Protein AF-A0A373LJK1-F1 (afdb_monomer_lite)

Radius of gyration: 34.6 Å; chains: 1; bounding box: 104×67×89 Å

Foldseek 3Di:
DDDDDPPPPVVVPVVPPPDDDDDDDDDDPPPDDFDDFFAKKFFFFAKADFDPDVVVFVVVVPDDADPLQWDADPQWIWHAAPPPRTIIITHLQGTFIWGFQDDDPQKTKTKGQAFRAWDFWDDACQPTPVQVCVQPVVPSRRHDPLQLVQWAWDWDKAWDADLCCVPVVVHDIDIDIDTGQKFFAAPVSQCDVSNVHPNDLDFDPSQFHWHDVRRVDPTQTWKEFHNDDQDDDPSATWGWIAGNRRHIDIDGRPDITTYIMIIIGRRLDPSMGSHRGRSVVPPPPPVPFPWDKDKFKFWAQKPQLRDIFIDIAIATPVVQVDFLLDDDLRLLLLQLSLQRQLQDPVRNVRRVVSSVQPDKDWDDDDADPVRQLAWTWMWGWDATSQAIEIEIHTHADDLALVQLLLLQCDPDFWRVSLVSHLVVVVVVVCVVCVVVVADFAQPGSYAYEFEHAQSRLLNSQVNLVVSCHGNNLRRYQAHYELHAFTGLPADAPRQSSHEYEAELLALSNCPPHVLQSTHTHHHYDYQDPVLLVQLQVLLCVRSVDGQQAGDNVLSVQLVVLLCVCQHSHVVSQVDDDPFGHVSQLSNQAVSCCSSVVNPRNPVSLVRVCVVPVSSVVNVCSCCCCCPVSVNNSSSRISSSSSSSSVSVD

pLDDT: mean 85.61, std 17.22, range [22.58, 98.94]

Structure (mmCIF, N/CA/C/O backbone):
data_AF-A0A373LJK1-F1
#
_entry.id   AF-A0A373LJK1-F1
#
loop_
_atom_site.group_PDB
_atom_site.id
_atom_site.type_symbol
_atom_site.label_atom_id
_atom_site.label_alt_id
_atom_site.label_comp_id
_atom_site.label_asym_id
_atom_site.label_entity_id
_atom_site.label_seq_id
_atom_site.pdbx_PDB_ins_code
_atom_site.Cartn_x
_atom_site.Cartn_y
_atom_site.Cartn_z
_atom_site.occupancy
_atom_site.B_iso_or_equiv
_atom_site.auth_seq_id
_atom_site.auth_comp_id
_atom_site.auth_asym_id
_atom_site.auth_atom_id
_atom_site.pdbx_PDB_model_num
ATOM 1 N N . MET A 1 1 ? 57.737 -12.509 26.246 1.00 46.88 1 MET A N 1
ATOM 2 C CA . MET A 1 1 ? 56.301 -12.770 26.499 1.00 46.88 1 MET A CA 1
ATOM 3 C C . MET A 1 1 ? 55.836 -11.947 27.691 1.00 46.88 1 MET A C 1
ATOM 5 O O . MET A 1 1 ? 56.166 -12.296 28.810 1.00 46.88 1 MET A O 1
ATOM 9 N N . LYS A 1 2 ? 55.170 -10.815 27.424 1.00 35.59 2 LYS A N 1
ATOM 10 C CA . LYS A 1 2 ? 54.367 -9.962 28.330 1.00 35.59 2 LYS A CA 1
ATOM 11 C C . LYS A 1 2 ? 54.181 -8.625 27.604 1.00 35.59 2 LYS A C 1
ATOM 13 O O . LYS A 1 2 ? 55.086 -7.803 27.620 1.00 35.59 2 LYS A O 1
ATOM 18 N N . LYS A 1 3 ? 53.064 -8.485 26.880 1.00 29.95 3 LYS A N 1
ATOM 19 C CA . LYS A 1 3 ? 52.421 -7.235 26.402 1.00 29.95 3 LYS A CA 1
ATOM 20 C C . LYS A 1 3 ? 51.411 -7.588 25.303 1.00 29.95 3 LYS A C 1
ATOM 22 O O . LYS A 1 3 ? 51.720 -7.490 24.123 1.00 29.95 3 LYS A O 1
ATOM 27 N N . LYS A 1 4 ? 50.225 -8.059 25.708 1.00 33.66 4 LYS A N 1
ATOM 28 C CA . LYS A 1 4 ? 48.981 -8.051 24.904 1.00 33.66 4 LYS A CA 1
ATOM 29 C C . LYS A 1 4 ? 47.750 -8.433 25.750 1.00 33.66 4 LYS A C 1
ATOM 31 O O . LYS A 1 4 ? 46.942 -9.257 25.352 1.00 33.66 4 LYS A O 1
ATOM 36 N N . PHE A 1 5 ? 47.616 -7.831 26.936 1.00 32.62 5 PHE A N 1
ATOM 37 C CA . PHE A 1 5 ? 46.410 -7.984 27.770 1.00 32.62 5 PHE A CA 1
ATOM 38 C C . PHE A 1 5 ? 45.950 -6.674 28.440 1.00 32.62 5 PHE A C 1
ATOM 40 O O . PHE A 1 5 ? 45.197 -6.699 29.400 1.00 32.62 5 PHE A O 1
ATOM 47 N N . LEU A 1 6 ? 46.386 -5.507 27.942 1.00 30.75 6 LEU A N 1
ATOM 48 C CA . LEU A 1 6 ? 46.117 -4.218 28.602 1.00 30.75 6 LEU A CA 1
ATOM 49 C C . LEU A 1 6 ? 45.558 -3.117 27.685 1.00 30.75 6 LEU A C 1
ATOM 51 O O . LEU A 1 6 ? 45.682 -1.939 27.989 1.00 30.75 6 LEU A O 1
ATOM 55 N N . SER A 1 7 ? 44.930 -3.476 26.563 1.00 31.02 7 SER A N 1
ATOM 56 C CA . SER A 1 7 ? 44.318 -2.499 25.643 1.00 31.02 7 SER A CA 1
ATOM 57 C C . SER A 1 7 ? 42.846 -2.781 25.324 1.00 31.02 7 SER A C 1
ATOM 59 O O . SER A 1 7 ? 42.313 -2.231 24.368 1.00 31.02 7 SER A O 1
ATOM 61 N N . MET A 1 8 ? 42.177 -3.626 26.116 1.00 30.17 8 MET A N 1
ATOM 62 C CA . MET A 1 8 ? 40.760 -3.973 25.921 1.00 30.17 8 MET A CA 1
ATOM 63 C C . MET A 1 8 ? 39.890 -3.721 27.170 1.00 30.17 8 MET A C 1
ATOM 65 O O . MET A 1 8 ? 38.726 -4.099 27.194 1.00 30.17 8 MET A O 1
ATOM 69 N N . VAL A 1 9 ? 40.436 -3.031 28.183 1.00 32.12 9 VAL A N 1
ATOM 70 C CA . VAL A 1 9 ? 39.735 -2.667 29.438 1.00 32.12 9 VAL A CA 1
ATOM 71 C C . VAL A 1 9 ? 39.631 -1.138 29.643 1.00 32.12 9 VAL A C 1
ATOM 73 O O . VAL A 1 9 ? 38.910 -0.681 30.517 1.00 32.12 9 VAL A O 1
ATOM 76 N N . MET A 1 10 ? 40.231 -0.311 28.772 1.00 29.16 10 MET A N 1
ATOM 77 C CA . MET A 1 10 ? 40.167 1.168 28.851 1.00 29.16 10 MET A CA 1
ATOM 78 C C . MET A 1 10 ? 39.188 1.845 27.874 1.00 29.16 10 MET A C 1
ATOM 80 O O . MET A 1 10 ? 39.146 3.067 27.800 1.00 29.16 10 MET A O 1
ATOM 84 N N . ILE A 1 11 ? 38.377 1.084 27.131 1.00 31.73 11 ILE A N 1
ATOM 85 C CA . ILE A 1 11 ? 37.284 1.649 26.306 1.00 31.73 11 ILE A CA 1
ATOM 86 C C . ILE A 1 11 ? 35.907 1.402 26.957 1.00 31.73 11 ILE A C 1
ATOM 88 O O . ILE A 1 11 ? 34.913 1.996 26.553 1.00 31.73 11 ILE A O 1
ATOM 92 N N . LEU A 1 12 ? 35.845 0.607 28.033 1.00 26.95 12 LEU A N 1
ATOM 93 C CA . LEU A 1 12 ? 34.599 0.312 28.753 1.00 26.95 12 LEU A CA 1
ATOM 94 C C . LEU A 1 12 ? 34.352 1.206 29.986 1.00 26.95 12 LEU A C 1
ATOM 96 O O . LEU A 1 12 ? 33.267 1.171 30.551 1.00 26.95 12 LEU A O 1
ATOM 100 N N . THR A 1 13 ? 35.312 2.049 30.374 1.00 29.73 13 THR A N 1
ATOM 101 C CA . THR A 1 13 ? 35.224 2.942 31.550 1.00 29.73 13 THR A CA 1
ATOM 102 C C . THR A 1 13 ? 35.071 4.427 31.207 1.00 29.73 13 THR A C 1
ATOM 104 O O . THR A 1 13 ? 34.861 5.237 32.100 1.00 29.73 13 THR A O 1
ATOM 107 N N . MET A 1 14 ? 35.068 4.798 29.921 1.00 27.48 14 MET A N 1
ATOM 108 C CA . MET A 1 14 ? 34.847 6.185 29.468 1.00 27.48 14 MET A CA 1
ATOM 109 C C . MET A 1 14 ? 33.389 6.496 29.073 1.00 27.48 14 MET A C 1
ATOM 111 O O . MET A 1 14 ? 33.088 7.609 28.657 1.00 27.48 14 MET A O 1
ATOM 115 N N . VAL A 1 15 ? 32.473 5.530 29.221 1.00 27.92 15 VAL A N 1
ATOM 116 C CA . VAL A 1 15 ? 31.027 5.701 28.952 1.00 27.92 15 VAL A CA 1
ATOM 117 C C . VAL A 1 15 ? 30.194 5.730 30.249 1.00 27.92 15 VAL A C 1
ATOM 119 O O . VAL A 1 15 ? 29.010 6.042 30.213 1.00 27.92 15 VAL A O 1
ATOM 122 N N . MET A 1 16 ? 30.805 5.489 31.418 1.00 25.83 16 MET A N 1
ATOM 123 C CA . MET A 1 16 ? 30.109 5.471 32.718 1.00 25.83 16 MET A CA 1
ATOM 124 C C . MET A 1 16 ? 30.254 6.753 33.561 1.00 25.83 16 MET A C 1
ATOM 126 O O . MET A 1 16 ? 29.788 6.781 34.692 1.00 25.83 16 MET A O 1
ATOM 130 N N . SER A 1 17 ? 30.830 7.836 33.030 1.00 27.14 17 SER A N 1
ATOM 131 C CA . SER A 1 17 ? 30.992 9.112 33.757 1.00 27.14 17 SER A CA 1
ATOM 132 C C . SER A 1 17 ? 30.120 10.267 33.243 1.00 27.14 17 SER A C 1
ATOM 134 O O . SER A 1 17 ? 30.372 11.419 33.576 1.00 27.14 17 SER A O 1
ATOM 136 N N . MET A 1 18 ? 29.068 9.989 32.463 1.00 26.23 18 MET A N 1
ATOM 137 C CA . MET A 1 18 ? 28.077 11.014 32.075 1.00 26.23 18 MET A CA 1
ATOM 138 C C . MET A 1 18 ? 26.750 10.922 32.846 1.00 26.23 18 MET A C 1
ATOM 140 O O . MET A 1 18 ? 25.798 11.617 32.506 1.00 26.23 18 MET A O 1
ATOM 144 N N . PHE A 1 19 ? 26.688 10.109 33.903 1.00 28.98 19 PHE A N 1
ATOM 145 C CA . PHE A 1 19 ? 25.548 10.062 34.818 1.00 28.98 19 PHE A CA 1
ATOM 146 C C . PHE A 1 19 ? 26.023 10.189 36.263 1.00 28.98 19 PHE A C 1
ATOM 148 O O . PHE A 1 19 ? 26.186 9.199 36.968 1.00 28.98 19 PHE A O 1
ATOM 155 N N . SER A 1 20 ? 26.220 11.424 36.711 1.00 25.39 20 SER A N 1
ATOM 156 C CA . SER A 1 20 ? 26.158 11.748 38.134 1.00 25.39 20 SER A CA 1
ATOM 157 C C . SER A 1 20 ? 25.776 13.215 38.310 1.00 25.39 20 SER A C 1
ATOM 159 O O . SER A 1 20 ? 26.587 14.103 38.058 1.00 25.39 20 SER A O 1
ATOM 161 N N . GLY A 1 21 ? 24.539 13.434 38.759 1.00 27.31 21 GLY A N 1
ATOM 162 C CA . GLY A 1 21 ? 24.134 14.653 39.453 1.00 27.31 21 GLY A CA 1
ATOM 163 C C . GLY A 1 21 ? 23.327 15.660 38.642 1.00 27.31 21 GLY A C 1
ATOM 164 O O . GLY A 1 21 ? 23.869 16.691 38.271 1.00 27.31 21 GLY A O 1
ATOM 165 N N . VAL A 1 22 ? 22.025 15.406 38.466 1.00 26.62 22 VAL A N 1
ATOM 166 C CA . VAL A 1 22 ? 20.983 16.422 38.718 1.00 26.62 22 VAL A CA 1
ATOM 167 C C . VAL A 1 22 ? 19.732 15.685 39.203 1.00 26.62 22 VAL A C 1
ATOM 169 O O . VAL A 1 22 ? 19.177 14.860 38.476 1.00 26.62 22 VAL A O 1
ATOM 172 N N . ASP A 1 23 ? 19.325 15.950 40.440 1.00 26.02 23 ASP A N 1
ATOM 173 C CA . ASP A 1 23 ? 18.082 15.444 41.015 1.00 26.02 23 ASP A CA 1
ATOM 174 C C . ASP A 1 23 ? 16.848 16.075 40.361 1.00 26.02 23 ASP A C 1
ATOM 176 O O . ASP A 1 23 ? 16.840 17.262 40.048 1.00 26.02 23 ASP A O 1
ATOM 180 N N . LEU A 1 24 ? 15.822 15.226 40.226 1.00 25.86 24 LEU A N 1
ATOM 181 C CA . LEU A 1 24 ? 14.376 15.482 40.225 1.00 25.86 24 LEU A CA 1
ATOM 182 C C . LEU A 1 24 ? 13.849 16.682 39.405 1.00 25.86 24 LEU A C 1
ATOM 184 O O . LEU A 1 24 ? 14.118 17.839 39.688 1.00 25.86 24 LEU A O 1
ATOM 188 N N . TRP A 1 25 ? 12.997 16.379 38.418 1.00 22.69 25 TRP A N 1
ATOM 189 C CA . TRP A 1 25 ? 11.600 16.839 38.274 1.00 22.69 25 TRP A CA 1
ATOM 190 C C . TRP A 1 25 ? 11.103 16.507 36.847 1.00 22.69 25 TRP A C 1
ATOM 192 O O . TRP A 1 25 ? 11.601 17.016 35.849 1.00 22.69 25 TRP A O 1
ATOM 202 N N . ASN A 1 26 ? 10.097 15.627 36.775 1.00 30.80 26 ASN A N 1
ATOM 203 C CA . ASN A 1 26 ? 9.110 15.461 35.699 1.00 30.80 26 ASN A CA 1
ATOM 204 C C . ASN A 1 26 ? 9.565 15.512 34.227 1.00 30.80 26 ASN A C 1
ATOM 206 O O . ASN A 1 26 ? 9.374 16.514 33.543 1.00 30.80 26 ASN A O 1
ATOM 210 N N . VAL A 1 27 ? 9.903 14.347 33.662 1.00 22.58 27 VAL A N 1
ATOM 211 C CA . VAL A 1 27 ? 9.473 14.017 32.292 1.00 22.58 27 VAL A CA 1
ATOM 212 C C . VAL A 1 27 ? 8.998 12.570 32.266 1.00 22.58 27 VAL A C 1
ATOM 214 O O . VAL A 1 27 ? 9.782 11.625 32.209 1.00 22.58 27 VAL A O 1
ATOM 217 N N . SER A 1 28 ? 7.680 12.403 32.312 1.00 23.14 28 SER A N 1
ATOM 218 C CA . SER A 1 28 ? 7.026 11.130 32.058 1.00 23.14 28 SER A CA 1
ATOM 219 C C . SER A 1 28 ? 7.397 10.632 30.660 1.00 23.14 28 SER A C 1
ATOM 221 O O . SER A 1 28 ? 7.136 11.274 29.637 1.00 23.14 28 SER A O 1
ATOM 223 N N . VAL A 1 29 ? 8.008 9.450 30.603 1.00 23.81 29 VAL A N 1
ATOM 224 C CA . VAL A 1 29 ? 8.100 8.674 29.369 1.00 23.81 29 VAL A CA 1
ATOM 225 C C . VAL A 1 29 ? 6.671 8.286 29.007 1.00 23.81 29 VAL A C 1
ATOM 227 O O . VAL A 1 29 ? 6.098 7.359 29.572 1.00 23.81 29 VAL A O 1
ATOM 230 N N . LYS A 1 30 ? 6.053 9.038 28.094 1.00 24.67 30 LYS A N 1
ATOM 231 C CA . LYS A 1 30 ? 4.725 8.713 27.574 1.00 24.67 30 LYS A CA 1
ATOM 232 C C . LYS A 1 30 ? 4.843 7.438 26.733 1.00 24.67 30 LYS A C 1
ATOM 234 O O . LYS A 1 30 ? 5.200 7.489 25.555 1.00 24.67 30 LYS A O 1
ATOM 239 N N . ALA A 1 31 ? 4.604 6.298 27.380 1.00 24.70 31 ALA A N 1
ATOM 240 C CA . ALA A 1 31 ? 4.505 4.989 26.757 1.00 24.70 31 ALA A CA 1
ATOM 241 C C . ALA A 1 31 ? 3.429 4.994 25.657 1.00 24.70 31 ALA A C 1
ATOM 243 O O . ALA A 1 31 ? 2.487 5.793 25.670 1.00 24.70 31 ALA A O 1
ATOM 244 N N . ALA A 1 32 ? 3.614 4.121 24.668 1.00 27.72 32 ALA A N 1
ATOM 245 C CA . ALA A 1 32 ? 2.702 3.934 23.549 1.00 27.72 32 ALA A CA 1
ATOM 246 C C . ALA A 1 32 ? 1.261 3.746 24.055 1.00 27.72 32 ALA A C 1
ATOM 248 O O . ALA A 1 32 ? 1.007 2.902 24.902 1.00 27.72 32 ALA A O 1
ATOM 249 N N . SER A 1 33 ? 0.340 4.568 23.550 1.00 45.97 33 SER A N 1
ATOM 250 C CA . SER A 1 33 ? -1.039 4.703 24.032 1.00 45.97 33 SER A CA 1
ATOM 251 C C . SER A 1 33 ? -1.781 3.361 24.139 1.00 45.97 33 SER A C 1
ATOM 253 O O . SER A 1 33 ? -2.218 2.821 23.119 1.00 45.97 33 SER A O 1
ATOM 255 N N . GLY A 1 34 ? -1.940 2.882 25.372 1.00 68.31 34 GLY A N 1
ATOM 256 C CA . GLY A 1 34 ? -2.776 1.759 25.782 1.00 68.31 34 GLY A CA 1
ATOM 257 C C . GLY A 1 34 ? -2.725 1.582 27.306 1.00 68.31 34 GLY A C 1
ATOM 258 O O . GLY A 1 34 ? -1.739 1.975 27.927 1.00 68.31 34 GLY A O 1
ATOM 259 N N . TYR A 1 35 ? -3.782 1.036 27.909 1.00 81.62 35 TYR A N 1
ATOM 260 C CA . TYR A 1 35 ? -3.814 0.711 29.338 1.00 81.62 35 TYR A CA 1
ATOM 261 C C . TYR A 1 35 ? -2.890 -0.477 29.643 1.00 81.62 35 TYR A C 1
ATOM 263 O O . TYR A 1 35 ? -2.881 -1.455 28.892 1.00 81.62 35 TYR A O 1
ATOM 271 N N . ALA A 1 36 ? -2.100 -0.381 30.714 1.00 86.25 36 ALA A N 1
ATOM 272 C CA . ALA A 1 36 ? -1.200 -1.447 31.156 1.00 86.25 36 ALA A CA 1
ATOM 273 C C . ALA A 1 36 ? -1.962 -2.531 31.939 1.00 86.25 36 ALA A C 1
ATOM 275 O O . ALA A 1 36 ? -3.042 -2.258 32.466 1.00 86.25 36 ALA A O 1
ATOM 276 N N . VAL A 1 37 ? -1.389 -3.734 32.058 1.00 87.62 37 VAL A N 1
ATOM 277 C CA . VAL A 1 37 ? -1.929 -4.793 32.932 1.00 87.62 37 VAL A CA 1
ATOM 278 C C . VAL A 1 37 ? -2.070 -4.264 34.365 1.00 87.62 37 VAL A C 1
ATOM 280 O O . VAL A 1 37 ? -1.225 -3.502 34.830 1.00 87.62 37 VAL A O 1
ATOM 283 N N . GLY A 1 38 ? -3.182 -4.591 35.024 1.00 86.75 38 GLY A N 1
ATOM 284 C CA . GLY A 1 38 ? -3.550 -4.088 36.351 1.00 86.75 38 GLY A CA 1
ATOM 285 C C . GLY A 1 38 ? -4.193 -2.693 36.365 1.00 86.75 38 GLY A C 1
ATOM 286 O O . GLY A 1 38 ? -4.706 -2.270 37.400 1.00 86.75 38 GLY A O 1
ATOM 287 N N . THR A 1 39 ? -4.231 -1.973 35.236 1.00 91.06 39 THR A N 1
ATOM 288 C CA . THR A 1 39 ? -4.902 -0.660 35.172 1.00 91.06 39 THR A CA 1
ATOM 289 C C . THR A 1 39 ? -6.409 -0.825 35.356 1.00 91.06 39 THR A C 1
ATOM 291 O O . THR A 1 39 ? -7.014 -1.708 34.746 1.00 91.06 39 THR A O 1
ATOM 294 N N . SER A 1 40 ? -7.015 0.043 36.170 1.00 93.62 40 SER A N 1
ATOM 295 C CA . SER A 1 40 ? -8.471 0.111 36.324 1.00 93.62 40 SER A CA 1
ATOM 296 C C . SER A 1 40 ? -9.098 0.917 35.182 1.00 93.62 40 SER A C 1
ATOM 298 O O . SER A 1 40 ? -8.641 2.014 34.867 1.00 93.62 40 SER A O 1
ATOM 300 N N . VAL A 1 41 ? -10.123 0.354 34.550 1.00 93.69 41 VAL A N 1
ATOM 301 C CA . VAL A 1 41 ? -10.879 0.957 33.444 1.00 93.69 41 VAL A CA 1
ATOM 302 C C . VAL A 1 41 ? -12.377 0.743 33.651 1.00 93.69 41 VAL A C 1
ATOM 304 O O . VAL A 1 41 ? -12.787 -0.190 34.334 1.00 93.69 41 VAL A O 1
ATOM 307 N N . TYR A 1 42 ? -13.208 1.581 33.043 1.00 91.62 42 TYR A N 1
ATOM 308 C CA . TYR A 1 42 ? -14.655 1.603 33.240 1.00 91.62 42 TYR A CA 1
ATOM 309 C C . TYR A 1 42 ? -15.384 1.279 31.934 1.00 91.62 42 TYR A C 1
ATOM 311 O O . TYR A 1 42 ? -15.063 1.848 30.887 1.00 91.62 42 TYR A O 1
ATOM 319 N N . PHE A 1 43 ? -16.335 0.339 31.990 1.00 90.88 43 PHE A N 1
ATOM 320 C CA . PHE A 1 43 ? -17.125 -0.124 30.839 1.00 90.88 43 PHE A CA 1
ATOM 321 C C . PHE A 1 43 ? -18.401 -0.850 31.295 1.00 90.88 43 PHE A C 1
ATOM 323 O O . PHE A 1 43 ? -18.349 -1.635 32.240 1.00 90.88 43 PHE A O 1
ATOM 330 N N . GLY A 1 44 ? -19.542 -0.666 30.623 1.00 87.25 44 GLY A N 1
ATOM 331 C CA . GLY A 1 44 ? -20.816 -1.228 31.095 1.00 87.25 44 GLY A CA 1
ATOM 332 C C . GLY A 1 44 ? -21.291 -0.589 32.405 1.00 87.25 44 GLY A C 1
ATOM 333 O O . GLY A 1 44 ? -20.653 0.326 32.916 1.00 87.25 44 GLY A O 1
ATOM 334 N N . ALA A 1 45 ? -22.405 -1.062 32.965 1.00 81.25 45 ALA A N 1
ATOM 335 C CA . ALA A 1 45 ? -22.941 -0.551 34.231 1.00 81.25 45 ALA A CA 1
ATOM 336 C C . ALA A 1 45 ? -23.291 -1.658 35.219 1.00 81.25 45 ALA A C 1
ATOM 338 O O . ALA A 1 45 ? -23.660 -2.764 34.817 1.00 81.25 45 ALA A O 1
ATOM 339 N N . TYR A 1 46 ? -23.186 -1.336 36.509 1.00 76.12 46 TYR A N 1
ATOM 340 C CA . TYR A 1 46 ? -23.619 -2.227 37.573 1.00 76.12 46 TYR A CA 1
ATOM 341 C C . TYR A 1 46 ? -25.112 -2.527 37.443 1.00 76.12 46 TYR A C 1
ATOM 343 O O . TYR A 1 46 ? -25.941 -1.645 37.212 1.00 76.12 46 TYR A O 1
ATOM 351 N N . TYR A 1 47 ? -25.429 -3.801 37.619 1.00 66.62 47 TYR A N 1
ATOM 352 C CA . TYR A 1 47 ? -26.780 -4.322 37.695 1.00 66.62 47 TYR A CA 1
ATOM 353 C C . TYR A 1 47 ? -27.303 -4.117 39.120 1.00 66.62 47 TYR A C 1
ATOM 355 O O . TYR A 1 47 ? -26.689 -4.616 40.062 1.00 66.62 47 TYR A O 1
ATOM 363 N N . GLN A 1 48 ? -28.379 -3.348 39.304 1.00 62.88 48 GLN A N 1
ATOM 364 C CA . GLN A 1 48 ? -28.953 -3.113 40.635 1.00 62.88 48 GLN A CA 1
ATOM 365 C C . GLN A 1 48 ? -30.041 -4.153 40.928 1.00 62.88 48 GLN A C 1
ATOM 367 O O . GLN A 1 48 ? -30.789 -4.540 40.029 1.00 62.88 48 GLN A O 1
ATOM 372 N N . ASN A 1 49 ? -30.101 -4.605 42.187 1.00 54.84 49 ASN A N 1
ATOM 373 C CA . ASN A 1 49 ? -31.112 -5.538 42.689 1.00 54.84 49 ASN A CA 1
ATOM 374 C C . ASN A 1 49 ? -32.542 -5.041 42.412 1.00 54.84 49 ASN A C 1
ATOM 376 O O . ASN A 1 49 ? -32.761 -3.854 42.162 1.00 54.84 49 ASN A O 1
ATOM 380 N N . PHE A 1 50 ? -33.494 -5.981 42.468 1.00 58.47 50 PHE A N 1
ATOM 381 C CA . PHE A 1 50 ? -34.927 -5.766 42.259 1.00 58.47 50 PHE A CA 1
ATOM 382 C C . PHE A 1 50 ? -35.410 -4.432 42.828 1.00 58.47 50 PHE A C 1
ATOM 384 O O . PHE A 1 50 ? -35.110 -4.088 43.972 1.00 58.47 50 PHE A O 1
ATOM 391 N N . ILE A 1 51 ? -36.197 -3.700 42.042 1.00 58.06 51 ILE A N 1
ATOM 392 C CA . ILE A 1 51 ? -36.936 -2.556 42.571 1.00 58.06 51 ILE A CA 1
ATOM 393 C C . ILE A 1 51 ? -37.871 -3.082 43.660 1.00 58.06 51 ILE A C 1
ATOM 395 O O . ILE A 1 51 ? -38.678 -3.967 43.397 1.00 58.06 51 ILE A O 1
ATOM 399 N N . THR A 1 52 ? -37.741 -2.557 44.874 1.00 59.00 52 THR A N 1
ATOM 400 C CA . THR A 1 52 ? -38.633 -2.863 46.005 1.00 59.00 52 THR A CA 1
ATOM 401 C C . THR A 1 52 ? -39.641 -1.749 46.271 1.00 59.00 52 THR A C 1
ATOM 403 O O . THR A 1 52 ? -40.539 -1.914 47.085 1.00 59.00 52 THR A O 1
ATOM 406 N N . ASN A 1 53 ? -39.499 -0.604 45.600 1.00 67.31 53 ASN A N 1
ATOM 407 C CA . ASN A 1 53 ? -40.423 0.515 45.713 1.00 67.31 53 ASN A CA 1
ATOM 408 C C . ASN A 1 53 ? -41.653 0.270 44.822 1.00 67.31 53 ASN A C 1
ATOM 410 O O . ASN A 1 53 ? -41.537 0.310 43.596 1.00 67.31 53 ASN A O 1
ATOM 414 N N . GLU A 1 54 ? -42.805 0.018 45.446 1.00 72.50 54 GLU A N 1
ATOM 415 C CA . GLU A 1 54 ? -44.055 -0.346 44.767 1.00 72.50 54 GLU A CA 1
ATOM 416 C C . GLU A 1 54 ? -44.530 0.718 43.770 1.00 72.50 54 GLU A C 1
ATOM 418 O O . GLU A 1 54 ? -44.901 0.363 42.655 1.00 72.50 54 GLU A O 1
ATOM 423 N N . ASP A 1 55 ? -44.421 2.010 44.092 1.00 74.56 55 ASP A N 1
ATOM 424 C CA . ASP A 1 55 ? -44.842 3.093 43.189 1.00 74.56 55 ASP A CA 1
ATOM 425 C C . ASP A 1 55 ? -44.078 3.062 41.859 1.00 74.56 55 ASP A C 1
ATOM 427 O O . ASP A 1 55 ? -44.638 3.283 40.781 1.00 74.56 55 ASP A O 1
ATOM 431 N N . ILE A 1 56 ? -42.773 2.776 41.923 1.00 75.38 56 ILE A N 1
ATOM 432 C CA . ILE A 1 56 ? -41.937 2.636 40.730 1.00 75.38 56 ILE A CA 1
ATOM 433 C C . ILE A 1 56 ? -42.338 1.377 39.954 1.00 75.38 56 ILE A C 1
ATOM 435 O O . ILE A 1 56 ? -42.393 1.434 38.730 1.00 75.38 56 ILE A O 1
ATOM 439 N N . ILE A 1 57 ? -42.641 0.265 40.633 1.00 72.31 57 ILE A N 1
ATOM 440 C CA . ILE A 1 57 ? -43.075 -0.984 39.985 1.00 72.31 57 ILE A CA 1
ATOM 441 C C . ILE A 1 57 ? -44.388 -0.769 39.226 1.00 72.31 57 ILE A C 1
ATOM 443 O O . ILE A 1 57 ? -44.421 -1.029 38.026 1.00 72.31 57 ILE A O 1
ATOM 447 N N . TYR A 1 58 ? -45.419 -0.225 39.882 1.00 79.62 58 TYR A N 1
ATOM 448 C CA . TYR A 1 58 ? -46.712 0.066 39.252 1.00 79.62 58 TYR A CA 1
ATOM 449 C C . TYR A 1 58 ? -46.558 0.985 38.042 1.00 79.62 58 TYR A C 1
ATOM 451 O O . TYR A 1 58 ? -47.103 0.710 36.977 1.00 79.62 58 TYR A O 1
ATOM 459 N N . THR A 1 59 ? -45.753 2.043 38.176 1.00 81.81 59 THR A N 1
ATOM 460 C CA . THR A 1 59 ? -45.502 2.960 37.057 1.00 81.81 59 THR A CA 1
ATOM 461 C C . THR A 1 59 ? -44.836 2.238 35.884 1.00 81.81 59 THR A C 1
ATOM 463 O O . THR A 1 59 ? -45.203 2.458 34.734 1.00 81.81 59 THR A O 1
ATOM 466 N N . LEU A 1 60 ? -43.841 1.388 36.150 1.00 79.19 60 LEU A N 1
ATOM 467 C CA . LEU A 1 60 ? -43.115 0.674 35.101 1.00 79.19 60 LEU A CA 1
ATOM 468 C C . LEU A 1 60 ? -43.953 -0.422 34.435 1.00 79.19 60 LEU A C 1
ATOM 470 O O . LEU A 1 60 ? -43.735 -0.679 33.254 1.00 79.19 60 LEU A O 1
ATOM 474 N N . ASP A 1 61 ? -44.890 -1.059 35.141 1.00 78.69 61 ASP A N 1
ATOM 475 C CA . ASP A 1 61 ? -45.788 -2.047 34.533 1.00 78.69 61 ASP A CA 1
ATOM 476 C C . ASP A 1 61 ? -46.767 -1.425 33.531 1.00 78.69 61 ASP A C 1
ATOM 478 O O . ASP A 1 61 ? -47.042 -2.050 32.509 1.00 78.69 61 ASP A O 1
ATOM 482 N N . ASP A 1 62 ? -47.180 -0.177 33.760 1.00 78.06 62 ASP A N 1
ATOM 483 C CA . ASP A 1 62 ? -48.041 0.600 32.856 1.00 78.06 62 ASP A CA 1
ATOM 484 C C . ASP A 1 62 ? -47.267 1.401 31.788 1.00 78.06 62 ASP A C 1
ATOM 486 O O . ASP A 1 62 ? -47.865 2.124 30.989 1.00 78.06 62 ASP A O 1
ATOM 490 N N . THR A 1 63 ? -45.930 1.309 31.746 1.00 82.81 63 THR A N 1
ATOM 491 C CA . THR A 1 63 ? -45.117 2.073 30.786 1.00 82.81 63 THR A CA 1
ATOM 492 C C . THR A 1 63 ? -44.694 1.234 29.579 1.00 82.81 63 THR A C 1
ATOM 494 O O . THR A 1 63 ? -44.096 0.167 29.721 1.00 82.81 63 THR A O 1
ATOM 497 N N . ASP A 1 64 ? -44.879 1.777 28.373 1.00 80.62 64 ASP A N 1
ATOM 498 C CA . ASP A 1 64 ? -44.334 1.195 27.144 1.00 80.62 64 ASP A CA 1
ATOM 499 C C . ASP A 1 64 ? -42.797 1.236 27.124 1.00 80.62 64 ASP A C 1
ATOM 501 O O . ASP A 1 64 ? -42.159 2.293 27.176 1.00 80.62 64 ASP A O 1
ATOM 505 N N . PHE A 1 65 ? -42.179 0.063 26.993 1.00 77.19 65 PHE A N 1
ATOM 506 C CA . PHE A 1 65 ? -40.727 -0.063 26.885 1.00 77.19 65 PHE A CA 1
ATOM 507 C C . PHE A 1 65 ? -40.239 0.260 25.469 1.00 77.19 65 PHE A C 1
ATOM 509 O O . PHE A 1 65 ? -40.888 -0.024 24.460 1.00 77.19 65 PHE A O 1
ATOM 516 N N . ASN A 1 66 ? -39.018 0.789 25.378 1.00 74.56 66 ASN A N 1
ATOM 517 C CA . ASN A 1 66 ? -38.332 0.928 24.100 1.00 74.56 66 ASN A CA 1
ATOM 518 C C . ASN A 1 66 ? -38.122 -0.448 23.449 1.00 74.56 66 ASN A C 1
ATOM 520 O O . ASN A 1 66 ? -38.040 -1.478 24.119 1.00 74.56 66 ASN A O 1
ATOM 524 N N . LYS A 1 67 ? -37.909 -0.464 22.126 1.00 71.56 67 LYS A N 1
ATOM 525 C CA . LYS A 1 67 ? -37.627 -1.693 21.353 1.00 71.56 67 LYS A CA 1
ATOM 526 C C . LYS A 1 67 ? -36.429 -2.507 21.863 1.00 71.56 67 LYS A C 1
ATOM 528 O O . LYS A 1 67 ? -36.295 -3.671 21.501 1.00 71.56 67 LYS A O 1
ATOM 533 N N . ASP A 1 68 ? -35.531 -1.897 22.634 1.00 60.72 68 ASP A N 1
ATOM 534 C CA . ASP A 1 68 ? -34.378 -2.562 23.244 1.00 60.72 68 ASP A CA 1
ATOM 535 C C . ASP A 1 68 ? -34.678 -3.185 24.622 1.00 60.72 68 ASP A C 1
ATOM 537 O O . ASP A 1 68 ? -33.766 -3.729 25.241 1.00 60.72 68 ASP A O 1
ATOM 541 N N . GLY A 1 69 ? -35.934 -3.138 25.078 1.00 68.44 69 GLY A N 1
ATOM 542 C CA . GLY A 1 69 ? -36.377 -3.697 26.353 1.00 68.44 69 GLY A CA 1
ATOM 543 C C . GLY A 1 69 ? -36.095 -2.801 27.560 1.00 68.44 69 GLY A C 1
ATOM 544 O O . GLY A 1 69 ? -36.071 -3.303 28.684 1.00 68.44 69 GLY A O 1
ATOM 545 N N . THR A 1 70 ? -35.872 -1.494 27.354 1.00 72.50 70 THR A N 1
ATOM 546 C CA . THR A 1 70 ? -35.554 -0.538 28.433 1.00 72.50 70 THR A CA 1
ATOM 547 C C . THR A 1 70 ? -36.484 0.678 28.472 1.00 72.50 70 THR A C 1
ATOM 549 O O . THR A 1 70 ? -37.088 1.030 27.462 1.00 72.50 70 THR A O 1
ATOM 552 N N . VAL A 1 71 ? -36.576 1.365 29.611 1.00 77.06 71 VAL A N 1
ATOM 553 C CA . VAL A 1 71 ? -37.324 2.626 29.777 1.00 77.06 71 VAL A CA 1
ATOM 554 C C . VAL A 1 71 ? -36.580 3.566 30.722 1.00 77.06 71 VAL A C 1
ATOM 556 O O . VAL A 1 71 ? -35.892 3.105 31.625 1.00 77.06 71 VAL A O 1
ATOM 559 N N . THR A 1 72 ? -36.687 4.880 30.530 1.00 74.94 72 THR A N 1
ATOM 560 C CA . THR A 1 72 ? -36.088 5.863 31.446 1.00 74.94 72 THR A CA 1
ATOM 561 C C . THR A 1 72 ? -37.185 6.572 32.223 1.00 74.94 72 THR A C 1
ATOM 563 O O . THR A 1 72 ? -38.007 7.263 31.629 1.00 74.94 72 THR A O 1
ATOM 566 N N . TYR A 1 73 ? -37.164 6.453 33.550 1.00 71.31 73 TYR A N 1
ATOM 567 C CA . TYR A 1 73 ? -38.109 7.115 34.448 1.00 71.31 73 TYR A CA 1
ATOM 568 C C . TYR A 1 73 ? -37.345 7.911 35.513 1.00 71.31 73 TYR A C 1
ATOM 570 O O . TYR A 1 73 ? -36.379 7.423 36.094 1.00 71.31 73 TYR A O 1
ATOM 578 N N . LYS A 1 74 ? -37.710 9.186 35.714 1.00 71.06 74 LYS A N 1
ATOM 579 C CA . LYS A 1 74 ? -37.023 10.127 36.630 1.00 71.06 74 LYS A CA 1
ATOM 580 C C . LYS A 1 74 ? -35.483 10.135 36.499 1.00 71.06 74 LYS A C 1
ATOM 582 O O . LYS A 1 74 ? -34.760 10.259 37.482 1.00 71.06 74 LYS A O 1
ATOM 587 N N . GLY A 1 75 ? -34.975 10.003 35.270 1.00 58.84 75 GLY A N 1
ATOM 588 C CA . GLY A 1 75 ? -33.534 10.015 34.975 1.00 58.84 75 GLY A CA 1
ATOM 589 C C . GLY A 1 75 ? -32.787 8.714 35.300 1.00 58.84 75 GLY A C 1
ATOM 590 O O . GLY A 1 75 ? -31.563 8.683 35.199 1.00 58.84 75 GLY A O 1
ATOM 591 N N . VAL A 1 76 ? -33.501 7.647 35.663 1.00 62.03 76 VAL A N 1
ATOM 592 C CA . VAL A 1 76 ? -32.955 6.309 35.907 1.00 62.03 76 VAL A CA 1
ATOM 593 C C . VAL A 1 76 ? -33.422 5.372 34.794 1.00 62.03 76 VAL A C 1
ATOM 595 O O . VAL A 1 76 ? -34.587 5.411 34.398 1.00 62.03 76 VAL A O 1
ATOM 598 N N . LYS A 1 77 ? -32.512 4.549 34.261 1.00 69.19 77 LYS A N 1
ATOM 599 C CA . LYS A 1 77 ? -32.827 3.583 33.206 1.00 69.19 77 LYS A CA 1
ATOM 600 C C . LYS A 1 77 ? -33.210 2.238 33.818 1.00 69.19 77 LYS A C 1
ATOM 602 O O . LYS A 1 77 ? -32.451 1.694 34.616 1.00 69.19 77 LYS A O 1
ATOM 607 N N . TYR A 1 78 ? -34.352 1.705 33.404 1.00 73.69 78 TYR A N 1
ATOM 608 C CA . TYR A 1 78 ? -34.960 0.466 33.873 1.00 73.69 78 TYR A CA 1
ATOM 609 C C . TYR A 1 78 ? -35.028 -0.584 32.755 1.00 73.69 78 TYR A C 1
ATOM 611 O O . TYR A 1 78 ? -35.169 -0.237 31.581 1.00 73.69 78 TYR A O 1
ATOM 619 N N . ALA A 1 79 ? -34.944 -1.866 33.110 1.00 71.19 79 ALA A N 1
ATOM 620 C CA . ALA A 1 79 ? -35.078 -3.007 32.201 1.00 71.19 79 ALA A CA 1
ATOM 621 C C . ALA A 1 79 ? -35.887 -4.132 32.866 1.00 71.19 79 ALA A C 1
ATOM 623 O O . ALA A 1 79 ? -35.751 -4.361 34.069 1.00 71.19 79 ALA A O 1
ATOM 624 N N . ARG A 1 80 ? -36.717 -4.848 32.097 1.00 68.50 80 ARG A N 1
ATOM 625 C CA . ARG A 1 80 ? -37.502 -5.989 32.606 1.00 68.50 80 ARG A CA 1
ATOM 626 C C . ARG A 1 80 ? -36.663 -7.269 32.547 1.00 68.50 80 ARG A C 1
ATOM 628 O O . ARG A 1 80 ? -36.171 -7.634 31.480 1.00 68.50 80 ARG A O 1
ATOM 635 N N . ALA A 1 81 ? -36.510 -7.966 33.670 1.00 59.06 81 ALA A N 1
ATOM 636 C CA . ALA A 1 81 ? -35.799 -9.238 33.709 1.00 59.06 81 ALA A CA 1
ATOM 637 C C . ALA A 1 81 ? -36.702 -10.416 33.357 1.00 59.06 81 ALA A C 1
ATOM 639 O O . ALA A 1 81 ? -37.775 -10.604 33.934 1.00 59.06 81 ALA A O 1
ATOM 640 N N . LYS A 1 82 ? -36.220 -11.253 32.433 1.00 53.12 82 LYS A N 1
ATOM 641 C CA . LYS A 1 82 ? -36.950 -12.427 31.934 1.00 53.12 82 LYS A CA 1
ATOM 642 C C . LYS A 1 82 ? -37.209 -13.484 33.005 1.00 53.12 82 LYS A C 1
ATOM 644 O O . LYS A 1 82 ? -38.186 -14.209 32.894 1.00 53.12 82 LYS A O 1
ATOM 649 N N . ALA A 1 83 ? -36.343 -13.585 34.012 1.00 44.62 83 ALA A N 1
ATOM 650 C CA . ALA A 1 83 ? -36.357 -14.720 34.928 1.00 44.62 83 ALA A CA 1
ATOM 651 C C . ALA A 1 83 ? -37.530 -14.702 35.926 1.00 44.62 83 ALA A C 1
ATOM 653 O O . ALA A 1 83 ? -37.928 -15.768 36.373 1.00 44.62 83 ALA A O 1
ATOM 654 N N . TYR A 1 84 ? -38.107 -13.535 36.257 1.00 44.19 84 TYR A N 1
ATOM 655 C CA . TYR A 1 84 ? -39.136 -13.435 37.311 1.00 44.19 84 TYR A CA 1
ATOM 656 C C . TYR A 1 84 ? -40.153 -12.290 37.127 1.00 44.19 84 TYR A C 1
ATOM 658 O O . TYR A 1 84 ? -40.843 -11.934 38.076 1.00 44.19 84 TYR A O 1
ATOM 666 N N . GLY A 1 85 ? -40.220 -11.649 35.952 1.00 51.75 85 GLY A N 1
ATOM 667 C CA . GLY A 1 85 ? -41.147 -10.530 35.700 1.00 51.75 85 GLY A CA 1
ATOM 668 C C . GLY A 1 85 ? -40.825 -9.224 36.445 1.00 51.75 85 GLY A C 1
ATOM 669 O O . GLY A 1 85 ? -41.599 -8.278 36.363 1.00 51.75 85 GLY A O 1
ATOM 670 N N . ARG A 1 86 ? -39.685 -9.148 37.145 1.00 62.78 86 ARG A N 1
ATOM 671 C CA . ARG A 1 86 ? -39.266 -7.991 37.956 1.00 62.78 86 ARG A CA 1
ATOM 672 C C . ARG A 1 86 ? -38.434 -6.983 37.153 1.00 62.78 86 ARG A C 1
ATOM 674 O O . ARG A 1 86 ? -37.817 -7.332 36.144 1.00 62.78 86 ARG A O 1
ATOM 681 N N . PHE A 1 87 ? -38.389 -5.738 37.622 1.00 62.88 87 PHE A N 1
ATOM 682 C CA . PHE A 1 87 ? -37.607 -4.660 37.011 1.00 62.88 87 PHE A CA 1
ATOM 683 C C . PHE A 1 87 ? -36.245 -4.471 37.684 1.00 62.88 87 PHE A C 1
ATOM 685 O O . PHE A 1 87 ? -36.124 -4.538 38.909 1.00 62.88 87 PHE A O 1
ATOM 692 N N . HIS A 1 88 ? -35.237 -4.170 36.869 1.00 64.88 88 HIS A N 1
ATOM 693 C CA . HIS A 1 88 ? -33.889 -3.770 37.280 1.00 64.88 88 HIS A CA 1
ATOM 694 C C . HIS A 1 88 ? -33.598 -2.355 36.815 1.00 64.88 88 HIS A C 1
ATOM 696 O O . HIS A 1 88 ? -34.250 -1.866 35.893 1.00 64.88 88 HIS A O 1
ATOM 702 N N . TYR A 1 89 ? -32.613 -1.701 37.430 1.00 62.06 89 TYR A N 1
ATOM 703 C CA . TYR A 1 89 ? -32.243 -0.343 37.058 1.00 62.06 89 TYR A CA 1
ATOM 704 C C . TYR A 1 89 ? -30.739 -0.094 37.111 1.00 62.06 89 TYR A C 1
ATOM 706 O O . TYR A 1 89 ? -30.009 -0.769 37.829 1.00 62.06 89 TYR A O 1
ATOM 714 N N . ALA A 1 90 ? -30.270 0.879 36.334 1.00 58.47 90 ALA A N 1
ATOM 715 C CA . ALA A 1 90 ? -28.897 1.361 36.361 1.00 58.47 90 ALA A CA 1
ATOM 716 C C . ALA A 1 90 ? -28.907 2.890 36.453 1.00 58.47 90 ALA A C 1
ATOM 718 O O . ALA A 1 90 ? -29.543 3.571 35.643 1.00 58.47 90 ALA A O 1
ATOM 719 N N . LYS A 1 91 ? -28.209 3.445 37.450 1.00 58.25 91 LYS A N 1
ATOM 720 C CA . LYS A 1 91 ? -27.946 4.886 37.507 1.00 58.25 91 LYS A CA 1
ATOM 721 C C . LYS A 1 91 ? -26.840 5.237 36.517 1.00 58.25 91 LYS A C 1
ATOM 723 O O . LYS A 1 91 ? -25.879 4.491 36.345 1.00 58.25 91 LYS A O 1
ATOM 728 N N . ALA A 1 92 ? -26.962 6.415 35.919 1.00 50.03 92 ALA A N 1
ATOM 729 C CA . ALA A 1 92 ? -26.107 6.872 34.832 1.00 50.03 92 ALA A CA 1
ATOM 730 C C . ALA A 1 92 ? -24.594 6.858 35.162 1.00 50.03 92 ALA A C 1
ATOM 732 O O . ALA A 1 92 ? -23.791 6.611 34.271 1.00 50.03 92 ALA A O 1
ATOM 733 N N . ASN A 1 93 ? -24.203 7.024 36.434 1.00 58.06 93 ASN A N 1
ATOM 734 C CA . ASN A 1 93 ? -22.801 7.131 36.871 1.00 58.06 93 ASN A CA 1
ATOM 735 C C . ASN A 1 93 ? -22.197 5.829 37.449 1.00 58.06 93 ASN A C 1
ATOM 737 O O . ASN A 1 93 ? -21.073 5.852 37.946 1.00 58.06 93 ASN A O 1
ATOM 741 N N . ASP A 1 94 ? -22.910 4.701 37.405 1.00 73.19 94 ASP A N 1
ATOM 742 C CA . ASP A 1 94 ? -22.483 3.433 38.021 1.00 73.19 94 ASP A CA 1
ATOM 743 C C . ASP A 1 94 ? -21.783 2.506 37.008 1.00 73.19 94 ASP A C 1
ATOM 745 O O . ASP A 1 94 ? -22.223 1.379 36.767 1.00 73.19 94 ASP A O 1
ATOM 749 N N . SER A 1 95 ? -20.697 2.974 36.384 1.00 84.50 95 SER A N 1
ATOM 750 C CA . SER A 1 95 ? -19.923 2.146 35.446 1.00 84.50 95 SER A CA 1
ATOM 751 C C . SER A 1 95 ? -19.172 1.016 36.161 1.00 84.50 95 SER A C 1
ATOM 753 O O . SER A 1 95 ? -18.570 1.252 37.210 1.00 84.50 95 SER A O 1
ATOM 755 N N . ILE A 1 96 ? -19.154 -0.196 35.587 1.00 90.06 96 ILE A N 1
ATOM 756 C CA . ILE A 1 96 ? -18.386 -1.312 36.171 1.00 90.06 96 ILE A CA 1
ATOM 757 C C . ILE A 1 96 ? -16.897 -1.006 36.036 1.00 90.06 96 ILE A C 1
ATOM 759 O O . ILE A 1 96 ? -16.431 -0.647 34.954 1.00 90.06 96 ILE A O 1
ATOM 763 N N . GLU A 1 97 ? -16.160 -1.178 37.130 1.00 93.00 97 GLU A N 1
ATOM 764 C CA . GLU A 1 97 ? -14.705 -1.081 37.155 1.00 93.00 97 GLU A CA 1
ATOM 765 C C . GLU A 1 97 ? -14.072 -2.444 36.840 1.00 93.00 97 GLU A C 1
ATOM 767 O O . GLU A 1 97 ? -14.386 -3.470 37.456 1.00 93.00 97 GLU A O 1
ATOM 772 N N . TRP A 1 98 ? -13.146 -2.447 35.889 1.00 96.62 98 TRP A N 1
ATOM 773 C CA . TRP A 1 98 ? -12.446 -3.622 35.392 1.00 96.62 98 TRP A CA 1
ATOM 774 C C . TRP A 1 98 ? -10.938 -3.455 35.529 1.00 96.62 98 TRP A C 1
ATOM 776 O O . TRP A 1 98 ? -10.417 -2.357 35.362 1.00 96.62 98 TRP A O 1
ATOM 786 N N . LEU A 1 99 ? -10.231 -4.554 35.763 1.00 96.12 99 LEU A N 1
ATOM 787 C CA . LEU A 1 99 ? -8.780 -4.637 35.658 1.00 96.12 99 LEU A CA 1
ATOM 788 C C . LEU A 1 99 ? -8.392 -5.148 34.272 1.00 96.12 99 LEU A C 1
ATOM 790 O O . LEU A 1 99 ? -8.946 -6.134 33.779 1.00 96.12 99 LEU A O 1
ATOM 794 N N . VAL A 1 100 ? -7.418 -4.485 33.653 1.00 96.19 100 VAL A N 1
ATOM 795 C CA . VAL A 1 100 ? -6.820 -4.936 32.393 1.00 96.19 100 VAL A CA 1
ATOM 796 C C . VAL A 1 100 ? -5.931 -6.147 32.656 1.00 96.19 100 VAL A C 1
ATOM 798 O O . VAL A 1 100 ? -4.950 -6.035 33.380 1.00 96.19 100 VAL A O 1
ATOM 801 N N . LEU A 1 101 ? -6.243 -7.283 32.031 1.00 93.69 101 LEU A N 1
ATOM 802 C CA . LEU A 1 101 ? -5.419 -8.496 32.090 1.00 93.69 101 LEU A CA 1
ATOM 803 C C . LEU A 1 101 ? -4.404 -8.570 30.946 1.00 93.69 101 LEU A C 1
ATOM 805 O O . LEU A 1 101 ? -3.365 -9.198 31.066 1.00 93.69 101 LEU A O 1
ATOM 809 N N . GLY A 1 102 ? -4.687 -7.919 29.817 1.00 87.25 102 GLY A N 1
ATOM 810 C CA . GLY A 1 102 ? -3.766 -7.867 28.683 1.00 87.25 102 GLY A CA 1
ATOM 811 C C . GLY A 1 102 ? -4.429 -7.370 27.405 1.00 87.25 102 GLY A C 1
ATOM 812 O O . GLY A 1 102 ? -5.654 -7.279 27.321 1.00 87.25 102 GLY A O 1
ATOM 813 N N . GLU A 1 103 ? -3.622 -7.052 26.392 1.00 88.25 103 GLU A N 1
ATOM 814 C CA . GLU A 1 103 ? -4.087 -6.658 25.058 1.00 88.25 103 GLU A CA 1
ATOM 815 C C . GLU A 1 103 ? -3.617 -7.670 24.019 1.00 88.25 103 GLU A C 1
ATOM 817 O O . GLU A 1 103 ? -2.432 -7.986 23.929 1.00 88.25 103 GLU A O 1
ATOM 822 N N . SER A 1 104 ? -4.549 -8.178 23.215 1.00 78.75 104 SER A N 1
ATOM 823 C CA . SER A 1 104 ? -4.220 -9.060 22.103 1.00 78.75 104 SER A CA 1
ATOM 824 C C . SER A 1 104 ? -5.192 -8.884 20.944 1.00 78.75 104 SER A C 1
ATOM 826 O O . SER A 1 104 ? -6.417 -8.947 21.087 1.00 78.75 104 SER A O 1
ATOM 828 N N . GLY A 1 105 ? -4.636 -8.695 19.747 1.00 76.88 105 GLY A N 1
ATOM 829 C CA . GLY A 1 105 ? -5.411 -8.627 18.511 1.00 76.88 105 GLY A CA 1
ATOM 830 C C . GLY A 1 105 ? -6.336 -7.408 18.407 1.00 76.88 105 GLY A C 1
ATOM 831 O O . GLY A 1 105 ? -7.330 -7.475 17.682 1.00 76.88 105 GLY A O 1
ATOM 832 N N . GLY A 1 106 ? -6.025 -6.308 19.098 1.00 81.88 106 GLY A N 1
ATOM 833 C CA . GLY A 1 106 ? -6.814 -5.076 19.133 1.00 81.88 106 GLY A CA 1
ATOM 834 C C . GLY A 1 106 ? -7.900 -5.051 20.210 1.00 81.88 106 GLY A C 1
ATOM 835 O O . GLY A 1 106 ? -8.778 -4.188 20.140 1.00 81.88 106 GLY A O 1
ATOM 836 N N . TYR A 1 107 ? -7.871 -5.982 21.163 1.00 90.31 107 TYR A N 1
ATOM 837 C CA . TYR A 1 107 ? -8.853 -6.110 22.238 1.00 90.31 107 TYR A CA 1
ATOM 838 C C . TYR A 1 107 ? -8.144 -6.257 23.582 1.00 90.31 107 TYR A C 1
ATOM 840 O O . TYR A 1 107 ? -7.190 -7.025 23.694 1.00 90.31 107 TYR A O 1
ATOM 848 N N . TYR A 1 108 ? -8.651 -5.566 24.597 1.00 94.94 108 TYR A N 1
ATOM 849 C CA . TYR A 1 108 ? -8.301 -5.819 25.986 1.00 94.94 108 TYR A CA 1
ATOM 850 C C . TYR A 1 108 ? -9.106 -6.999 26.520 1.00 94.94 108 TYR A C 1
ATOM 852 O O . TYR A 1 108 ? -10.321 -7.035 26.324 1.00 94.94 108 TYR A O 1
ATOM 860 N N . THR A 1 109 ? -8.443 -7.928 27.204 1.00 96.38 109 THR A N 1
ATOM 861 C CA . THR A 1 109 ? -9.091 -8.855 28.139 1.00 96.38 109 THR A CA 1
ATOM 862 C C . THR A 1 109 ? -9.208 -8.143 29.480 1.00 96.38 109 THR A C 1
ATOM 864 O O . THR A 1 109 ? -8.209 -7.638 29.995 1.00 96.38 109 THR A O 1
ATOM 867 N N . LEU A 1 110 ? -10.418 -8.077 30.025 1.00 97.94 110 LEU A N 1
ATOM 868 C CA . LEU A 1 110 ? -10.732 -7.354 31.252 1.00 97.94 110 LEU A CA 1
ATOM 869 C C . LEU A 1 110 ? -11.434 -8.292 32.235 1.00 97.94 110 LEU A C 1
ATOM 871 O O . LEU A 1 110 ? -12.345 -9.003 31.819 1.00 97.94 110 LEU A O 1
ATOM 875 N N . ILE A 1 111 ? -11.070 -8.249 33.517 1.00 98.06 111 ILE A N 1
ATOM 876 C CA . ILE A 1 111 ? -11.812 -8.901 34.612 1.00 98.06 111 ILE A CA 1
ATOM 877 C C . ILE A 1 111 ? -12.453 -7.842 35.499 1.00 98.06 111 ILE A C 1
ATOM 879 O O . ILE A 1 111 ? -11.856 -6.791 35.723 1.00 98.06 111 ILE A O 1
ATOM 883 N N . SER A 1 112 ? -13.653 -8.082 36.022 1.00 96.69 112 SER A N 1
ATOM 884 C CA . SER A 1 112 ? -14.242 -7.150 36.985 1.00 96.69 112 SER A CA 1
ATOM 885 C C . SER A 1 112 ? -13.323 -7.014 38.202 1.00 96.69 112 SER A C 1
ATOM 887 O O . SER A 1 112 ? -12.840 -8.006 38.760 1.00 96.69 112 SER A O 1
ATOM 889 N N . LYS A 1 113 ? -13.046 -5.780 38.633 1.00 93.88 113 LYS A N 1
ATOM 890 C CA . LYS A 1 113 ? -12.143 -5.541 39.769 1.00 93.88 113 LYS A CA 1
ATOM 891 C C . LYS A 1 113 ? -12.713 -6.109 41.068 1.00 93.88 113 LYS A C 1
ATOM 893 O O . LYS A 1 113 ? -11.976 -6.669 41.870 1.00 93.88 113 LYS A O 1
ATOM 898 N N . LYS A 1 114 ? -14.032 -6.009 41.226 1.00 92.81 114 LYS A N 1
ATOM 899 C CA . LYS A 1 114 ? -14.802 -6.519 42.364 1.00 92.81 114 LYS A CA 1
ATOM 900 C C . LYS A 1 114 ? -15.769 -7.629 41.936 1.00 92.81 114 LYS A C 1
ATOM 902 O O . LYS A 1 114 ? -16.051 -7.800 40.745 1.00 92.81 114 LYS A O 1
ATOM 907 N N . VAL A 1 115 ? -16.285 -8.370 42.913 1.00 93.94 115 VAL A N 1
ATOM 908 C CA . VAL A 1 115 ? -17.380 -9.335 42.734 1.00 93.94 115 VAL A CA 1
ATOM 909 C C . VAL A 1 115 ? -18.688 -8.583 42.484 1.00 93.94 115 VAL A C 1
ATOM 911 O O . VAL A 1 115 ? -19.090 -7.728 43.279 1.00 93.94 115 VAL A O 1
ATOM 914 N N . LEU A 1 116 ? -19.345 -8.900 41.365 1.00 89.94 116 LEU A N 1
ATOM 915 C CA . LEU A 1 116 ? -20.523 -8.156 40.903 1.00 89.94 116 LEU A CA 1
ATOM 916 C C . LEU A 1 116 ? -21.836 -8.693 41.477 1.00 89.94 116 LEU A C 1
ATOM 918 O O . LEU A 1 116 ? -22.733 -7.910 41.762 1.00 89.94 116 LEU A O 1
ATOM 922 N N . PHE A 1 117 ? -21.949 -10.010 41.643 1.00 88.12 117 PHE A N 1
ATOM 923 C CA . PHE A 1 117 ? -23.108 -10.683 42.230 1.00 88.12 117 PHE A CA 1
ATOM 924 C C . PHE A 1 117 ? -22.720 -12.081 42.722 1.00 88.12 117 PHE A C 1
ATOM 926 O O . PHE A 1 117 ? -21.649 -12.589 42.381 1.00 88.12 117 PHE A O 1
ATOM 933 N 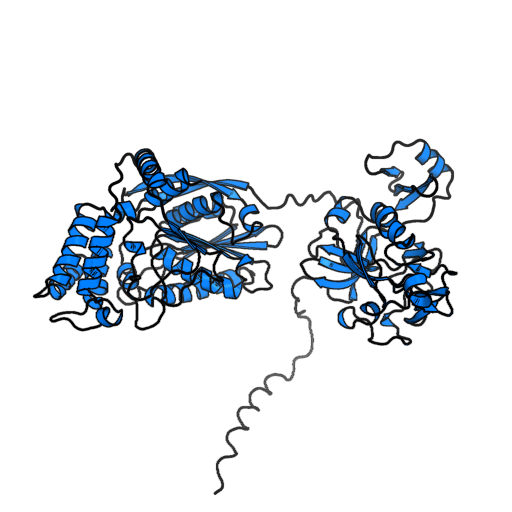N . MET A 1 118 ? -23.605 -12.697 43.503 1.00 88.81 118 MET A N 1
ATOM 934 C CA . MET A 1 118 ? -23.470 -14.077 43.967 1.00 88.81 118 MET A CA 1
ATOM 935 C C . MET A 1 118 ? -24.291 -15.015 43.080 1.00 88.81 118 MET A C 1
ATOM 937 O O . MET A 1 118 ? -25.398 -14.671 42.652 1.00 88.81 118 MET A O 1
ATOM 941 N N . SER A 1 119 ? -23.758 -16.196 42.791 1.00 89.25 119 SER A N 1
ATOM 942 C CA . SER A 1 119 ? -24.492 -17.234 42.072 1.00 89.25 119 SER A CA 1
ATOM 943 C C . SER A 1 119 ? -24.018 -18.613 42.494 1.00 89.25 119 SER A C 1
ATOM 945 O O . SER A 1 119 ? -22.853 -18.816 42.843 1.00 89.25 119 SER A O 1
ATOM 947 N N . ASP A 1 120 ? -24.919 -19.574 42.401 1.00 88.94 120 ASP A N 1
ATOM 948 C CA . ASP A 1 120 ? -24.559 -20.972 42.257 1.00 88.94 120 ASP A CA 1
ATOM 949 C C . ASP A 1 120 ? -23.893 -21.223 40.894 1.00 88.94 120 ASP A C 1
ATOM 951 O O . ASP A 1 120 ? -24.064 -20.475 39.926 1.00 88.94 120 ASP A O 1
ATOM 955 N N . TYR A 1 121 ? -23.086 -22.277 40.837 1.00 87.88 121 TYR A N 1
ATOM 956 C CA . TYR A 1 121 ? -22.465 -22.757 39.612 1.00 87.88 121 TYR A CA 1
ATOM 957 C C . TYR A 1 121 ? -22.508 -24.279 39.638 1.00 87.88 121 TYR A C 1
ATOM 959 O O . TYR A 1 121 ? -21.774 -24.891 40.402 1.00 87.88 121 TYR A O 1
ATOM 967 N N . GLN A 1 122 ? -23.390 -24.869 38.829 1.00 84.81 122 GLN A N 1
ATOM 968 C CA . GLN A 1 122 ? -23.581 -26.314 38.730 1.00 84.81 122 GLN A CA 1
ATOM 969 C C . GLN A 1 122 ? -23.232 -26.833 37.331 1.00 84.81 122 GLN A C 1
ATOM 971 O O . GLN A 1 122 ? -23.427 -26.132 36.334 1.00 84.81 122 GLN A O 1
ATOM 976 N N . GLY A 1 123 ? -22.769 -28.081 37.271 1.00 86.00 123 GLY A N 1
ATOM 977 C CA . GLY A 1 123 ? -22.424 -28.778 36.033 1.00 86.00 123 GLY A CA 1
ATOM 978 C C . GLY A 1 123 ? -21.122 -28.298 35.386 1.00 86.00 123 GLY A C 1
ATOM 979 O O . GLY A 1 123 ? -20.348 -27.531 35.961 1.00 86.00 123 GLY A O 1
ATOM 980 N N . PHE A 1 124 ? -20.868 -28.770 34.165 1.00 88.75 124 PHE A N 1
ATOM 981 C CA . PHE A 1 124 ? -19.742 -28.298 33.359 1.00 88.75 124 PHE A CA 1
ATOM 982 C C . PHE A 1 124 ? -20.004 -26.885 32.844 1.00 88.75 124 PHE A C 1
ATOM 984 O O . PHE A 1 124 ? -21.143 -26.534 32.547 1.00 88.75 124 PHE A O 1
ATOM 991 N N . TRP A 1 125 ? -18.945 -26.092 32.648 1.00 90.88 125 TRP A N 1
ATOM 992 C CA . TRP A 1 125 ? -19.069 -24.710 32.166 1.00 90.88 125 TRP A CA 1
ATOM 993 C C . TRP A 1 125 ? -19.975 -24.586 30.934 1.00 90.88 125 TRP A C 1
ATOM 995 O O . TRP A 1 125 ? -20.872 -23.743 30.916 1.00 90.88 125 TRP A O 1
ATOM 1005 N N . SER A 1 126 ? -19.771 -25.460 29.940 1.00 89.19 126 SER A N 1
ATOM 1006 C CA . SER A 1 126 ? -20.509 -25.497 28.670 1.00 89.19 126 SER A CA 1
ATOM 1007 C C . SER A 1 126 ? -22.019 -25.673 28.821 1.00 89.19 126 SER A C 1
ATOM 1009 O O . SER A 1 126 ? -22.756 -25.268 27.927 1.00 89.19 126 SER A O 1
ATOM 1011 N N . GLU A 1 127 ? -22.462 -26.250 29.935 1.00 87.88 127 GLU A N 1
ATOM 1012 C CA . GLU A 1 127 ? -23.854 -26.613 30.222 1.00 87.88 127 GLU A CA 1
ATOM 1013 C C . GLU A 1 127 ? -24.412 -25.847 31.435 1.00 87.88 127 GLU A C 1
ATOM 1015 O O . GLU A 1 127 ? -25.533 -26.089 31.872 1.00 87.88 127 GLU A O 1
ATOM 1020 N N . SER A 1 128 ? -23.627 -24.939 32.020 1.00 88.00 128 SER A N 1
ATOM 1021 C CA . SER A 1 128 ? -23.971 -24.342 33.308 1.00 88.00 128 SER A CA 1
ATOM 1022 C C . SER A 1 128 ? -24.939 -23.169 33.186 1.00 88.00 128 SER A C 1
ATOM 1024 O O . SER A 1 128 ? -24.754 -22.256 32.377 1.00 88.00 128 SER A O 1
ATOM 1026 N N . GLN A 1 129 ? -25.908 -23.116 34.100 1.00 89.88 129 GLN A N 1
ATOM 1027 C CA . GLN A 1 129 ? -26.851 -21.997 34.196 1.00 89.88 129 GLN A CA 1
ATOM 1028 C C . GLN A 1 129 ? -26.153 -20.661 34.494 1.00 89.88 129 GLN A C 1
ATOM 1030 O O . GLN A 1 129 ? -26.619 -19.606 34.064 1.00 89.88 129 GLN A O 1
ATOM 1035 N N . LEU A 1 130 ? -25.002 -20.686 35.179 1.00 91.38 130 LEU A N 1
ATOM 1036 C CA . LEU A 1 130 ? -24.193 -19.487 35.401 1.00 91.38 130 LEU A CA 1
ATOM 1037 C C . LEU A 1 130 ? -23.637 -18.928 34.084 1.00 91.38 130 LEU A C 1
ATOM 1039 O O . LEU A 1 130 ? -23.666 -17.714 33.868 1.00 91.38 130 LEU A O 1
ATOM 1043 N N . ARG A 1 131 ? -23.163 -19.793 33.180 1.00 93.38 131 ARG A N 1
ATOM 1044 C CA . ARG A 1 131 ? -22.713 -19.376 31.847 1.00 93.38 131 ARG A CA 1
ATOM 1045 C C . ARG A 1 131 ? -23.856 -18.740 31.057 1.00 93.38 131 ARG A C 1
ATOM 1047 O O . ARG A 1 131 ? -23.640 -17.692 30.443 1.00 93.38 131 ARG A O 1
ATOM 1054 N N . ASP A 1 132 ? -25.052 -19.320 31.103 1.00 90.50 132 ASP A N 1
ATOM 1055 C CA . ASP A 1 132 ? -26.234 -18.769 30.429 1.00 90.50 132 ASP A CA 1
ATOM 1056 C C . ASP A 1 132 ? -26.639 -17.414 31.018 1.00 90.50 132 ASP A C 1
ATOM 1058 O O . ASP A 1 132 ? -26.818 -16.440 30.284 1.00 90.50 132 ASP A O 1
ATOM 1062 N N . LYS A 1 133 ? -26.661 -17.300 32.351 1.00 88.94 133 LYS A N 1
ATOM 1063 C CA . LYS A 1 133 ? -26.901 -16.040 33.068 1.00 88.94 133 LYS A CA 1
ATOM 1064 C C . LYS A 1 133 ? -25.891 -14.957 32.679 1.00 88.94 133 LYS A C 1
ATOM 1066 O O . LYS A 1 133 ? -26.272 -13.804 32.498 1.00 88.94 133 LYS A O 1
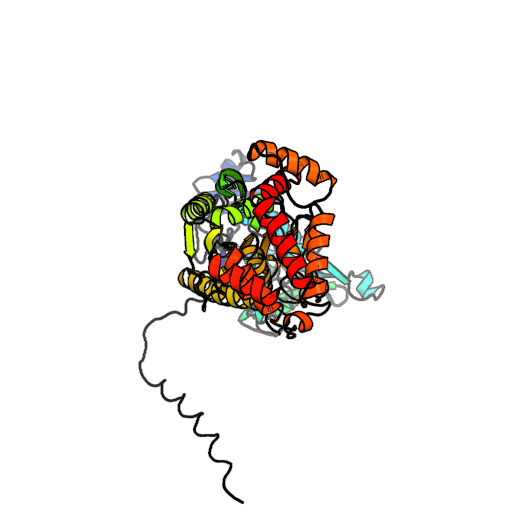ATOM 1071 N N . LEU A 1 134 ? -24.614 -15.308 32.501 1.00 93.38 134 LEU A N 1
ATOM 1072 C CA . LEU A 1 134 ? -23.576 -14.368 32.064 1.00 93.38 134 LEU A CA 1
ATOM 1073 C C . LEU A 1 134 ? -23.744 -13.927 30.601 1.00 93.38 134 LEU A C 1
ATOM 1075 O O . LEU A 1 134 ? -23.559 -12.750 30.283 1.00 93.38 134 LEU A O 1
ATOM 1079 N N . ASN A 1 135 ? -24.082 -14.858 29.707 1.00 94.06 135 ASN A N 1
ATOM 1080 C CA . ASN A 1 135 ? -24.093 -14.635 28.258 1.00 94.06 135 ASN A CA 1
ATOM 1081 C C . ASN A 1 135 ? -25.433 -14.143 27.690 1.00 94.06 135 ASN A C 1
ATOM 1083 O O . ASN A 1 135 ? -25.452 -13.615 26.566 1.00 94.06 135 ASN A O 1
ATOM 1087 N N . ASP A 1 136 ? -26.520 -14.288 28.449 1.00 84.81 136 ASP A N 1
ATOM 1088 C CA . ASP A 1 136 ? -27.833 -13.730 28.135 1.00 84.81 136 ASP A CA 1
ATOM 1089 C C . ASP A 1 136 ? -28.182 -12.573 29.078 1.00 84.81 136 ASP A C 1
ATOM 1091 O O . ASP A 1 136 ? -28.083 -11.415 28.672 1.00 84.81 136 ASP A O 1
ATOM 1095 N N . ASP A 1 137 ? -28.540 -12.852 30.333 1.00 78.62 137 ASP A N 1
ATOM 1096 C CA . ASP A 1 137 ? -29.088 -11.840 31.246 1.00 78.62 137 ASP A CA 1
ATOM 1097 C C . ASP A 1 137 ? -28.081 -10.722 31.555 1.00 78.62 137 ASP A C 1
ATOM 1099 O O . ASP A 1 137 ? -28.299 -9.565 31.184 1.00 78.62 137 ASP A O 1
ATOM 1103 N N . PHE A 1 138 ? -26.925 -11.055 32.137 1.00 85.31 138 PHE A N 1
ATOM 1104 C CA . PHE A 1 138 ? -25.893 -10.071 32.479 1.00 85.31 138 PHE A CA 1
ATOM 1105 C C . PHE A 1 138 ? -25.387 -9.322 31.241 1.00 85.31 138 PHE A C 1
ATOM 1107 O O . PHE A 1 138 ? -25.292 -8.099 31.255 1.00 85.31 138 PHE A O 1
ATOM 1114 N N . TYR A 1 139 ? -25.102 -10.021 30.138 1.00 87.81 139 TYR A N 1
ATOM 1115 C CA . TYR A 1 139 ? -24.626 -9.375 28.914 1.00 87.81 139 TYR A CA 1
ATOM 1116 C C . TYR A 1 139 ? -25.622 -8.344 28.358 1.00 87.81 139 TYR A C 1
ATOM 1118 O O . TYR A 1 139 ? -25.231 -7.257 27.924 1.00 87.81 139 TYR A O 1
ATOM 1126 N N . ASN A 1 140 ? -26.913 -8.679 28.351 1.00 79.75 140 ASN A N 1
ATOM 1127 C CA . ASN A 1 140 ? -27.937 -7.802 27.793 1.00 79.75 140 ASN A CA 1
ATOM 1128 C C . ASN A 1 140 ? -28.304 -6.634 28.712 1.00 79.75 140 ASN A C 1
ATOM 1130 O O . ASN A 1 140 ? -28.825 -5.634 28.226 1.00 79.75 140 ASN A O 1
ATOM 1134 N N . THR A 1 141 ? -28.014 -6.745 30.006 1.00 75.19 141 THR A N 1
ATOM 1135 C CA . THR A 1 141 ? -28.383 -5.743 31.012 1.00 75.19 141 THR A CA 1
ATOM 1136 C C . THR A 1 141 ? -27.210 -4.835 31.376 1.00 75.19 141 THR A C 1
ATOM 1138 O O . THR A 1 141 ? -27.364 -3.613 31.409 1.00 75.19 141 THR A O 1
ATOM 1141 N N . ALA A 1 142 ? -26.007 -5.388 31.550 1.00 81.44 142 ALA A N 1
ATOM 1142 C CA . ALA A 1 142 ? -24.810 -4.620 31.884 1.00 81.44 142 ALA A CA 1
ATOM 1143 C C . ALA A 1 142 ? -24.301 -3.775 30.704 1.00 81.44 142 ALA A C 1
ATOM 1145 O O . ALA A 1 142 ? -23.742 -2.696 30.918 1.00 81.44 142 ALA A O 1
ATOM 1146 N N . PHE A 1 143 ? -24.524 -4.198 29.452 1.00 84.56 143 PHE A N 1
ATOM 1147 C CA . PHE A 1 143 ? -23.964 -3.548 28.258 1.00 84.56 143 PHE A CA 1
ATOM 1148 C C . PHE A 1 143 ? -25.048 -3.075 27.281 1.00 84.56 143 PHE A C 1
ATOM 1150 O O . PHE A 1 143 ? -25.901 -3.846 26.848 1.00 84.56 143 PHE A O 1
ATOM 1157 N N . THR A 1 144 ? -24.973 -1.812 26.856 1.00 76.31 144 THR A N 1
ATOM 1158 C CA . THR A 1 144 ? -25.829 -1.251 25.804 1.00 76.31 144 THR A CA 1
ATOM 1159 C C . THR A 1 144 ? -25.496 -1.857 24.444 1.00 76.31 144 THR A C 1
ATOM 1161 O O . THR A 1 144 ? -24.392 -2.343 24.208 1.00 76.31 144 THR A O 1
ATOM 1164 N N . LYS A 1 145 ? -26.395 -1.717 23.462 1.00 74.50 145 LYS A N 1
ATOM 1165 C CA . LYS A 1 145 ? -26.139 -2.156 22.078 1.00 74.50 145 LYS A CA 1
ATOM 1166 C C . LYS A 1 145 ? -24.888 -1.540 21.438 1.00 74.50 145 LYS A C 1
ATOM 1168 O O . LYS A 1 145 ? -24.365 -2.122 20.492 1.00 74.50 145 LYS A O 1
ATOM 1173 N N . ASN A 1 146 ? -24.410 -0.382 21.898 1.00 73.12 146 ASN A N 1
ATOM 1174 C CA . ASN A 1 146 ? -23.178 0.221 21.385 1.00 73.12 146 ASN A CA 1
ATOM 1175 C C . ASN A 1 146 ? -21.930 -0.385 22.033 1.00 73.12 146 ASN A C 1
ATOM 1177 O O . ASN A 1 146 ? -21.002 -0.736 21.312 1.00 73.12 146 ASN A O 1
ATOM 1181 N N . GLU A 1 147 ? -21.938 -0.608 23.346 1.00 85.38 147 GLU A N 1
ATOM 1182 C CA . GLU A 1 147 ? -20.866 -1.345 24.031 1.00 85.38 147 GLU A CA 1
ATOM 1183 C C . GLU A 1 147 ? -20.772 -2.784 23.518 1.00 85.38 147 GLU A C 1
ATOM 1185 O O . GLU A 1 147 ? -19.687 -3.248 23.181 1.00 85.38 147 GLU A O 1
ATOM 1190 N N . GLN A 1 148 ? -21.914 -3.451 23.325 1.00 89.00 148 GLN A N 1
ATOM 1191 C CA . GLN A 1 148 ? -21.990 -4.796 22.753 1.00 89.00 148 GLN A CA 1
ATOM 1192 C C . GLN A 1 148 ? -21.295 -4.900 21.378 1.00 89.00 148 GLN A C 1
ATOM 1194 O O . GLN A 1 148 ? -20.684 -5.926 21.087 1.00 89.00 148 GLN A O 1
ATOM 1199 N N . LYS A 1 149 ? -21.319 -3.846 20.540 1.00 86.25 149 LYS A N 1
ATOM 1200 C CA . LYS A 1 149 ? -20.614 -3.808 19.233 1.00 86.25 149 LYS A CA 1
ATOM 1201 C C . LYS A 1 149 ? -19.092 -3.721 19.359 1.00 86.25 149 LYS A C 1
ATOM 1203 O O . LYS A 1 149 ? -18.378 -4.040 18.399 1.00 86.25 149 LYS A O 1
ATOM 1208 N N . ASP A 1 150 ? -18.601 -3.232 20.491 1.00 89.81 150 ASP A N 1
ATOM 1209 C CA . ASP A 1 150 ? -17.177 -3.118 20.800 1.00 89.81 150 ASP A CA 1
ATOM 1210 C C . ASP A 1 150 ? -16.659 -4.297 21.625 1.00 89.81 150 ASP A C 1
ATOM 1212 O O . ASP A 1 150 ? -15.450 -4.421 21.823 1.00 89.81 150 ASP A O 1
ATOM 1216 N N . MET A 1 151 ? -17.546 -5.211 22.015 1.00 95.25 151 MET A N 1
ATOM 1217 C CA . MET A 1 151 ? -17.189 -6.470 22.649 1.00 95.25 151 MET A CA 1
ATOM 1218 C C . MET A 1 151 ? -16.900 -7.571 21.624 1.00 95.25 151 MET A C 1
ATOM 1220 O O . MET A 1 151 ? -17.399 -7.563 20.496 1.00 95.25 151 MET A O 1
ATOM 1224 N N . LYS A 1 152 ? -16.092 -8.550 22.031 1.00 94.69 152 LYS A N 1
ATOM 1225 C CA . LYS A 1 152 ? -15.776 -9.746 21.245 1.00 94.69 152 LYS A CA 1
ATOM 1226 C C . LYS A 1 152 ? -15.976 -10.998 22.091 1.00 94.69 152 LYS A C 1
ATOM 1228 O O . LYS A 1 152 ? -15.622 -11.004 23.263 1.00 94.69 152 LYS A O 1
ATOM 1233 N N . ALA A 1 153 ? -16.485 -12.060 21.468 1.00 94.94 153 ALA A N 1
ATOM 1234 C CA . ALA A 1 153 ? -16.563 -13.369 22.101 1.00 94.94 153 ALA A CA 1
ATOM 1235 C C . ALA A 1 153 ? -15.164 -13.909 22.458 1.00 94.94 153 ALA A C 1
ATOM 1237 O O . ALA A 1 153 ? -14.189 -13.745 21.713 1.00 94.94 153 ALA A O 1
ATOM 1238 N N . ILE A 1 154 ? -15.090 -14.555 23.610 1.00 95.31 154 ILE A N 1
ATOM 1239 C CA . ILE A 1 154 ? -13.941 -15.255 24.158 1.00 95.31 154 ILE A CA 1
ATOM 1240 C C . ILE A 1 154 ? -14.095 -16.719 23.763 1.00 95.31 154 ILE A C 1
ATOM 1242 O O . ILE A 1 154 ? -15.136 -17.320 24.006 1.00 95.31 154 ILE A O 1
ATOM 1246 N N . VAL A 1 155 ? -13.075 -17.265 23.108 1.00 93.31 155 VAL A N 1
ATOM 1247 C CA . VAL A 1 155 ? -12.999 -18.699 22.834 1.00 93.31 155 VAL A CA 1
ATOM 1248 C C . VAL A 1 155 ? -12.298 -19.328 24.025 1.00 93.31 155 VAL A C 1
ATOM 1250 O O . VAL A 1 155 ? -11.140 -18.998 24.281 1.00 93.31 155 VAL A O 1
ATOM 1253 N N . ASN A 1 156 ? -13.011 -20.181 24.745 1.00 90.56 156 ASN A N 1
ATOM 1254 C CA . ASN A 1 156 ? -12.527 -20.879 25.924 1.00 90.56 156 ASN A CA 1
ATOM 1255 C C . ASN A 1 156 ? -12.419 -22.365 25.621 1.00 90.56 156 ASN A C 1
ATOM 1257 O O . ASN A 1 156 ? -13.269 -22.913 24.925 1.00 90.56 156 ASN A O 1
ATOM 1261 N N . VAL A 1 157 ? -11.416 -23.024 26.190 1.00 88.31 157 VAL A N 1
ATOM 1262 C CA . VAL A 1 157 ? -11.314 -24.483 26.183 1.00 88.31 157 VAL A CA 1
ATOM 1263 C C . VAL A 1 157 ? -11.455 -24.941 27.626 1.00 88.31 157 VAL A C 1
ATOM 1265 O O . VAL A 1 157 ? -10.681 -24.538 28.488 1.00 88.31 157 VAL A O 1
ATOM 1268 N N . THR A 1 158 ? -12.485 -25.733 27.909 1.00 84.31 158 THR A N 1
ATOM 1269 C CA . THR A 1 158 ? -12.770 -26.235 29.262 1.00 84.31 158 THR A CA 1
ATOM 1270 C C . THR A 1 158 ? -12.727 -27.744 29.284 1.00 84.31 158 THR A C 1
ATOM 1272 O O . THR A 1 158 ? -13.186 -28.391 28.344 1.00 84.31 158 THR A O 1
ATOM 1275 N N . LYS A 1 159 ? -12.185 -28.315 30.360 1.00 84.00 159 LYS A N 1
ATOM 1276 C CA . LYS A 1 159 ? -12.237 -29.762 30.549 1.00 84.00 159 LYS A CA 1
ATOM 1277 C C . LYS A 1 159 ? -13.678 -30.203 30.827 1.00 84.00 159 LYS A C 1
ATOM 1279 O O . LYS A 1 159 ? -14.378 -29.618 31.653 1.00 84.00 159 LYS A O 1
ATOM 1284 N N . TYR A 1 160 ? -14.071 -31.248 30.115 1.00 86.19 160 TYR A N 1
ATOM 1285 C CA . TYR A 1 160 ? -15.375 -31.887 30.108 1.00 86.19 160 TYR A CA 1
ATOM 1286 C C . TYR A 1 160 ? -15.160 -33.378 30.355 1.00 86.19 160 TYR A C 1
ATOM 1288 O O . TYR A 1 160 ? -14.474 -34.052 29.587 1.00 86.19 160 TYR A O 1
ATOM 1296 N N . HIS A 1 161 ? -15.670 -33.901 31.466 1.00 88.00 161 HIS A N 1
ATOM 1297 C CA . HIS A 1 161 ? -15.425 -35.296 31.835 1.00 88.00 161 HIS A CA 1
ATOM 1298 C C . HIS A 1 161 ? -16.665 -35.887 32.502 1.00 88.00 161 HIS A C 1
ATOM 1300 O O . HIS A 1 161 ? -16.724 -35.912 33.726 1.00 88.00 161 HIS A O 1
ATOM 1306 N N . PRO A 1 162 ? -17.687 -36.299 31.732 1.00 87.19 162 PRO A N 1
ATOM 1307 C CA . PRO A 1 162 ? -18.937 -36.831 32.276 1.00 87.19 162 PRO A CA 1
ATOM 1308 C C . PRO A 1 162 ? -18.716 -38.008 33.227 1.00 87.19 162 PRO A C 1
ATOM 1310 O O . PRO A 1 162 ? -17.733 -38.734 33.099 1.00 87.19 162 PRO A O 1
ATOM 1313 N N . TYR A 1 163 ? -19.655 -38.233 34.151 1.00 87.25 163 TYR A N 1
ATOM 1314 C CA . TYR A 1 163 ? -19.535 -39.271 35.184 1.00 87.25 163 TYR A CA 1
ATOM 1315 C C . TYR A 1 163 ? -19.244 -40.652 34.594 1.00 87.25 163 TYR A C 1
ATOM 1317 O O . TYR A 1 163 ? -18.300 -41.320 35.012 1.00 87.25 163 TYR A O 1
ATOM 1325 N N . ASN A 1 164 ? -20.035 -41.054 33.592 1.00 88.62 164 ASN A N 1
ATOM 1326 C CA . ASN A 1 164 ? -19.890 -42.354 32.946 1.00 88.62 164 ASN A CA 1
ATOM 1327 C C . ASN A 1 164 ? -18.501 -42.494 32.323 1.00 88.62 164 ASN A C 1
ATOM 1329 O O . ASN A 1 164 ? -17.834 -43.493 32.551 1.00 88.62 164 ASN A O 1
ATOM 1333 N N . ASP A 1 165 ? -18.015 -41.462 31.633 1.00 88.25 165 ASP A N 1
ATOM 1334 C CA . ASP A 1 165 ? -16.671 -41.474 31.061 1.00 88.25 165 ASP A CA 1
ATOM 1335 C C . ASP A 1 165 ? -15.584 -41.529 32.147 1.00 88.25 165 ASP A C 1
ATOM 1337 O O . ASP A 1 165 ? -14.606 -42.253 31.989 1.00 88.25 165 ASP A O 1
ATOM 1341 N N . ALA A 1 166 ? -15.743 -40.812 33.262 1.00 84.81 166 ALA A N 1
ATOM 1342 C CA . ALA A 1 166 ? -14.755 -40.765 34.339 1.00 84.81 166 ALA A CA 1
ATOM 1343 C C . ALA A 1 166 ? -14.679 -42.053 35.176 1.00 84.81 166 ALA A C 1
ATOM 1345 O O . ALA A 1 166 ? -13.578 -42.509 35.489 1.00 84.81 166 ALA A O 1
ATOM 1346 N N . TYR A 1 167 ? -15.824 -42.640 35.537 1.00 84.50 167 TYR A N 1
ATOM 1347 C CA . TYR A 1 167 ? -15.899 -43.729 36.520 1.00 84.50 167 TYR A CA 1
ATOM 1348 C C . TYR A 1 167 ? -16.358 -45.072 35.961 1.00 84.50 167 TYR A C 1
ATOM 1350 O O . TYR A 1 167 ? -15.905 -46.101 36.461 1.00 84.50 167 TYR A O 1
ATOM 1358 N N . ILE A 1 168 ? -17.231 -45.081 34.952 1.00 85.62 168 ILE A N 1
ATOM 1359 C CA . ILE A 1 168 ? -17.775 -46.322 34.385 1.00 85.62 168 ILE A CA 1
ATOM 1360 C C . ILE A 1 168 ? -16.857 -46.813 33.263 1.00 85.62 168 ILE A C 1
ATOM 1362 O O . ILE A 1 168 ? -16.243 -47.871 33.370 1.00 85.62 168 ILE A O 1
ATOM 1366 N N . ASP A 1 169 ? -16.692 -45.993 32.229 1.00 89.25 169 ASP A N 1
ATOM 1367 C CA . ASP A 1 169 ? -15.955 -46.331 31.013 1.00 89.25 169 ASP A CA 1
ATOM 1368 C C . ASP A 1 169 ? -14.445 -46.074 31.141 1.00 89.25 169 ASP A C 1
ATOM 1370 O O . ASP A 1 169 ? -13.671 -46.501 30.284 1.00 89.25 169 ASP A O 1
ATOM 1374 N N . LYS A 1 170 ? -14.017 -45.358 32.192 1.00 87.56 170 LYS A N 1
ATOM 1375 C CA . LYS A 1 170 ? -12.616 -44.982 32.467 1.00 87.56 170 LYS A CA 1
ATOM 1376 C C . LYS A 1 170 ? -11.915 -44.314 31.272 1.00 87.56 170 LYS A C 1
ATOM 1378 O O . LYS A 1 170 ? -10.727 -44.532 31.025 1.00 87.56 170 LYS A O 1
ATOM 1383 N N . LYS A 1 171 ? -12.644 -43.487 30.522 1.00 89.81 171 LYS A N 1
ATOM 1384 C CA . LYS A 1 171 ? -12.112 -42.686 29.416 1.00 89.81 171 LYS A CA 1
ATOM 1385 C C . LYS A 1 171 ? -11.353 -41.465 29.948 1.00 89.81 171 LYS A C 1
ATOM 1387 O O . LYS A 1 171 ? -11.711 -40.921 30.997 1.00 89.81 171 LYS A O 1
ATOM 1392 N N . PRO A 1 172 ? -10.319 -40.991 29.231 1.00 87.06 172 PRO A N 1
ATOM 1393 C CA . PRO A 1 172 ? -9.638 -39.751 29.583 1.00 87.06 172 PRO A CA 1
ATOM 1394 C C . PRO A 1 172 ? -10.583 -38.545 29.489 1.00 87.06 172 PRO A C 1
ATOM 1396 O O . PRO A 1 172 ? -11.560 -38.556 28.740 1.00 87.06 172 PRO A O 1
ATOM 1399 N N . ALA A 1 173 ? -10.256 -37.488 30.235 1.00 84.62 173 ALA A N 1
ATOM 1400 C CA . ALA A 1 173 ? -10.996 -36.235 30.183 1.00 84.62 173 ALA A CA 1
ATOM 1401 C C . ALA A 1 173 ? -10.966 -35.627 28.775 1.00 84.62 173 ALA A C 1
ATOM 1403 O O . ALA A 1 173 ? -9.928 -35.613 28.110 1.00 84.62 173 ALA A O 1
ATOM 1404 N N . GLN A 1 174 ? -12.104 -35.094 28.347 1.00 87.44 174 GLN A N 1
ATOM 1405 C CA . GLN A 1 174 ? -12.254 -34.400 27.076 1.00 87.44 174 GLN A CA 1
ATOM 1406 C C . GLN A 1 174 ? -12.152 -32.890 27.296 1.00 87.44 174 GLN A C 1
ATOM 1408 O O . GLN A 1 174 ? -12.159 -32.398 28.427 1.00 87.44 174 GLN A O 1
ATOM 1413 N N . TYR A 1 175 ? -12.062 -32.145 26.200 1.00 87.69 175 TYR A N 1
ATOM 1414 C CA . TYR A 1 175 ? -12.044 -30.690 26.224 1.00 87.69 175 TYR A CA 1
ATOM 1415 C C . TYR A 1 175 ? -13.060 -30.161 25.226 1.00 87.69 175 TYR A C 1
ATOM 1417 O O . TYR A 1 175 ? -13.088 -30.597 24.075 1.00 87.69 175 TYR A O 1
ATOM 1425 N N . ILE A 1 176 ? -13.881 -29.218 25.677 1.00 88.50 176 ILE A N 1
ATOM 1426 C CA . ILE A 1 176 ? -14.900 -28.573 24.861 1.00 88.50 176 ILE A CA 1
ATOM 1427 C C . ILE A 1 176 ? -14.564 -27.098 24.673 1.00 88.50 176 ILE A C 1
ATOM 1429 O O . ILE A 1 176 ? -14.184 -26.401 25.620 1.00 88.50 176 ILE A O 1
ATOM 1433 N N . GLU A 1 177 ? -14.697 -26.641 23.430 1.00 93.31 177 GLU A N 1
ATOM 1434 C CA . GLU A 1 177 ? -14.580 -25.233 23.077 1.00 93.31 177 GLU A CA 1
ATOM 1435 C C . GLU A 1 177 ? -15.930 -24.532 23.285 1.00 93.31 177 GLU A C 1
ATOM 1437 O O . GLU A 1 177 ? -16.950 -24.971 22.751 1.00 93.31 177 GLU A O 1
ATOM 1442 N N . THR A 1 178 ? -15.940 -23.424 24.026 1.00 92.19 178 THR A N 1
ATOM 1443 C CA . THR A 1 178 ? -17.102 -22.532 24.152 1.00 92.19 178 THR A CA 1
ATOM 1444 C C . THR A 1 178 ? -16.778 -21.145 23.610 1.00 92.19 178 THR A C 1
ATOM 1446 O O . THR A 1 178 ? -15.639 -20.681 23.667 1.00 92.19 178 THR A O 1
ATOM 1449 N N . GLN A 1 179 ? -17.792 -20.464 23.069 1.00 95.19 179 GLN A N 1
ATOM 1450 C CA . GLN A 1 179 ? -17.691 -19.067 22.646 1.00 95.19 179 GLN A CA 1
ATOM 1451 C C . GLN A 1 179 ? -18.579 -18.197 23.527 1.00 95.19 179 GLN A C 1
ATOM 1453 O O . GLN A 1 179 ? -19.806 -18.250 23.435 1.00 95.19 179 GLN A O 1
ATOM 1458 N N . ASP A 1 180 ? -17.941 -17.389 24.368 1.00 95.94 180 ASP A N 1
ATOM 1459 C CA . ASP A 1 180 ? -18.588 -16.689 25.471 1.00 95.94 180 ASP A CA 1
ATOM 1460 C C . ASP A 1 180 ? -18.416 -15.178 25.301 1.00 95.94 180 ASP A C 1
ATOM 1462 O O . ASP A 1 180 ? -17.308 -14.661 25.196 1.00 95.94 180 ASP A O 1
ATOM 1466 N N . LYS A 1 181 ? -19.513 -14.427 25.262 1.00 96.12 181 LYS A N 1
ATOM 1467 C CA . LYS A 1 181 ? -19.491 -12.956 25.300 1.00 96.12 181 LYS A CA 1
ATOM 1468 C C . LYS A 1 181 ? -18.973 -12.448 26.647 1.00 96.12 181 LYS A C 1
ATOM 1470 O O . LYS A 1 181 ? -18.345 -11.392 26.702 1.00 96.12 181 LYS A O 1
ATOM 1475 N N . VAL A 1 182 ? -19.270 -13.202 27.704 1.00 97.50 182 VAL A N 1
ATOM 1476 C CA . VAL A 1 182 ? -18.838 -12.974 29.081 1.00 97.50 182 VAL A CA 1
ATOM 1477 C C . VAL A 1 182 ? -18.450 -14.326 29.682 1.00 97.50 182 VAL A C 1
ATOM 1479 O O . VAL A 1 182 ? -19.218 -15.283 29.594 1.00 97.50 182 VAL A O 1
ATOM 1482 N N . SER A 1 183 ? -17.258 -14.409 30.271 1.00 96.56 183 SER A N 1
ATOM 1483 C CA . SER A 1 183 ? -16.673 -15.643 30.819 1.00 96.56 183 SER A CA 1
ATOM 1484 C C . SER A 1 183 ? -16.269 -15.481 32.288 1.00 96.56 183 SER A C 1
ATOM 1486 O O . SER A 1 183 ? -16.425 -14.402 32.852 1.00 96.56 183 SER A O 1
ATOM 1488 N N . LEU A 1 184 ? -15.720 -16.537 32.890 1.00 96.88 184 LEU A N 1
ATOM 1489 C CA . LEU A 1 184 ? -14.848 -16.479 34.070 1.00 96.88 184 LEU A CA 1
ATOM 1490 C C . LEU A 1 184 ? -13.431 -16.944 33.687 1.00 96.88 184 LEU A C 1
ATOM 1492 O O . LEU A 1 184 ? -13.263 -17.580 32.636 1.00 96.88 184 LEU A O 1
ATOM 1496 N N . LEU A 1 185 ? -12.443 -16.621 34.527 1.00 95.69 185 LEU A N 1
ATOM 1497 C CA . LEU A 1 185 ? -11.090 -17.183 34.435 1.00 95.69 185 LEU A CA 1
ATOM 1498 C C . LEU A 1 185 ? -11.073 -18.617 34.967 1.00 95.69 185 LEU A C 1
ATOM 1500 O O . LEU A 1 185 ? -11.797 -18.910 35.917 1.00 95.69 185 LEU A O 1
ATOM 1504 N N . ASP A 1 186 ? -10.264 -19.492 34.383 1.00 93.44 186 ASP A N 1
ATOM 1505 C CA . ASP A 1 186 ? -9.981 -20.826 34.928 1.00 93.44 186 ASP A CA 1
ATOM 1506 C C . ASP A 1 186 ? -8.826 -20.822 35.951 1.00 93.44 186 ASP A C 1
ATOM 1508 O O . ASP A 1 186 ? -8.286 -19.768 36.292 1.00 93.44 186 ASP A O 1
ATOM 1512 N N . SER A 1 187 ? -8.485 -22.000 36.490 1.00 91.06 187 SER A N 1
ATOM 1513 C CA . SER A 1 187 ? -7.411 -22.167 37.481 1.00 91.06 187 SER A CA 1
ATOM 1514 C C . SER A 1 187 ? -6.043 -21.724 36.981 1.00 91.06 187 SER A C 1
ATOM 1516 O O . SER A 1 187 ? -5.260 -21.202 37.768 1.00 91.06 187 SER A O 1
ATOM 1518 N N . ASP A 1 188 ? -5.749 -21.919 35.701 1.00 91.31 188 ASP A N 1
ATOM 1519 C CA . ASP A 1 188 ? -4.433 -21.625 35.137 1.00 91.31 188 ASP A CA 1
ATOM 1520 C C . ASP A 1 188 ? -4.335 -20.122 34.844 1.00 91.31 188 ASP A C 1
ATOM 1522 O O . ASP A 1 188 ? -3.325 -19.477 35.121 1.00 91.31 188 ASP A O 1
ATOM 1526 N N . GLU A 1 189 ? -5.429 -19.522 34.371 1.00 94.44 189 GLU A N 1
ATOM 1527 C CA . GLU A 1 189 ? -5.524 -18.086 34.122 1.00 94.44 189 GLU A CA 1
ATOM 1528 C C . GLU A 1 189 ? -5.374 -17.247 35.403 1.00 94.44 189 GLU A C 1
ATOM 1530 O O . GLU A 1 189 ? -4.763 -16.178 35.357 1.00 94.44 189 GLU A O 1
ATOM 1535 N N . VAL A 1 190 ? -5.871 -17.718 36.555 1.00 95.00 190 VAL A N 1
ATOM 1536 C CA . VAL A 1 190 ? -5.677 -17.029 37.853 1.00 95.00 190 VAL A CA 1
ATOM 1537 C C . VAL A 1 190 ? -4.320 -17.292 38.511 1.00 95.00 190 VAL A C 1
ATOM 1539 O O . VAL A 1 190 ? -4.060 -16.792 39.604 1.00 95.00 190 VAL A O 1
ATOM 1542 N N . GLN A 1 191 ? -3.451 -18.057 37.859 1.00 94.56 191 GLN A N 1
ATOM 1543 C CA . GLN A 1 191 ? -2.045 -18.246 38.234 1.00 94.56 191 GLN A CA 1
ATOM 1544 C C . GLN A 1 191 ? -1.104 -17.611 37.199 1.00 94.56 191 GLN A C 1
ATOM 1546 O O . GLN A 1 191 ? 0.115 -17.730 37.274 1.00 94.56 191 GLN A O 1
ATOM 1551 N N . SER A 1 192 ? -1.662 -16.913 36.205 1.00 93.75 192 SER A N 1
ATOM 1552 C CA . SER A 1 192 ? -0.881 -16.309 35.139 1.00 93.75 192 SER A CA 1
ATOM 1553 C C . SER A 1 192 ? -0.216 -15.008 35.595 1.00 93.75 192 SER A C 1
ATOM 1555 O O . SER A 1 192 ? -0.884 -13.989 35.802 1.00 93.75 192 SER A O 1
ATOM 1557 N N . LEU A 1 193 ? 1.121 -15.014 35.624 1.00 90.56 193 LEU A N 1
ATOM 1558 C CA . LEU A 1 193 ? 1.938 -13.807 35.814 1.00 90.56 193 LEU A CA 1
ATOM 1559 C C . LEU A 1 193 ? 1.619 -12.726 34.767 1.00 90.56 193 LEU A C 1
ATOM 1561 O O . LEU A 1 193 ? 1.646 -11.536 35.079 1.00 90.56 193 LEU A O 1
ATOM 1565 N N . ASP A 1 194 ? 1.259 -13.123 33.539 1.00 88.44 194 ASP A N 1
ATOM 1566 C CA . ASP A 1 194 ? 0.882 -12.191 32.466 1.00 88.44 194 ASP A CA 1
ATOM 1567 C C . ASP A 1 194 ? -0.399 -11.411 32.800 1.00 88.44 194 ASP A C 1
ATOM 1569 O O . ASP A 1 194 ? -0.584 -10.293 32.316 1.00 88.44 194 ASP A O 1
ATOM 1573 N N . TYR A 1 195 ? -1.275 -11.985 33.629 1.00 91.62 195 TYR A N 1
ATOM 1574 C CA . TYR A 1 195 ? -2.508 -11.361 34.122 1.00 91.62 195 TYR A CA 1
ATOM 1575 C C . TYR A 1 195 ? -2.305 -10.621 35.450 1.00 91.62 195 TYR A C 1
ATOM 1577 O O . TYR A 1 195 ? -3.243 -10.000 35.951 1.00 91.62 195 TYR A O 1
ATOM 1585 N N . GLY A 1 196 ? -1.079 -10.630 35.984 1.00 90.19 196 GLY A N 1
ATOM 1586 C CA . GLY A 1 196 ? -0.725 -9.995 37.250 1.00 90.19 196 GLY A CA 1
ATOM 1587 C C . GLY A 1 196 ? -1.086 -10.821 38.485 1.00 90.19 196 GLY A C 1
ATOM 1588 O O . GLY A 1 196 ? -1.186 -10.247 39.568 1.00 90.19 196 GLY A O 1
ATOM 1589 N N . PHE A 1 197 ? -1.301 -12.131 38.333 1.00 94.50 197 PHE A N 1
ATOM 1590 C CA . PHE A 1 197 ? -1.497 -13.053 39.453 1.00 94.50 197 PHE A CA 1
ATOM 1591 C C . PHE A 1 197 ? -0.209 -13.789 39.800 1.00 94.50 197 PHE A C 1
ATOM 1593 O O . PHE A 1 197 ? 0.621 -14.017 38.925 1.00 94.50 197 PHE A O 1
ATOM 1600 N N . ASP A 1 198 ? -0.080 -14.218 41.053 1.00 94.50 198 ASP A N 1
ATOM 1601 C CA . ASP A 1 198 ? 1.027 -15.078 41.468 1.00 94.50 198 ASP A CA 1
ATOM 1602 C C . ASP A 1 198 ? 0.847 -16.514 40.952 1.00 94.50 198 ASP A C 1
ATOM 1604 O O . ASP A 1 198 ? -0.241 -17.094 41.050 1.00 94.50 198 ASP A O 1
ATOM 1608 N N . ASP A 1 199 ? 1.940 -17.105 40.469 1.00 94.75 199 ASP A N 1
ATOM 1609 C CA . ASP A 1 199 ? 2.022 -18.497 40.004 1.00 94.75 199 ASP A CA 1
ATOM 1610 C C . ASP A 1 199 ? 2.080 -19.474 41.194 1.00 94.75 199 ASP A C 1
ATOM 1612 O O . ASP A 1 199 ? 3.120 -20.025 41.557 1.00 94.75 199 ASP A O 1
ATOM 1616 N N . THR A 1 200 ? 0.956 -19.587 41.898 1.00 93.06 200 THR A N 1
ATOM 1617 C CA . THR A 1 200 ? 0.762 -20.469 43.052 1.00 93.06 200 THR A CA 1
ATOM 1618 C C . THR A 1 200 ? -0.717 -20.773 43.229 1.00 93.06 200 THR A C 1
ATOM 1620 O O . THR A 1 200 ? -1.553 -19.926 42.926 1.00 93.06 200 THR A O 1
ATOM 1623 N N . ASP A 1 201 ? -1.061 -21.921 43.802 1.00 90.69 201 ASP A N 1
ATOM 1624 C CA . ASP A 1 201 ? -2.426 -22.255 44.217 1.00 90.69 201 ASP A CA 1
ATOM 1625 C C . ASP A 1 201 ? -2.723 -21.878 45.681 1.00 90.69 201 ASP A C 1
ATOM 1627 O O . ASP A 1 201 ? -3.870 -21.975 46.117 1.00 90.69 201 ASP A O 1
ATOM 1631 N N . SER A 1 202 ? -1.712 -21.419 46.426 1.00 96.06 202 SER A N 1
ATOM 1632 C CA . SER A 1 202 ? -1.774 -21.076 47.851 1.00 96.06 202 SER A CA 1
ATOM 1633 C C . SER A 1 202 ? -2.292 -19.649 48.106 1.00 96.06 202 SER A C 1
ATOM 1635 O O . SER A 1 202 ? -2.753 -18.965 47.185 1.00 96.06 202 SER A O 1
ATOM 1637 N N . ASP A 1 203 ? -2.288 -19.222 49.374 1.00 96.69 203 ASP A N 1
ATOM 1638 C CA . ASP A 1 203 ? -2.722 -17.879 49.782 1.00 96.69 203 ASP A CA 1
ATOM 1639 C C . ASP A 1 203 ? -1.900 -16.788 49.064 1.00 96.69 203 ASP A C 1
ATOM 1641 O O . ASP A 1 203 ? -0.674 -16.869 48.989 1.00 96.69 203 ASP A O 1
ATOM 1645 N N . THR A 1 204 ? -2.581 -15.772 48.528 1.00 96.75 204 THR A N 1
ATOM 1646 C CA . THR A 1 204 ? -1.977 -14.599 47.868 1.00 96.75 204 THR A CA 1
ATOM 1647 C C . THR A 1 204 ? -2.971 -13.446 47.834 1.00 96.75 204 THR A C 1
ATOM 1649 O O . THR A 1 204 ? -4.169 -13.638 47.608 1.00 96.75 204 THR A O 1
ATOM 1652 N N . ASP A 1 205 ? -2.461 -12.225 47.934 1.00 95.38 205 ASP A N 1
ATOM 1653 C CA . ASP A 1 205 ? -3.273 -11.016 47.835 1.00 95.38 205 ASP A CA 1
ATOM 1654 C C . ASP A 1 205 ? -3.721 -10.718 46.395 1.00 95.38 205 ASP A C 1
ATOM 1656 O O . ASP A 1 205 ? -4.742 -10.062 46.184 1.00 95.38 205 ASP A O 1
ATOM 1660 N N . THR A 1 206 ? -3.017 -11.241 45.382 1.00 93.56 206 THR A N 1
ATOM 1661 C CA . THR A 1 206 ? -3.294 -10.939 43.961 1.00 93.56 206 THR A CA 1
ATOM 1662 C C . THR A 1 206 ? -4.661 -11.444 43.486 1.00 93.56 206 THR A C 1
ATOM 1664 O O . THR A 1 206 ? -5.225 -10.916 42.525 1.00 93.56 206 THR A O 1
ATOM 1667 N N . ARG A 1 207 ? -5.234 -12.442 44.174 1.00 95.56 207 ARG A N 1
ATOM 1668 C CA . ARG A 1 207 ? -6.525 -13.064 43.834 1.00 95.56 207 ARG A CA 1
ATOM 1669 C C . ARG A 1 207 ? -7.676 -12.697 44.771 1.00 95.56 207 ARG A C 1
ATOM 1671 O O . ARG A 1 207 ? -8.822 -13.067 44.483 1.00 95.56 207 ARG A O 1
ATOM 1678 N N . ILE A 1 208 ? -7.409 -11.976 45.860 1.00 96.38 208 ILE A N 1
ATOM 1679 C CA . ILE A 1 208 ? -8.453 -11.551 46.797 1.00 96.38 208 ILE A CA 1
ATOM 1680 C C . ILE A 1 208 ? -9.428 -10.627 46.065 1.00 96.38 208 ILE A C 1
ATOM 1682 O O . ILE A 1 208 ? -9.038 -9.714 45.335 1.00 96.38 208 ILE A O 1
ATOM 1686 N N . ALA A 1 209 ? -10.724 -10.887 46.235 1.00 94.69 209 ALA A N 1
ATOM 1687 C CA . ALA A 1 209 ? -11.771 -10.113 45.595 1.00 94.69 209 ALA A CA 1
ATOM 1688 C C . ALA A 1 209 ? -12.820 -9.667 46.606 1.00 94.69 209 ALA A C 1
ATOM 1690 O O . ALA A 1 209 ? -13.411 -10.476 47.322 1.00 94.69 209 ALA A O 1
ATOM 1691 N N . TYR A 1 210 ? -13.071 -8.364 46.604 1.00 94.44 210 TYR A N 1
ATOM 1692 C CA . TYR A 1 210 ? -14.066 -7.720 47.448 1.00 94.44 210 TYR A CA 1
ATOM 1693 C C . TYR A 1 210 ? -15.389 -7.598 46.704 1.00 94.44 210 TYR A C 1
ATOM 1695 O O . TYR A 1 210 ? -15.409 -7.449 45.475 1.00 94.44 210 TYR A O 1
ATOM 1703 N N . THR A 1 211 ? -16.503 -7.659 47.425 1.00 89.12 211 THR A N 1
ATOM 1704 C CA . THR A 1 211 ? -17.818 -7.427 46.828 1.00 89.12 211 THR A CA 1
ATOM 1705 C C . THR A 1 211 ? -18.019 -5.962 46.487 1.00 89.12 211 THR A C 1
ATOM 1707 O O . THR A 1 211 ? -17.448 -5.051 47.080 1.00 89.12 211 THR A O 1
ATOM 1710 N N . THR A 1 212 ? -18.865 -5.723 45.499 1.00 83.69 212 THR A N 1
ATOM 1711 C CA . THR A 1 212 ? -19.499 -4.416 45.345 1.00 83.69 212 THR A CA 1
ATOM 1712 C C . THR A 1 212 ? -20.659 -4.304 46.333 1.00 83.69 212 THR A C 1
ATOM 1714 O O . THR A 1 212 ? -21.280 -5.317 46.666 1.00 83.69 212 THR A O 1
ATOM 1717 N N . LYS A 1 213 ? -21.053 -3.078 46.694 1.00 75.50 213 LYS A N 1
ATOM 1718 C CA . LYS A 1 213 ? -22.322 -2.825 47.406 1.00 75.50 213 LYS A CA 1
ATOM 1719 C C . LYS A 1 213 ? -23.558 -3.401 46.690 1.00 75.50 213 LYS A C 1
ATOM 1721 O O . LYS A 1 213 ? -24.601 -3.597 47.303 1.00 75.50 213 LYS A O 1
ATOM 1726 N N . TYR A 1 214 ? -23.452 -3.677 45.387 1.00 72.75 214 TYR A N 1
ATOM 1727 C CA . TYR A 1 214 ? -24.528 -4.233 44.562 1.00 72.75 214 TYR A CA 1
ATOM 1728 C C . TYR A 1 214 ? -24.678 -5.752 44.705 1.00 72.75 214 TYR A C 1
ATOM 1730 O O . TYR A 1 214 ? -25.756 -6.280 44.454 1.00 72.75 214 TYR A O 1
ATOM 1738 N N . ALA A 1 215 ? -23.647 -6.450 45.186 1.00 74.75 215 ALA A N 1
ATOM 1739 C CA . ALA A 1 215 ? -23.704 -7.889 45.435 1.00 74.75 215 ALA A CA 1
ATOM 1740 C C . ALA A 1 215 ? -24.440 -8.259 46.743 1.00 74.75 215 ALA A C 1
ATOM 1742 O O . ALA A 1 215 ? -24.476 -9.435 47.097 1.00 74.75 215 ALA A O 1
ATOM 1743 N N . GLY A 1 216 ? -25.016 -7.280 47.458 1.00 66.94 216 GLY A N 1
ATOM 1744 C CA . GLY A 1 216 ? -25.774 -7.488 48.700 1.00 66.94 216 GLY A CA 1
ATOM 1745 C C . GLY A 1 216 ? -24.938 -7.482 49.986 1.00 66.94 216 GLY A C 1
ATOM 1746 O O . GLY A 1 216 ? -25.472 -7.792 51.045 1.00 66.94 216 GLY A O 1
ATOM 1747 N N . TYR A 1 217 ? -23.655 -7.117 49.908 1.00 69.25 217 TYR A N 1
ATOM 1748 C CA . TYR A 1 217 ? -22.728 -7.063 51.043 1.00 69.25 217 TYR A CA 1
ATOM 1749 C C . TYR A 1 217 ? -21.925 -5.757 51.033 1.00 69.25 217 TYR A C 1
ATOM 1751 O O . TYR A 1 217 ? -21.560 -5.276 49.956 1.00 69.25 217 TYR A O 1
ATOM 1759 N N . ASP A 1 218 ? -21.602 -5.218 52.213 1.00 70.88 218 ASP A N 1
ATOM 1760 C CA . ASP A 1 218 ? -20.799 -3.993 52.358 1.00 70.88 218 ASP A CA 1
ATOM 1761 C C . ASP A 1 218 ? -19.292 -4.279 52.237 1.00 70.88 218 ASP A C 1
ATOM 1763 O O . ASP A 1 218 ? -18.547 -4.347 53.210 1.00 70.88 218 ASP A O 1
ATOM 1767 N N . GLU A 1 219 ? -18.889 -4.565 50.998 1.00 81.69 219 GLU A N 1
ATOM 1768 C CA . GLU A 1 219 ? -17.516 -4.759 50.513 1.00 81.69 219 GLU A CA 1
ATOM 1769 C C . GLU A 1 219 ? -16.588 -5.789 51.215 1.00 81.69 219 GLU A C 1
ATOM 1771 O O . GLU A 1 219 ? -15.367 -5.619 51.136 1.00 81.69 219 GLU A O 1
ATOM 1776 N N . PRO A 1 220 ? -17.056 -6.896 51.838 1.00 91.44 220 PRO A N 1
ATOM 1777 C CA . PRO A 1 220 ? -16.146 -7.928 52.335 1.00 91.44 220 PRO A CA 1
ATOM 1778 C C . PRO A 1 220 ? -15.412 -8.664 51.204 1.00 91.44 220 PRO A C 1
ATOM 1780 O O . PRO A 1 220 ? -15.901 -8.788 50.076 1.00 91.44 220 PRO A O 1
ATOM 1783 N N . ALA A 1 221 ? -14.252 -9.237 51.538 1.00 94.12 221 ALA A N 1
ATOM 1784 C CA . ALA A 1 221 ? -13.626 -10.265 50.715 1.00 94.12 221 ALA A CA 1
ATOM 1785 C C . ALA A 1 221 ? -14.500 -11.528 50.716 1.00 94.12 221 ALA A C 1
ATOM 1787 O O . ALA A 1 221 ? -14.940 -11.988 51.772 1.00 94.12 221 ALA A O 1
ATOM 1788 N N . VAL A 1 222 ? -14.743 -12.107 49.540 1.00 95.31 222 VAL A N 1
ATOM 1789 C CA . VAL A 1 222 ? -15.582 -13.307 49.397 1.00 95.31 222 VAL A CA 1
ATOM 1790 C C . VAL A 1 222 ? -14.920 -14.356 48.518 1.00 95.31 222 VAL A C 1
ATOM 1792 O O . VAL A 1 222 ? -14.038 -14.070 47.709 1.00 95.31 222 VAL A O 1
ATOM 1795 N N . ARG A 1 223 ? -15.392 -15.595 48.661 1.00 95.44 223 ARG A N 1
ATOM 1796 C CA . ARG A 1 223 ? -15.063 -16.674 47.729 1.00 95.44 223 ARG A CA 1
ATOM 1797 C C . ARG A 1 223 ? -15.641 -16.354 46.352 1.00 95.44 223 ARG A C 1
ATOM 1799 O O . ARG A 1 223 ? -16.756 -15.832 46.289 1.00 95.44 223 ARG A O 1
ATOM 1806 N N . TRP A 1 224 ? -14.943 -16.693 45.269 1.00 95.62 224 TRP A N 1
ATOM 1807 C CA . TRP A 1 224 ? -15.443 -16.467 43.908 1.00 95.62 224 TRP A CA 1
ATOM 1808 C C . TRP A 1 224 ? -15.111 -17.597 42.930 1.00 95.62 224 TRP A C 1
ATOM 1810 O O . TRP A 1 224 ? -14.078 -18.254 43.045 1.00 95.62 224 TRP A O 1
ATOM 1820 N N . TRP A 1 225 ? -16.021 -17.848 41.987 1.00 95.00 225 TRP A N 1
ATOM 1821 C CA . TRP A 1 225 ? -15.967 -18.994 41.075 1.00 95.00 225 TRP A CA 1
ATOM 1822 C C . TRP A 1 225 ? -14.924 -18.854 39.963 1.00 95.00 225 TRP A C 1
ATOM 1824 O O . TRP A 1 225 ? -14.783 -17.786 39.368 1.00 95.00 225 TRP A O 1
ATOM 1834 N N . LEU A 1 226 ? -14.288 -19.975 39.611 1.00 93.88 226 LEU A N 1
ATOM 1835 C CA . LEU A 1 226 ? -13.444 -20.126 38.422 1.00 93.88 226 LEU A CA 1
ATOM 1836 C C . LEU A 1 226 ? -14.153 -20.958 37.354 1.00 93.88 226 LEU A C 1
ATOM 1838 O O . LEU A 1 226 ? -14.914 -21.863 37.684 1.00 93.88 226 LEU A O 1
ATOM 1842 N N . ARG A 1 227 ? -13.878 -20.698 36.074 1.00 89.88 227 ARG A N 1
ATOM 1843 C CA . ARG A 1 227 ? -14.358 -21.477 34.927 1.00 89.88 227 ARG A CA 1
ATOM 1844 C C . ARG A 1 227 ? -13.646 -22.826 34.872 1.00 89.88 227 ARG A C 1
ATOM 1846 O O . ARG A 1 227 ? -12.597 -22.975 34.266 1.00 89.88 227 ARG A O 1
ATOM 1853 N N . GLY A 1 228 ? -14.286 -23.843 35.426 1.00 72.69 228 GLY A N 1
ATOM 1854 C CA . GLY A 1 228 ? -13.826 -25.221 35.300 1.00 72.69 228 GLY A CA 1
ATOM 1855 C C . GLY A 1 228 ? -12.484 -25.521 35.997 1.00 72.69 228 GLY A C 1
ATOM 1856 O O . GLY A 1 228 ? -11.911 -24.660 36.661 1.00 72.69 228 GLY A O 1
ATOM 1857 N N . PRO A 1 229 ? -12.015 -26.770 35.859 1.00 61.97 229 PRO A N 1
ATOM 1858 C CA . PRO A 1 229 ? -12.821 -27.910 35.444 1.00 61.97 229 PRO A CA 1
ATOM 1859 C C . PRO A 1 229 ? -13.664 -28.450 36.601 1.00 61.97 229 PRO A C 1
ATOM 1861 O O . PRO A 1 229 ? -13.185 -28.561 37.726 1.00 61.97 229 PRO A O 1
ATOM 1864 N N . GLY A 1 230 ? -14.902 -28.829 36.282 1.00 64.38 230 GLY A N 1
ATOM 1865 C CA . GLY A 1 230 ? -15.702 -29.705 37.129 1.00 64.38 230 GLY A CA 1
ATOM 1866 C C . GLY A 1 230 ? -14.974 -31.042 37.257 1.00 64.38 230 GLY A C 1
ATOM 1867 O O . GLY A 1 230 ? -14.985 -31.844 36.322 1.00 64.38 230 GLY A O 1
ATOM 1868 N N . GLY A 1 231 ? -14.232 -31.232 38.345 1.00 70.50 231 GLY A N 1
ATOM 1869 C CA . GLY A 1 231 ? -13.574 -32.494 38.672 1.00 70.50 231 GLY A CA 1
ATOM 1870 C C . GLY A 1 231 ? -14.546 -33.432 39.372 1.00 70.50 231 GLY A C 1
ATOM 1871 O O . GLY A 1 231 ? -15.651 -33.031 39.725 1.00 70.50 231 GLY A O 1
ATOM 1872 N N . TRP A 1 232 ? -14.126 -34.669 39.622 1.00 78.56 232 TRP A N 1
ATOM 1873 C CA . TRP A 1 232 ? -14.897 -35.580 40.457 1.00 78.56 232 TRP A CA 1
ATOM 1874 C C . TRP A 1 232 ? -14.143 -35.927 41.732 1.00 78.56 232 TRP A C 1
ATOM 1876 O O . TRP A 1 232 ? -12.972 -36.305 41.689 1.00 78.56 232 TRP A O 1
ATOM 1886 N N . HIS A 1 233 ? -14.834 -35.834 42.861 1.00 79.44 233 HIS A N 1
ATOM 1887 C CA . HIS A 1 233 ? -14.340 -36.251 44.162 1.00 79.44 233 HIS A CA 1
ATOM 1888 C C . HIS A 1 233 ? -15.359 -37.197 44.801 1.00 79.44 233 HIS A C 1
ATOM 1890 O O . HIS A 1 233 ? -16.518 -36.831 44.988 1.00 79.44 233 HIS A O 1
ATOM 1896 N N . TYR A 1 234 ? -14.946 -38.443 45.061 1.00 81.31 234 TYR A N 1
ATOM 1897 C CA . TYR A 1 234 ? -15.814 -39.523 45.556 1.00 81.31 234 TYR A CA 1
ATOM 1898 C C . TYR A 1 234 ? -17.154 -39.649 44.801 1.00 81.31 234 TYR A C 1
ATOM 1900 O O . TYR A 1 234 ? -18.207 -39.822 45.406 1.00 81.31 234 TYR A O 1
ATOM 1908 N N . GLY A 1 235 ? -17.127 -39.526 43.468 1.00 78.12 235 GLY A N 1
ATOM 1909 C CA . GLY A 1 235 ? -18.324 -39.636 42.627 1.00 78.12 235 GLY A CA 1
ATOM 1910 C C . GLY A 1 235 ? -19.216 -38.391 42.586 1.00 78.12 235 GLY A C 1
ATOM 1911 O O . GLY A 1 235 ? -20.192 -38.385 41.844 1.00 78.12 235 GLY A O 1
ATOM 1912 N N . ASN A 1 236 ? -18.863 -37.320 43.302 1.00 81.88 236 ASN A N 1
ATOM 1913 C CA . ASN A 1 236 ? -19.553 -36.033 43.253 1.00 81.88 236 ASN A CA 1
ATOM 1914 C C . ASN A 1 236 ? -18.730 -35.010 42.472 1.00 81.88 236 ASN A C 1
ATOM 1916 O O . ASN A 1 236 ? -17.505 -34.950 42.597 1.00 81.88 236 ASN A O 1
ATOM 1920 N N . MET A 1 237 ? -19.398 -34.193 41.665 1.00 80.50 237 MET A N 1
ATOM 1921 C CA . MET A 1 237 ? -18.722 -33.169 40.877 1.00 80.50 237 MET A CA 1
ATOM 1922 C C . MET A 1 237 ? -18.339 -31.977 41.771 1.00 80.50 237 MET A C 1
ATOM 1924 O O . MET A 1 237 ? -19.116 -31.550 42.629 1.00 80.50 237 MET A O 1
ATOM 1928 N N . VAL A 1 238 ? -17.122 -31.466 41.586 1.00 85.44 238 VAL A N 1
ATOM 1929 C CA . VAL A 1 238 ? -16.551 -30.346 42.345 1.00 85.44 238 VAL A CA 1
ATOM 1930 C C . VAL A 1 238 ? -16.094 -29.239 41.412 1.00 85.44 238 VAL A C 1
ATOM 1932 O O . VAL A 1 238 ? -15.567 -29.517 40.338 1.00 85.44 238 VAL A O 1
ATOM 1935 N N . GLN A 1 239 ? -16.241 -27.990 41.845 1.00 86.88 239 GLN A N 1
ATOM 1936 C CA . GLN A 1 239 ? -15.881 -26.808 41.071 1.00 86.88 239 GLN A CA 1
ATOM 1937 C C . GLN A 1 239 ? -14.802 -25.987 41.768 1.00 86.88 239 GLN A C 1
ATOM 1939 O O . GLN A 1 239 ? -14.806 -25.842 42.993 1.00 86.88 239 GLN A O 1
ATOM 1944 N N . SER A 1 240 ? -13.891 -25.435 40.970 1.00 90.75 240 SER A N 1
ATOM 1945 C CA . SER A 1 240 ? -12.808 -24.585 41.450 1.00 90.75 240 SER A CA 1
ATOM 1946 C C . SER A 1 240 ? -13.301 -23.185 41.805 1.00 90.75 240 SER A C 1
ATOM 1948 O O . SER A 1 240 ? -14.099 -22.578 41.082 1.00 90.75 240 SER A O 1
ATOM 1950 N N . PHE A 1 241 ? -12.789 -22.657 42.907 1.00 93.75 241 PHE A N 1
ATOM 1951 C CA . PHE A 1 241 ? -13.038 -21.303 43.381 1.00 93.75 241 PHE A CA 1
ATOM 1952 C C . PHE A 1 241 ? -11.784 -20.744 44.054 1.00 93.75 241 PHE A C 1
ATOM 1954 O O . PHE A 1 241 ? -10.894 -21.486 44.470 1.00 93.75 241 PHE A O 1
ATOM 1961 N N . VAL A 1 242 ? -11.739 -19.427 44.196 1.00 96.50 242 VAL A N 1
ATOM 1962 C CA . VAL A 1 242 ? -10.722 -18.716 44.973 1.00 96.50 242 VAL A CA 1
ATOM 1963 C C . VAL A 1 242 ? -11.300 -18.374 46.344 1.00 96.50 242 VAL A C 1
ATOM 1965 O O . VAL A 1 242 ? -12.427 -17.884 46.434 1.00 96.50 242 VAL A O 1
ATOM 1968 N N . SER A 1 243 ? -10.561 -18.657 47.416 1.00 96.38 243 SER A N 1
ATOM 1969 C CA . SER A 1 243 ? -10.947 -18.373 48.801 1.00 96.38 243 SER A CA 1
ATOM 1970 C C . SER A 1 243 ? -10.847 -16.878 49.147 1.00 96.38 243 SER A C 1
ATOM 1972 O O . SER A 1 243 ? -10.334 -16.068 48.379 1.00 96.38 243 SER A O 1
ATOM 1974 N N . VAL A 1 244 ? -11.273 -16.512 50.360 1.00 96.19 244 VAL A N 1
ATOM 1975 C CA . VAL A 1 244 ? -11.097 -15.149 50.903 1.00 96.19 244 VAL A CA 1
ATOM 1976 C C . VAL A 1 244 ? -9.629 -14.760 51.136 1.00 96.19 244 VAL A C 1
ATOM 1978 O O . VAL A 1 244 ? -9.340 -13.582 51.291 1.00 96.19 244 VAL A O 1
ATOM 1981 N N . THR A 1 245 ? -8.716 -15.736 51.138 1.00 96.88 245 THR A N 1
ATOM 1982 C CA . THR A 1 245 ? -7.257 -15.566 51.263 1.00 96.88 245 THR A CA 1
ATOM 1983 C C . THR A 1 245 ? -6.536 -15.662 49.913 1.00 96.88 245 THR A C 1
ATOM 1985 O O . THR A 1 245 ? -5.312 -15.689 49.857 1.00 96.88 245 THR A O 1
ATOM 1988 N N . GLY A 1 246 ? -7.284 -15.781 48.809 1.00 96.06 246 GLY A N 1
ATOM 1989 C CA . GLY A 1 246 ? -6.726 -15.940 47.466 1.00 96.06 246 GLY A CA 1
ATOM 1990 C C . GLY A 1 246 ? -6.320 -17.371 47.093 1.00 96.06 246 GLY A C 1
ATOM 1991 O O . GLY A 1 246 ? -5.931 -17.600 45.951 1.00 96.06 246 GLY A O 1
ATOM 1992 N N . LYS A 1 247 ? -6.456 -18.355 47.987 1.00 97.00 247 LYS A N 1
ATOM 1993 C CA . LYS A 1 247 ? -6.137 -19.765 47.710 1.00 97.00 247 LYS A CA 1
ATOM 1994 C C . LYS A 1 247 ? -7.134 -20.416 46.756 1.00 97.00 247 LYS A C 1
ATOM 1996 O O . LYS A 1 247 ? -8.347 -20.279 46.932 1.00 97.00 247 LYS A O 1
ATOM 2001 N N . ILE A 1 248 ? -6.639 -21.195 45.799 1.00 94.88 248 ILE A N 1
ATOM 2002 C CA . ILE A 1 248 ? -7.471 -21.980 44.883 1.00 94.88 248 ILE A CA 1
ATOM 2003 C C . ILE A 1 248 ? -7.901 -23.268 45.591 1.00 94.88 248 ILE A C 1
ATOM 2005 O O . ILE A 1 248 ? -7.083 -24.009 46.126 1.00 94.88 248 ILE A O 1
ATOM 2009 N N . ASN A 1 249 ? -9.204 -23.533 45.620 1.00 91.50 249 ASN A N 1
ATOM 2010 C CA . ASN A 1 249 ? -9.783 -24.736 46.216 1.00 91.50 249 ASN A CA 1
ATOM 2011 C C . ASN A 1 249 ? -10.870 -25.308 45.304 1.00 91.50 249 ASN A C 1
ATOM 2013 O O . ASN A 1 249 ? -11.325 -24.650 44.370 1.00 91.50 249 ASN A O 1
ATOM 2017 N N . THR A 1 250 ? -11.321 -26.523 45.607 1.00 89.00 250 THR A N 1
ATOM 2018 C CA . THR A 1 250 ? -12.474 -27.151 44.950 1.00 89.00 250 THR A CA 1
ATOM 2019 C C . THR A 1 250 ? -13.560 -27.459 45.979 1.00 89.00 250 THR A C 1
ATOM 2021 O O . THR A 1 250 ? -13.247 -27.760 47.128 1.00 89.00 250 THR A O 1
ATOM 2024 N N . GLN A 1 251 ? -14.834 -27.334 45.599 1.00 85.75 251 GLN A N 1
ATOM 2025 C CA . GLN A 1 251 ? -15.976 -27.634 46.475 1.00 85.75 251 GLN A CA 1
ATOM 2026 C C . GLN A 1 251 ? -17.131 -28.248 45.681 1.00 85.75 251 GLN A C 1
ATOM 2028 O O . GLN A 1 251 ? -17.297 -27.962 44.496 1.00 85.75 251 GLN A O 1
ATOM 2033 N N . TYR A 1 252 ? -17.955 -29.056 46.350 1.00 82.50 252 TYR A N 1
ATOM 2034 C CA . TYR A 1 252 ? -19.232 -29.540 45.819 1.00 82.50 252 TYR A CA 1
ATOM 2035 C C . TYR A 1 252 ? -20.207 -28.392 45.486 1.00 82.50 252 TYR A C 1
ATOM 2037 O O . TYR A 1 252 ? -20.126 -27.304 46.062 1.00 82.50 252 TYR A O 1
ATOM 2045 N N . PHE A 1 253 ? -21.160 -28.657 44.588 1.00 70.31 253 PHE A N 1
ATOM 2046 C CA . PHE A 1 253 ? -22.170 -27.725 44.054 1.00 70.31 253 PHE A CA 1
ATOM 2047 C C . PHE A 1 253 ? -23.255 -27.258 45.044 1.00 70.31 253 PHE A C 1
ATOM 2049 O O . PHE A 1 253 ? -24.440 -27.227 44.724 1.00 70.31 253 PHE A O 1
ATOM 2056 N N . THR A 1 254 ? -22.879 -26.905 46.265 1.00 68.88 254 THR A N 1
ATOM 2057 C CA . THR A 1 254 ? -23.835 -26.609 47.342 1.00 68.88 254 THR A CA 1
ATOM 2058 C C . THR A 1 254 ? -23.833 -25.150 47.779 1.00 68.88 254 THR A C 1
ATOM 2060 O O . THR A 1 254 ? -24.617 -24.779 48.647 1.00 68.88 254 THR A O 1
ATOM 2063 N N . TYR A 1 255 ? -22.962 -24.311 47.213 1.00 79.44 255 TYR A N 1
ATOM 2064 C CA . TYR A 1 255 ? -22.760 -22.944 47.689 1.00 79.44 255 TYR A CA 1
ATOM 2065 C C . TYR A 1 255 ? -22.987 -21.903 46.597 1.00 79.44 255 TYR A C 1
ATOM 2067 O O . TYR A 1 255 ? -22.828 -22.167 45.409 1.00 79.44 255 TYR A O 1
ATOM 2075 N N . SER A 1 256 ? -23.346 -20.698 47.031 1.00 89.00 256 SER A N 1
ATOM 2076 C CA . SER A 1 256 ? -23.375 -19.502 46.196 1.00 89.00 256 SER A CA 1
ATOM 2077 C C . SER A 1 256 ? -22.115 -18.691 46.483 1.00 89.00 256 SER A C 1
ATOM 2079 O O . SER A 1 256 ? -21.891 -18.297 47.630 1.00 89.00 256 SER A O 1
ATOM 2081 N N . TYR A 1 257 ? -21.282 -18.468 45.466 1.00 92.62 257 TYR A N 1
ATOM 2082 C CA . TYR A 1 257 ? -20.050 -17.678 45.565 1.00 92.62 257 TYR A CA 1
ATOM 2083 C C . TYR A 1 257 ? -20.081 -16.485 44.613 1.00 92.62 257 TYR A C 1
ATOM 2085 O O . TYR A 1 257 ? -20.951 -16.354 43.749 1.00 92.62 257 TYR A O 1
ATOM 2093 N N . GLY A 1 258 ? -19.118 -15.590 44.810 1.00 93.38 258 GLY A N 1
ATOM 2094 C CA . GLY A 1 258 ? -18.947 -14.394 44.012 1.00 93.38 258 GLY A CA 1
ATOM 2095 C C . GLY A 1 258 ? -18.642 -14.699 42.553 1.00 93.38 258 GLY A C 1
ATOM 2096 O O . GLY A 1 258 ? -17.924 -15.640 42.215 1.00 93.38 258 GLY A O 1
ATOM 2097 N N . VAL A 1 259 ? -19.164 -13.856 41.675 1.00 94.88 259 VAL A N 1
ATOM 2098 C CA . VAL A 1 259 ? -18.916 -13.909 40.239 1.00 94.88 259 VAL A CA 1
ATOM 2099 C C . VAL A 1 259 ? -18.054 -12.714 39.841 1.00 94.88 259 VAL A C 1
ATOM 2101 O O . VAL A 1 259 ? -18.420 -11.560 40.093 1.00 94.88 259 VAL A O 1
ATOM 2104 N N . ARG A 1 260 ? -16.911 -12.999 39.202 1.00 96.31 260 ARG A N 1
ATOM 2105 C CA . ARG A 1 260 ? -16.024 -12.004 38.578 1.00 96.31 260 ARG A CA 1
ATOM 2106 C C . ARG A 1 260 ? -15.997 -12.183 37.062 1.00 96.31 260 ARG A C 1
ATOM 2108 O O . ARG A 1 260 ? -15.206 -12.981 36.558 1.00 96.31 260 ARG A O 1
ATOM 2115 N N . PRO A 1 261 ? -16.869 -11.483 36.323 1.00 97.25 261 PRO A N 1
ATOM 2116 C CA . PRO A 1 261 ? -16.931 -11.623 34.880 1.00 97.25 261 PRO A CA 1
ATOM 2117 C C . PRO A 1 261 ? -15.637 -11.213 34.179 1.00 97.25 261 PRO A C 1
ATOM 2119 O O . PRO A 1 261 ? -14.935 -10.300 34.613 1.00 97.25 261 PRO A O 1
ATOM 2122 N N . VAL A 1 262 ? -15.389 -11.848 33.039 1.00 98.25 262 VAL A N 1
ATOM 2123 C CA . VAL A 1 262 ? -14.305 -11.549 32.105 1.00 98.25 262 VAL A CA 1
ATOM 2124 C C . VAL A 1 262 ? -14.904 -11.192 30.752 1.00 98.25 262 VAL A C 1
ATOM 2126 O O . VAL A 1 262 ? -15.770 -11.906 30.242 1.00 98.25 262 VAL A O 1
ATOM 2129 N N . ILE A 1 263 ? -14.436 -10.098 30.155 1.00 98.12 263 ILE A N 1
ATOM 2130 C CA . ILE A 1 263 ? -14.895 -9.605 28.852 1.00 98.12 263 ILE A CA 1
ATOM 2131 C C . ILE A 1 263 ? -13.718 -9.268 27.934 1.00 98.12 263 ILE A C 1
ATOM 2133 O O . ILE A 1 263 ? -12.608 -8.999 28.394 1.00 98.12 263 ILE A O 1
ATOM 2137 N N . LYS A 1 264 ? -13.971 -9.233 26.618 1.00 97.19 264 LYS A N 1
ATOM 2138 C CA . LYS A 1 264 ? -13.046 -8.648 25.636 1.00 97.19 264 LYS A CA 1
ATOM 2139 C C . LYS A 1 264 ? -13.639 -7.407 24.993 1.00 97.19 264 LYS A C 1
ATOM 2141 O O . LYS A 1 264 ? -14.688 -7.499 24.362 1.00 97.19 264 LYS A O 1
ATOM 2146 N N . VAL A 1 265 ? -12.938 -6.277 25.091 1.00 95.12 265 VAL A N 1
ATOM 2147 C CA . VAL A 1 265 ? -13.378 -4.964 24.576 1.00 95.12 265 VAL A CA 1
ATOM 2148 C C . VAL A 1 265 ? -12.331 -4.399 23.623 1.00 95.12 265 VAL A C 1
ATOM 2150 O O . VAL A 1 265 ? -11.135 -4.524 23.873 1.00 95.12 265 VAL A O 1
ATOM 2153 N N . LYS A 1 266 ? -12.747 -3.776 22.515 1.00 90.38 266 LYS A N 1
ATOM 2154 C CA . LYS A 1 266 ? -11.822 -3.117 21.578 1.00 90.38 266 LYS A CA 1
ATOM 2155 C C . LYS A 1 266 ? -10.930 -2.118 22.309 1.00 90.38 266 LYS A C 1
ATOM 2157 O O . LYS A 1 266 ? -11.420 -1.223 22.991 1.00 90.38 266 LYS A O 1
ATOM 2162 N N . ALA A 1 267 ? -9.627 -2.185 22.055 1.00 83.31 267 ALA A N 1
ATOM 2163 C CA . ALA A 1 267 ? -8.651 -1.288 22.672 1.00 83.31 267 ALA A CA 1
ATOM 2164 C C . ALA A 1 267 ? -8.809 0.189 22.261 1.00 83.31 267 ALA A C 1
ATOM 2166 O O . ALA A 1 267 ? -8.210 1.075 22.858 1.00 83.31 267 ALA A O 1
ATOM 2167 N N . ASN A 1 268 ? -9.594 0.464 21.217 1.00 78.00 268 ASN A N 1
ATOM 2168 C CA . ASN A 1 268 ? -9.948 1.808 20.761 1.00 78.00 268 ASN A CA 1
ATOM 2169 C C . ASN A 1 268 ? -11.437 2.140 20.957 1.00 78.00 268 ASN A C 1
ATOM 2171 O O . ASN A 1 268 ? -11.931 3.052 20.291 1.00 78.00 268 ASN A O 1
ATOM 2175 N N . SER A 1 269 ? -12.150 1.384 21.798 1.00 81.94 269 SER A N 1
ATOM 2176 C CA . SER A 1 269 ? -13.518 1.722 22.189 1.00 81.94 269 SER A CA 1
ATOM 2177 C C . SER A 1 269 ? -13.527 3.106 22.834 1.00 81.94 269 SER A C 1
ATOM 2179 O O . SER A 1 269 ? -12.782 3.356 23.776 1.00 81.94 269 SER A O 1
ATOM 2181 N N . VAL A 1 270 ? -14.377 4.005 22.337 1.00 75.12 270 VAL A N 1
ATOM 2182 C CA . VAL A 1 270 ? -14.595 5.323 22.966 1.00 75.12 270 VAL A CA 1
ATOM 2183 C C . VAL A 1 270 ? -15.453 5.231 24.228 1.00 75.12 270 VAL A C 1
ATOM 2185 O O . VAL A 1 270 ? -15.610 6.221 24.932 1.00 75.12 270 VAL A O 1
ATOM 2188 N N . LEU A 1 271 ? -16.027 4.053 24.477 1.00 81.25 271 LEU A N 1
ATOM 2189 C CA . LEU A 1 271 ? -16.856 3.738 25.637 1.00 81.25 271 LEU A CA 1
ATOM 2190 C C . LEU A 1 271 ? -16.037 3.057 26.744 1.00 81.25 271 LEU A C 1
ATOM 2192 O O . LEU A 1 271 ? -16.593 2.719 27.777 1.00 81.25 271 LEU A O 1
ATOM 2196 N N . LEU A 1 272 ? -14.736 2.826 26.523 1.00 86.88 272 LEU A N 1
ATOM 2197 C CA . LEU A 1 272 ? -13.798 2.371 27.545 1.00 86.88 272 LEU A CA 1
ATOM 2198 C C . LEU A 1 272 ? -13.056 3.593 28.096 1.00 86.88 272 LEU A C 1
ATOM 2200 O O . LEU A 1 272 ? -12.403 4.305 27.333 1.00 86.88 272 LEU A O 1
ATOM 2204 N N . SER A 1 273 ? -13.171 3.837 29.399 1.00 83.50 273 SER A N 1
ATOM 2205 C CA . SER A 1 273 ? -12.615 5.028 30.051 1.00 83.50 273 SER A CA 1
ATOM 2206 C C . SER A 1 273 ? -11.683 4.666 31.204 1.00 83.50 273 SER A C 1
ATOM 2208 O O . SER A 1 273 ? -11.790 3.591 31.782 1.00 83.50 273 SER A O 1
ATOM 2210 N N . ASP A 1 274 ? -10.775 5.571 31.556 1.00 83.44 274 ASP A N 1
ATOM 2211 C CA . ASP A 1 274 ? -9.968 5.519 32.779 1.00 83.44 274 ASP A CA 1
ATOM 2212 C C . ASP A 1 274 ? -10.643 6.199 33.972 1.00 83.44 274 ASP A C 1
ATOM 2214 O O . ASP A 1 274 ? -10.082 6.206 35.064 1.00 83.44 274 ASP A O 1
ATOM 2218 N N . GLN A 1 275 ? -11.835 6.766 33.778 1.00 81.56 275 GLN A N 1
ATOM 2219 C CA . GLN A 1 275 ? -12.638 7.385 34.824 1.00 81.56 275 GLN A CA 1
ATOM 2220 C C . GLN A 1 275 ? -14.084 6.872 34.761 1.00 81.56 275 GLN A C 1
ATOM 2222 O O . GLN A 1 275 ? -14.569 6.533 33.676 1.00 81.56 275 GLN A O 1
ATOM 2227 N N . PRO A 1 276 ? -14.810 6.834 35.892 1.00 76.19 276 PRO A N 1
ATOM 2228 C CA . PRO A 1 276 ? -16.248 6.608 35.867 1.00 76.19 276 PRO A CA 1
ATOM 2229 C C . PRO A 1 276 ? -16.911 7.655 34.969 1.00 76.19 276 PRO A C 1
ATOM 2231 O O . PRO A 1 276 ? -16.608 8.846 35.066 1.00 76.19 276 PRO A O 1
ATOM 2234 N N . PHE A 1 277 ? -17.816 7.231 34.093 1.00 66.94 277 PHE A N 1
ATOM 2235 C CA . PHE A 1 277 ? -18.485 8.141 33.171 1.00 66.94 277 PHE A CA 1
ATOM 2236 C C . PHE A 1 277 ? -19.983 7.865 33.093 1.00 66.94 277 PHE A C 1
ATOM 2238 O O . PHE A 1 277 ? -20.450 6.755 33.352 1.00 66.94 277 PHE A O 1
ATOM 2245 N N . ASP A 1 278 ? -20.725 8.910 32.726 1.00 66.75 278 ASP A N 1
ATOM 2246 C CA . ASP A 1 278 ? -22.151 8.815 32.447 1.00 66.75 278 ASP A CA 1
ATOM 2247 C C . ASP A 1 278 ? -22.353 8.222 31.052 1.00 66.75 278 ASP A C 1
ATOM 2249 O O . ASP A 1 278 ? -22.225 8.922 30.041 1.00 66.75 278 ASP A O 1
ATOM 2253 N N . ARG A 1 279 ? -22.637 6.919 30.998 1.00 63.16 279 ARG A N 1
ATOM 2254 C CA . ARG A 1 279 ? -22.749 6.172 29.736 1.00 63.16 279 ARG A CA 1
ATOM 2255 C C . ARG A 1 279 ? -23.894 6.645 28.840 1.00 63.16 279 ARG A C 1
ATOM 2257 O O . ARG A 1 279 ? -23.794 6.498 27.624 1.00 63.16 279 ARG A O 1
ATOM 2264 N N . ASP A 1 280 ? -24.941 7.235 29.419 1.00 56.88 280 ASP A N 1
ATOM 2265 C CA . ASP A 1 280 ? -26.119 7.724 28.697 1.00 56.88 280 ASP A CA 1
ATOM 2266 C C . ASP A 1 280 ? -25.933 9.181 28.222 1.00 56.88 280 ASP A C 1
ATOM 2268 O O . ASP A 1 280 ? -26.509 9.590 27.211 1.00 56.88 280 ASP A O 1
ATOM 2272 N N . LYS A 1 281 ? -25.073 9.963 28.896 1.00 55.31 281 LYS A N 1
ATOM 2273 C CA . LYS A 1 281 ? -24.624 11.299 28.453 1.00 55.31 281 LYS A CA 1
ATOM 2274 C C . LYS A 1 281 ? -23.404 11.282 27.551 1.00 55.31 281 LYS A C 1
ATOM 2276 O O . LYS A 1 281 ? -23.053 12.343 27.016 1.00 55.31 281 LYS A O 1
ATOM 2281 N N . VAL A 1 282 ? -22.790 10.122 27.305 1.00 54.59 282 VAL A N 1
ATOM 2282 C CA . VAL A 1 282 ? -21.986 9.950 26.095 1.00 54.59 282 VAL A CA 1
ATOM 2283 C C . VAL A 1 282 ? -22.957 10.124 24.935 1.00 54.59 282 VAL A C 1
ATOM 2285 O O . VAL A 1 282 ? -23.561 9.167 24.450 1.00 54.59 282 VAL A O 1
ATOM 2288 N N . LYS A 1 283 ? -23.143 11.390 24.507 1.00 42.00 283 LYS A N 1
ATOM 2289 C CA . LYS A 1 283 ? -23.835 11.751 23.267 1.00 42.00 283 LYS A CA 1
ATOM 2290 C C . LYS A 1 283 ? -23.384 10.729 22.256 1.00 42.00 283 LYS A C 1
ATOM 2292 O O . LYS A 1 283 ? -22.189 10.449 22.241 1.00 42.00 283 LYS A O 1
ATOM 2297 N N . ASN A 1 284 ? -24.303 10.211 21.441 1.00 40.78 284 ASN A N 1
ATOM 2298 C CA . ASN A 1 284 ? -23.976 9.430 20.256 1.00 40.78 284 ASN A CA 1
ATOM 2299 C C . ASN A 1 284 ? -22.926 10.195 19.429 1.00 40.78 284 ASN A C 1
ATOM 2301 O O . ASN A 1 284 ? -23.214 10.800 18.401 1.00 40.78 284 ASN A O 1
ATOM 2305 N N . VAL A 1 285 ? -21.663 10.080 19.818 1.00 39.94 285 VAL A N 1
ATOM 2306 C CA . VAL A 1 285 ? -20.542 10.000 18.936 1.00 39.94 285 VAL A CA 1
ATOM 2307 C C . VAL A 1 285 ? -20.719 8.588 18.398 1.00 39.94 285 VAL A C 1
ATOM 2309 O O . VAL A 1 285 ? -19.940 7.675 18.642 1.00 39.94 285 VAL A O 1
ATOM 2312 N N . THR A 1 286 ? -21.745 8.420 17.551 1.00 36.78 286 THR A N 1
ATOM 2313 C CA . THR A 1 286 ? -21.425 7.909 16.236 1.00 36.78 286 THR A CA 1
ATOM 2314 C C . THR A 1 286 ? -20.185 8.693 15.850 1.00 36.78 286 THR A C 1
ATOM 2316 O O . THR A 1 286 ? -20.280 9.835 15.396 1.00 36.78 286 THR A O 1
ATOM 2319 N N . ASN A 1 287 ? -19.007 8.125 16.117 1.00 39.56 287 ASN A N 1
ATOM 2320 C CA . ASN A 1 287 ? -17.864 8.386 15.289 1.00 39.56 287 ASN A CA 1
ATOM 2321 C C . ASN A 1 287 ? -18.434 8.035 13.923 1.00 39.56 287 ASN A C 1
ATOM 2323 O O . ASN A 1 287 ? -18.522 6.863 13.556 1.00 39.56 287 ASN A O 1
ATOM 2327 N N . LYS A 1 288 ? -18.956 9.046 13.212 1.00 39.84 288 LYS A N 1
ATOM 2328 C CA . LYS A 1 288 ? -18.970 9.026 11.765 1.00 39.84 288 LYS A CA 1
ATOM 2329 C C . LYS A 1 288 ? -17.540 8.641 11.490 1.00 39.84 288 LYS A C 1
ATOM 2331 O O . LYS A 1 288 ? -16.650 9.446 11.757 1.00 39.84 288 LYS A O 1
ATOM 2336 N N . SER A 1 289 ? -17.332 7.371 11.145 1.00 53.06 289 SER A N 1
ATOM 2337 C CA . SER A 1 289 ? -16.015 6.894 10.782 1.00 53.06 289 SER A CA 1
ATOM 2338 C C . SER A 1 289 ? -15.461 7.971 9.869 1.00 53.06 289 SER A C 1
ATOM 2340 O O . SER A 1 289 ? -16.137 8.381 8.918 1.00 53.06 289 SER A O 1
ATOM 2342 N N . ASN A 1 290 ? -14.278 8.495 10.186 1.00 65.25 290 ASN A N 1
ATOM 2343 C CA . ASN A 1 290 ? -13.675 9.490 9.307 1.00 65.25 290 ASN A CA 1
ATOM 2344 C C . ASN A 1 290 ? -13.283 8.843 7.965 1.00 65.25 290 ASN A C 1
ATOM 2346 O O . ASN A 1 290 ? -12.745 9.530 7.096 1.00 65.25 290 ASN A O 1
ATOM 2350 N N . SER A 1 291 ? -13.564 7.539 7.795 1.00 80.19 291 SER A N 1
ATOM 2351 C CA . SER A 1 291 ? -13.619 6.829 6.529 1.00 80.19 291 SER A CA 1
ATOM 2352 C C . SER A 1 291 ? -14.534 7.540 5.547 1.00 80.19 291 SER A C 1
ATOM 2354 O O . SER A 1 291 ? -15.742 7.680 5.741 1.00 80.19 291 SER A O 1
ATOM 2356 N N . ILE A 1 292 ? -13.949 7.935 4.430 1.00 85.88 292 ILE A N 1
ATOM 2357 C CA . ILE A 1 292 ? -14.672 8.552 3.334 1.00 85.88 292 ILE A CA 1
ATOM 2358 C C . ILE A 1 292 ? -14.701 7.633 2.129 1.00 85.88 292 ILE A C 1
ATOM 2360 O O . ILE A 1 292 ? -13.868 6.745 1.933 1.00 85.88 292 ILE A O 1
ATOM 2364 N N . THR A 1 293 ? -15.669 7.905 1.269 1.00 92.44 293 THR A N 1
ATOM 2365 C CA . THR A 1 293 ? -15.709 7.393 -0.089 1.00 92.44 293 THR A CA 1
ATOM 2366 C C . THR A 1 293 ? -16.177 8.516 -0.995 1.00 92.44 293 THR A C 1
ATOM 2368 O O . THR A 1 293 ? -17.213 9.118 -0.740 1.00 92.44 293 THR A O 1
ATOM 2371 N N . LEU A 1 294 ? -15.405 8.826 -2.032 1.00 94.69 294 LEU A N 1
ATOM 2372 C CA . LEU A 1 294 ? -15.708 9.926 -2.942 1.00 94.69 294 LEU A CA 1
ATOM 2373 C C . LEU A 1 294 ? -15.084 9.709 -4.317 1.00 94.69 294 LEU A C 1
ATOM 2375 O O . LEU A 1 294 ? -14.114 8.967 -4.467 1.00 94.69 294 LEU A O 1
ATOM 2379 N N . ASN A 1 295 ? -15.623 10.398 -5.315 1.00 97.38 295 ASN A N 1
ATOM 2380 C CA . ASN A 1 295 ? -15.035 10.451 -6.646 1.00 97.38 295 ASN A CA 1
ATOM 2381 C C . ASN A 1 295 ? -13.970 11.553 -6.683 1.00 97.38 295 ASN A C 1
ATOM 2383 O O . ASN A 1 295 ? -14.252 12.713 -6.385 1.00 97.38 295 ASN A O 1
ATOM 2387 N N . VAL A 1 296 ? -12.740 11.192 -7.039 1.00 97.25 296 VAL A N 1
ATOM 2388 C CA . VAL A 1 296 ? -11.608 12.108 -7.190 1.00 97.25 296 VAL A CA 1
ATOM 2389 C C . VAL A 1 296 ? -11.265 12.261 -8.658 1.00 97.25 296 VAL A C 1
ATOM 2391 O O . VAL A 1 296 ? -11.160 11.279 -9.384 1.00 97.25 296 VAL A O 1
ATOM 2394 N N . THR A 1 297 ? -11.052 13.498 -9.095 1.00 98.00 297 THR A N 1
ATOM 2395 C CA . THR A 1 297 ? -10.606 13.772 -10.463 1.00 98.00 297 THR A CA 1
ATOM 2396 C C . THR A 1 297 ? -9.122 14.100 -10.467 1.00 98.00 297 THR A C 1
ATOM 2398 O O . THR A 1 297 ? -8.679 15.062 -9.837 1.00 98.00 297 THR A O 1
ATOM 2401 N N . GLY A 1 298 ? -8.347 13.303 -11.192 1.00 97.38 298 GLY A N 1
ATOM 2402 C CA . GLY A 1 298 ? -6.927 13.525 -11.429 1.00 97.38 298 GLY A CA 1
ATOM 2403 C C . GLY A 1 298 ? -6.693 14.180 -12.782 1.00 97.38 298 GLY A C 1
ATOM 2404 O O . GLY A 1 298 ? -7.475 14.028 -13.714 1.00 97.38 298 GLY A O 1
ATOM 2405 N N . THR A 1 299 ? -5.601 14.929 -12.900 1.00 98.44 299 THR A N 1
ATOM 2406 C CA . THR A 1 299 ? -5.116 15.469 -14.178 1.00 98.44 299 THR A CA 1
ATOM 2407 C C . THR A 1 299 ? -3.744 14.880 -14.466 1.00 98.44 299 THR A C 1
ATOM 2409 O O . THR A 1 299 ? -2.944 14.696 -13.551 1.00 98.44 299 THR A O 1
ATOM 2412 N N . TYR A 1 300 ? -3.440 14.595 -15.725 1.00 96.62 300 TYR A N 1
ATOM 2413 C CA . TYR A 1 300 ? -2.105 14.167 -16.131 1.00 96.62 300 TYR A CA 1
ATOM 2414 C C . TYR A 1 300 ? -1.809 14.596 -17.566 1.00 96.62 300 TYR A C 1
ATOM 2416 O O . TYR A 1 300 ? -2.715 14.841 -18.358 1.00 96.62 300 TYR A O 1
ATOM 2424 N N . LYS A 1 301 ? -0.521 14.710 -17.901 1.00 95.19 301 LYS A N 1
ATOM 2425 C CA . LYS A 1 301 ? -0.067 14.940 -19.275 1.00 95.19 301 LYS A CA 1
ATOM 2426 C C . LYS A 1 301 ? 0.480 13.632 -19.820 1.00 95.19 301 LYS A C 1
ATOM 2428 O O . LYS A 1 301 ? 1.478 13.131 -19.306 1.00 95.19 301 LYS A O 1
ATOM 2433 N N . ASP A 1 302 ? -0.175 13.089 -20.835 1.00 92.50 302 ASP A N 1
ATOM 2434 C CA . ASP A 1 302 ? 0.222 11.812 -21.415 1.00 92.50 302 ASP A CA 1
ATOM 2435 C C . ASP A 1 302 ? 1.592 11.912 -22.102 1.00 92.50 302 ASP A C 1
ATOM 2437 O O . ASP A 1 302 ? 1.887 12.853 -22.848 1.00 92.50 302 ASP A O 1
ATOM 2441 N N . GLY A 1 303 ? 2.448 10.925 -21.839 1.00 85.88 303 GLY A N 1
ATOM 2442 C CA . GLY A 1 303 ? 3.839 10.924 -22.270 1.00 85.88 303 GLY A CA 1
ATOM 2443 C C . GLY A 1 303 ? 4.024 10.885 -23.786 1.00 85.88 303 GLY A C 1
ATOM 2444 O O . GLY A 1 303 ? 5.022 11.430 -24.262 1.00 85.88 303 GLY A O 1
ATOM 2445 N N . GLN A 1 304 ? 3.078 10.316 -24.544 1.00 86.25 304 GLN A N 1
ATOM 2446 C CA . GLN A 1 304 ? 3.194 10.180 -26.000 1.00 86.25 304 GLN A CA 1
ATOM 2447 C C . GLN A 1 304 ? 2.331 11.176 -26.758 1.00 86.25 304 GLN A C 1
ATOM 2449 O O . GLN A 1 304 ? 2.840 11.915 -27.592 1.00 86.25 304 GLN A O 1
ATOM 2454 N N . THR A 1 305 ? 1.035 11.215 -26.466 1.00 87.75 305 THR A N 1
ATOM 2455 C CA . THR A 1 305 ? 0.089 12.105 -27.150 1.00 87.75 305 THR A CA 1
ATOM 2456 C C . THR A 1 305 ? 0.275 13.563 -26.740 1.00 87.75 305 THR A C 1
ATOM 2458 O O . THR A 1 305 ? -0.247 14.454 -27.401 1.00 87.75 305 THR A O 1
ATOM 2461 N N . LYS A 1 306 ? 1.005 13.814 -25.640 1.00 89.25 306 LYS A N 1
ATOM 2462 C CA . LYS A 1 306 ? 1.252 15.131 -25.028 1.00 89.25 306 LYS A CA 1
ATOM 2463 C C . LYS A 1 306 ? -0.012 15.870 -24.582 1.00 89.25 306 LYS A C 1
ATOM 2465 O O . LYS A 1 306 ? 0.104 16.987 -24.075 1.00 89.25 306 LYS A O 1
ATOM 2470 N N . LYS A 1 307 ? -1.189 15.249 -24.709 1.00 92.19 307 LYS A N 1
ATOM 2471 C CA . LYS A 1 307 ? -2.471 15.801 -24.276 1.00 92.19 307 LYS A CA 1
ATOM 2472 C C . LYS A 1 307 ? -2.535 15.866 -22.756 1.00 92.19 307 LYS A C 1
ATOM 2474 O O . LYS A 1 307 ? -2.051 14.971 -22.062 1.00 92.19 307 LYS A O 1
ATOM 2479 N N . VAL A 1 308 ? -3.143 16.935 -22.252 1.00 96.31 308 VAL A N 1
ATOM 2480 C CA . VAL A 1 308 ? -3.548 17.036 -20.850 1.00 96.31 308 VAL A CA 1
ATOM 2481 C C . VAL A 1 308 ? -4.927 16.405 -20.734 1.00 96.31 308 VAL A C 1
ATOM 2483 O O . VAL A 1 308 ? -5.863 16.828 -21.408 1.00 96.31 308 VAL A O 1
ATOM 2486 N N . LEU A 1 309 ? -5.030 15.370 -19.914 1.00 95.50 309 LEU A N 1
ATOM 2487 C CA . LEU A 1 309 ? -6.219 14.547 -19.751 1.00 95.50 309 LEU A CA 1
ATOM 2488 C C . LEU A 1 309 ? -6.663 14.574 -18.293 1.00 95.50 309 LEU A C 1
ATOM 2490 O O . LEU A 1 309 ? -5.876 14.874 -17.388 1.00 95.50 309 LEU A O 1
ATOM 2494 N N . ARG A 1 310 ? -7.941 14.271 -18.083 1.00 96.31 310 ARG A N 1
ATOM 2495 C CA . ARG A 1 310 ? -8.544 14.126 -16.764 1.00 96.31 310 ARG A CA 1
ATOM 2496 C C . ARG A 1 310 ? -9.244 12.787 -16.688 1.00 96.31 310 ARG A C 1
ATOM 2498 O O . ARG A 1 310 ? -9.815 12.355 -17.685 1.00 96.31 310 ARG A O 1
ATOM 2505 N N . ASP A 1 311 ? -9.181 12.180 -15.517 1.00 95.81 311 ASP A N 1
ATOM 2506 C CA . ASP A 1 311 ? -9.926 10.967 -15.221 1.00 95.81 311 ASP A CA 1
ATOM 2507 C C . ASP A 1 311 ? -10.507 11.035 -13.816 1.00 95.81 311 ASP A C 1
ATOM 2509 O O . ASP A 1 311 ? -9.937 11.706 -12.946 1.00 95.81 311 ASP A O 1
ATOM 2513 N N . THR A 1 312 ? -11.632 10.362 -13.613 1.00 96.75 312 THR A N 1
ATOM 2514 C CA . THR A 1 312 ? -12.364 10.371 -12.350 1.00 96.75 312 THR A CA 1
ATOM 2515 C C . THR A 1 312 ? -12.439 8.960 -11.801 1.00 96.75 312 THR A C 1
ATOM 2517 O O . THR A 1 312 ? -13.062 8.083 -12.385 1.00 96.75 312 THR A O 1
ATOM 2520 N N . GLU A 1 313 ? -11.844 8.768 -10.630 1.00 97.62 313 GLU A N 1
ATOM 2521 C CA . GLU A 1 313 ? -11.770 7.476 -9.961 1.00 97.62 313 GLU A CA 1
ATOM 2522 C C . GLU A 1 313 ? -12.371 7.545 -8.567 1.00 97.62 313 GLU A C 1
ATOM 2524 O O . GLU A 1 313 ? -12.374 8.587 -7.913 1.00 97.62 313 GLU A O 1
ATOM 2529 N N . LYS A 1 314 ? -12.852 6.410 -8.068 1.00 96.81 314 LYS A N 1
ATOM 2530 C CA . LYS A 1 314 ? -13.365 6.321 -6.701 1.00 96.81 314 LYS A CA 1
ATOM 2531 C C . LYS A 1 314 ? -12.209 6.153 -5.717 1.00 96.81 314 LYS A C 1
ATOM 2533 O O . LYS A 1 314 ? -11.506 5.142 -5.761 1.00 96.81 314 LYS A O 1
ATOM 2538 N N . TYR A 1 315 ? -12.062 7.086 -4.782 1.00 97.25 315 TYR A N 1
ATOM 2539 C CA . TYR A 1 315 ? -11.259 6.919 -3.571 1.00 97.25 315 TYR A CA 1
ATOM 2540 C C . TYR A 1 315 ? -12.133 6.406 -2.421 1.00 97.25 315 TYR A C 1
ATOM 2542 O O . TYR A 1 315 ? -13.259 6.866 -2.239 1.00 97.25 315 TYR A O 1
ATOM 2550 N N . SER A 1 316 ? -11.620 5.452 -1.644 1.00 94.69 316 SER A N 1
ATOM 2551 C CA . SER A 1 316 ? -12.275 4.934 -0.443 1.00 94.69 316 SER A CA 1
ATOM 2552 C C . SER A 1 316 ? -11.229 4.507 0.581 1.00 94.69 316 SER A C 1
ATOM 2554 O O . SER A 1 316 ? -10.316 3.748 0.246 1.00 94.69 316 SER A O 1
ATOM 2556 N N . ASP A 1 317 ? -11.388 4.927 1.836 1.00 92.44 317 ASP A N 1
ATOM 2557 C CA . ASP A 1 317 ? -10.561 4.420 2.941 1.00 92.44 317 ASP A CA 1
ATOM 2558 C C . ASP A 1 317 ? -10.763 2.903 3.141 1.00 92.44 317 ASP A C 1
ATOM 2560 O O . ASP A 1 317 ? -9.838 2.179 3.518 1.00 92.44 317 ASP A O 1
ATOM 2564 N N . GLY A 1 318 ? -11.935 2.386 2.752 1.00 90.12 318 GLY A N 1
ATOM 2565 C CA . GLY A 1 318 ? -12.264 0.960 2.751 1.00 90.12 318 GLY A CA 1
ATOM 2566 C C . GLY A 1 318 ? -11.420 0.102 1.800 1.00 90.12 318 GLY A C 1
ATOM 2567 O O . GLY A 1 318 ? -11.466 -1.125 1.882 1.00 90.12 318 GLY A O 1
ATOM 2568 N N . TYR A 1 319 ? -10.607 0.688 0.912 1.00 94.12 319 TYR A N 1
ATOM 2569 C CA . TYR A 1 319 ? -9.609 -0.098 0.178 1.00 94.12 319 TYR A CA 1
ATOM 2570 C C . TYR A 1 319 ? -8.533 -0.686 1.101 1.00 94.12 319 TYR A C 1
ATOM 2572 O O . TYR A 1 319 ? -7.982 -1.749 0.809 1.00 94.12 319 TYR A O 1
ATOM 2580 N N . PHE A 1 320 ? -8.256 -0.022 2.226 1.00 94.56 320 PHE A N 1
ATOM 2581 C CA . PHE A 1 320 ? -7.181 -0.374 3.156 1.00 94.56 320 PHE A CA 1
ATOM 2582 C C . PHE A 1 320 ? -7.647 -1.270 4.315 1.00 94.56 320 PHE A C 1
ATOM 2584 O O . PHE A 1 320 ? -6.842 -1.674 5.158 1.00 94.56 320 PHE A O 1
ATOM 2591 N N . THR A 1 321 ? -8.934 -1.615 4.357 1.00 85.69 321 THR A N 1
ATOM 2592 C CA . THR A 1 321 ? -9.486 -2.636 5.264 1.00 85.69 321 THR A CA 1
ATOM 2593 C C . THR A 1 321 ? -9.535 -4.017 4.606 1.00 85.69 321 THR A C 1
ATOM 2595 O O . THR A 1 321 ? -9.522 -5.037 5.290 1.00 85.69 321 THR A O 1
ATOM 2598 N N . LYS A 1 322 ? -9.546 -4.062 3.270 1.00 85.31 322 LYS A N 1
ATOM 2599 C CA . LYS A 1 322 ? -9.516 -5.295 2.478 1.00 85.31 322 LYS A CA 1
ATOM 2600 C C . LYS A 1 322 ? -8.113 -5.892 2.445 1.00 85.31 322 LYS A C 1
ATOM 2602 O O . LYS A 1 322 ? -7.122 -5.192 2.592 1.00 85.31 322 LYS A O 1
ATOM 2607 N N . SER A 1 323 ? -8.019 -7.194 2.187 1.00 91.25 323 SER A N 1
ATOM 2608 C CA . SER A 1 323 ? -6.727 -7.875 2.053 1.00 91.25 323 SER A CA 1
ATOM 2609 C C . SER A 1 323 ? -5.845 -7.230 0.974 1.00 91.25 323 SER A C 1
ATOM 2611 O O . SER A 1 323 ? -6.285 -7.040 -0.162 1.00 91.25 323 SER A O 1
ATOM 2613 N N . SER A 1 324 ? -4.584 -6.942 1.310 1.00 94.31 324 SER A N 1
ATOM 2614 C CA . SER A 1 324 ? -3.613 -6.366 0.374 1.00 94.31 324 SER A CA 1
ATOM 2615 C C . SER A 1 324 ? -3.145 -7.346 -0.709 1.00 94.31 324 SER A C 1
ATOM 2617 O O . SER A 1 324 ? -2.661 -6.911 -1.750 1.00 94.31 324 SER A O 1
ATOM 2619 N N . SER A 1 325 ? -3.304 -8.658 -0.497 1.00 91.00 325 SER A N 1
ATOM 2620 C CA . SER A 1 325 ? -2.958 -9.705 -1.470 1.00 91.00 325 SER A CA 1
ATOM 2621 C C . SER A 1 325 ? -4.079 -10.014 -2.465 1.00 91.00 325 SER A C 1
ATOM 2623 O O . SER A 1 325 ? -3.879 -10.810 -3.384 1.00 91.00 325 SER A O 1
ATOM 2625 N N . LYS A 1 326 ? -5.250 -9.379 -2.319 1.00 91.81 326 LYS A N 1
ATOM 2626 C CA . LYS A 1 326 ? -6.334 -9.440 -3.303 1.00 91.81 326 LYS A CA 1
ATOM 2627 C C . LYS A 1 326 ? -6.321 -8.180 -4.159 1.00 91.81 326 LYS A C 1
ATOM 2629 O O . LYS A 1 326 ? -6.277 -7.063 -3.647 1.00 91.81 326 LYS A O 1
ATOM 2634 N N . ILE A 1 327 ? -6.388 -8.370 -5.474 1.00 93.12 327 ILE A N 1
ATOM 2635 C CA . ILE A 1 327 ? -6.476 -7.270 -6.433 1.00 93.12 327 ILE A CA 1
ATOM 2636 C C . ILE A 1 327 ? -7.779 -6.503 -6.202 1.00 93.12 327 ILE A C 1
ATOM 2638 O O . ILE A 1 327 ? -8.858 -7.091 -6.152 1.00 93.12 327 ILE A O 1
ATOM 2642 N N . GLN A 1 328 ? -7.677 -5.179 -6.110 1.00 95.81 328 GLN A N 1
ATOM 2643 C CA . GLN A 1 328 ? -8.819 -4.278 -6.008 1.00 95.81 328 GLN A CA 1
ATOM 2644 C C . GLN A 1 328 ? -8.840 -3.360 -7.235 1.00 95.81 328 GLN A C 1
ATOM 2646 O O . GLN A 1 328 ? -8.039 -2.432 -7.324 1.00 95.81 328 GLN A O 1
ATOM 2651 N N . GLY A 1 329 ? -9.752 -3.610 -8.182 1.00 96.44 329 GLY A N 1
ATOM 2652 C CA . GLY A 1 329 ? -9.796 -2.897 -9.469 1.00 96.44 329 GLY A CA 1
ATOM 2653 C C . GLY A 1 329 ? -9.889 -1.372 -9.341 1.00 96.44 329 GLY A C 1
ATOM 2654 O O . GLY A 1 329 ? -9.143 -0.652 -9.997 1.00 96.44 329 GLY A O 1
ATOM 2655 N N . GLY A 1 330 ? -10.721 -0.873 -8.419 1.00 97.69 330 GLY A N 1
ATOM 2656 C CA . GLY A 1 330 ? -10.829 0.566 -8.137 1.00 97.69 330 GLY A CA 1
ATOM 2657 C C . GLY A 1 330 ? -9.529 1.183 -7.605 1.00 97.69 330 GLY A C 1
ATOM 2658 O O . GLY A 1 330 ? -9.109 2.238 -8.076 1.00 97.69 330 GLY A O 1
ATOM 2659 N N . LEU A 1 331 ? -8.827 0.497 -6.692 1.00 98.44 331 LEU A N 1
ATOM 2660 C CA . LEU A 1 331 ? -7.523 0.963 -6.210 1.00 98.44 331 LEU A CA 1
ATOM 2661 C C . LEU A 1 331 ? -6.453 0.870 -7.307 1.00 98.44 331 LEU A C 1
ATOM 2663 O O . LEU A 1 331 ? -5.579 1.730 -7.360 1.00 98.44 331 LEU A O 1
ATOM 2667 N N . ALA A 1 332 ? -6.525 -0.115 -8.209 1.00 98.69 332 ALA A N 1
ATOM 2668 C CA . ALA A 1 332 ? -5.627 -0.212 -9.359 1.00 98.69 332 ALA A CA 1
ATOM 2669 C C . ALA A 1 332 ? -5.799 0.979 -10.317 1.00 98.69 332 ALA A C 1
ATOM 2671 O O . ALA A 1 332 ? -4.805 1.613 -10.672 1.00 98.69 332 ALA A O 1
ATOM 2672 N N . LYS A 1 333 ? -7.042 1.330 -10.674 1.00 98.69 333 LYS A N 1
ATOM 2673 C CA . LYS A 1 333 ? -7.341 2.500 -11.515 1.00 98.69 333 LYS A CA 1
ATOM 2674 C C . LYS A 1 333 ? -6.858 3.803 -10.880 1.00 98.69 333 LYS A C 1
ATOM 2676 O O . LYS A 1 333 ? -6.058 4.527 -11.477 1.00 98.69 333 LYS A O 1
ATOM 2681 N N . LEU A 1 334 ? -7.207 4.029 -9.612 1.00 98.75 334 LEU A N 1
ATOM 2682 C CA . LEU A 1 334 ? -6.738 5.195 -8.864 1.00 98.75 334 LEU A CA 1
ATOM 2683 C C . LEU A 1 334 ? -5.203 5.237 -8.736 1.00 98.75 334 LEU A C 1
ATOM 2685 O O . LEU A 1 334 ? -4.601 6.307 -8.822 1.00 98.75 334 LEU A O 1
ATOM 2689 N N . SER A 1 335 ? -4.547 4.084 -8.576 1.00 98.88 335 SER A N 1
ATOM 2690 C CA . SER A 1 335 ? -3.082 3.983 -8.527 1.00 98.88 335 SER A CA 1
ATOM 2691 C C . SER A 1 335 ? -2.428 4.375 -9.847 1.00 98.88 335 SER A C 1
ATOM 2693 O O . SER A 1 335 ? -1.380 5.023 -9.824 1.00 98.88 335 SER A O 1
ATOM 2695 N N . MET A 1 336 ? -3.022 4.013 -10.986 1.00 98.69 336 MET A N 1
ATOM 2696 C CA . MET A 1 336 ? -2.521 4.428 -12.297 1.00 98.69 336 MET A CA 1
ATOM 2697 C C . MET A 1 336 ? -2.716 5.930 -12.515 1.00 98.69 336 MET A C 1
ATOM 2699 O O . MET A 1 336 ? -1.806 6.604 -13.006 1.00 98.69 336 MET A O 1
ATOM 2703 N N . LEU A 1 337 ? -3.861 6.480 -12.102 1.00 98.69 337 LEU A N 1
ATOM 2704 C CA . LEU A 1 337 ? -4.119 7.919 -12.155 1.00 98.69 337 LEU A CA 1
ATOM 2705 C C . LEU A 1 337 ? -3.114 8.701 -11.293 1.00 98.69 337 LEU A C 1
ATOM 2707 O O . LEU A 1 337 ? -2.512 9.662 -11.772 1.00 98.69 337 LEU A O 1
ATOM 2711 N N . ALA A 1 338 ? -2.844 8.231 -10.073 1.00 98.75 338 ALA A N 1
ATOM 2712 C CA . ALA A 1 338 ? -1.829 8.786 -9.177 1.00 98.75 338 ALA A CA 1
ATOM 2713 C C . ALA A 1 338 ? -0.401 8.699 -9.751 1.00 98.75 338 ALA A C 1
ATOM 2715 O O . ALA A 1 338 ? 0.340 9.688 -9.763 1.00 98.75 338 ALA A O 1
ATOM 2716 N N . ALA A 1 339 ? -0.023 7.543 -10.311 1.00 98.62 339 ALA A N 1
ATOM 2717 C CA . ALA A 1 339 ? 1.258 7.365 -11.000 1.00 98.62 339 ALA A CA 1
ATOM 2718 C C . ALA A 1 339 ? 1.396 8.262 -12.245 1.00 98.62 339 ALA A C 1
ATOM 2720 O O . ALA A 1 339 ? 2.509 8.601 -12.650 1.00 98.62 339 ALA A O 1
ATOM 2721 N N . SER A 1 340 ? 0.277 8.671 -12.843 1.00 98.25 340 SER A N 1
ATOM 2722 C CA . SER A 1 340 ? 0.244 9.588 -13.983 1.00 98.25 340 SER A CA 1
ATOM 2723 C C . SER A 1 340 ? 0.325 11.053 -13.550 1.00 98.25 340 SER A C 1
ATOM 2725 O O . SER A 1 340 ? 1.047 11.837 -14.170 1.00 98.25 340 SER A O 1
ATOM 2727 N N . SER A 1 341 ? -0.360 11.437 -12.468 1.00 98.25 341 SER A N 1
ATOM 2728 C CA . SER A 1 341 ? -0.373 12.818 -11.972 1.00 98.25 341 SER A CA 1
ATOM 2729 C C . SER A 1 341 ? 0.968 13.252 -11.383 1.00 98.25 341 SER A C 1
ATOM 2731 O O . SER A 1 341 ? 1.343 14.416 -11.516 1.00 98.25 341 SER A O 1
ATOM 2733 N N . VAL A 1 342 ? 1.729 12.329 -10.781 1.00 97.69 342 VAL A N 1
ATOM 2734 C CA . VAL A 1 342 ? 2.994 12.639 -10.083 1.00 97.69 342 VAL A CA 1
ATOM 2735 C C . VAL A 1 342 ? 4.115 13.155 -11.002 1.00 97.69 342 VAL A C 1
ATOM 2737 O O . VAL A 1 342 ? 5.110 13.701 -10.540 1.00 97.69 342 VAL A O 1
ATOM 2740 N N . TYR A 1 343 ? 3.947 13.078 -12.325 1.00 96.12 343 TYR A N 1
ATOM 2741 C CA . TYR A 1 343 ? 4.831 13.754 -13.284 1.00 96.12 343 TYR A CA 1
ATOM 2742 C C . TYR A 1 343 ? 4.784 15.285 -13.189 1.00 96.12 343 TYR A C 1
ATOM 2744 O O . TYR A 1 343 ? 5.700 15.955 -13.671 1.00 96.12 343 TYR A O 1
ATOM 2752 N N . ASN A 1 344 ? 3.748 15.847 -12.563 1.00 96.62 344 ASN A N 1
ATOM 2753 C CA . ASN A 1 344 ? 3.598 17.275 -12.334 1.00 96.62 344 ASN A CA 1
ATOM 2754 C C . ASN A 1 344 ? 3.151 17.541 -10.887 1.00 96.62 344 ASN A C 1
ATOM 2756 O O . ASN A 1 344 ? 2.082 17.100 -10.470 1.00 96.62 344 ASN A O 1
ATOM 2760 N N . LYS A 1 345 ? 3.933 18.336 -10.145 1.00 97.25 345 LYS A N 1
ATOM 2761 C CA . LYS A 1 345 ? 3.652 18.702 -8.745 1.00 97.25 345 LYS A CA 1
ATOM 2762 C C . LYS A 1 345 ? 2.227 19.227 -8.538 1.00 97.25 345 LYS A C 1
ATOM 2764 O O . LYS A 1 345 ? 1.569 18.839 -7.581 1.00 97.25 345 LYS A O 1
ATOM 2769 N N . ASN A 1 346 ? 1.733 20.093 -9.422 1.00 98.12 346 ASN A N 1
ATOM 2770 C CA . ASN A 1 346 ? 0.412 20.703 -9.258 1.00 98.12 346 ASN A CA 1
ATOM 2771 C C . ASN A 1 346 ? -0.706 19.679 -9.457 1.00 98.12 346 ASN A C 1
ATOM 2773 O O . ASN A 1 346 ? -1.709 19.726 -8.751 1.00 98.12 346 ASN A O 1
ATOM 2777 N N . TYR A 1 347 ? -0.537 18.749 -10.395 1.00 98.38 347 TYR A N 1
ATOM 2778 C CA . TYR A 1 347 ? -1.512 17.685 -10.622 1.00 98.38 347 TYR A CA 1
ATOM 2779 C C . TYR A 1 347 ? -1.514 16.672 -9.474 1.00 98.38 347 TYR A C 1
ATOM 2781 O O . TYR A 1 347 ? -2.581 16.342 -8.961 1.00 98.38 347 TYR A O 1
ATOM 2789 N N . SER A 1 348 ? -0.325 16.254 -9.029 1.00 98.12 348 SER A N 1
ATOM 2790 C CA . SER A 1 348 ? -0.125 15.385 -7.863 1.00 98.12 348 SER A CA 1
ATOM 2791 C C . SER A 1 348 ? -0.771 15.961 -6.603 1.00 98.12 348 SER A C 1
ATOM 2793 O O . SER A 1 348 ? -1.652 15.336 -6.016 1.00 98.12 348 SER A O 1
ATOM 2795 N N . ASN A 1 349 ? -0.421 17.206 -6.257 1.00 98.38 349 ASN A N 1
ATOM 2796 C CA . ASN A 1 349 ? -0.953 17.899 -5.087 1.00 98.38 349 ASN A CA 1
ATOM 2797 C C . ASN A 1 349 ? -2.480 18.033 -5.139 1.00 98.38 349 ASN A C 1
ATOM 2799 O O . ASN A 1 349 ? -3.142 17.900 -4.115 1.00 98.38 349 ASN A O 1
ATOM 2803 N N . LYS A 1 350 ? -3.059 18.316 -6.315 1.00 98.38 350 LYS A N 1
ATOM 2804 C CA . LYS A 1 350 ? -4.519 18.395 -6.467 1.00 98.38 350 LYS A CA 1
ATOM 2805 C C . LYS A 1 350 ? -5.180 17.042 -6.199 1.00 98.38 350 LYS A C 1
ATOM 2807 O O . LYS A 1 350 ? -6.158 16.997 -5.460 1.00 98.38 350 LYS A O 1
ATOM 2812 N N . LEU A 1 351 ? -4.632 15.956 -6.744 1.00 98.62 351 LEU A N 1
ATOM 2813 C CA . LEU A 1 351 ? -5.198 14.620 -6.562 1.00 98.62 351 LEU A CA 1
ATOM 2814 C C . LEU A 1 351 ? -5.047 14.115 -5.120 1.00 98.62 351 LEU A C 1
ATOM 2816 O O . LEU A 1 351 ? -6.017 13.625 -4.551 1.00 98.62 351 LEU A O 1
ATOM 2820 N N . ILE A 1 352 ? -3.875 14.269 -4.492 1.00 98.50 352 ILE A N 1
ATOM 2821 C CA . ILE A 1 352 ? -3.654 13.779 -3.119 1.00 98.50 352 ILE A CA 1
ATOM 2822 C C . ILE A 1 352 ? -4.527 14.520 -2.098 1.00 98.50 352 ILE A C 1
ATOM 2824 O O . ILE A 1 352 ? -5.101 13.896 -1.203 1.00 98.50 352 ILE A O 1
ATOM 2828 N N . LYS A 1 353 ? -4.737 15.830 -2.305 1.00 97.94 353 LYS A N 1
ATOM 2829 C CA . LYS A 1 353 ? -5.723 16.625 -1.560 1.00 97.94 353 LYS A CA 1
ATOM 2830 C C . LYS A 1 353 ? -7.152 16.155 -1.800 1.00 97.94 353 LYS A C 1
ATOM 2832 O O . LYS A 1 353 ? -7.934 16.102 -0.854 1.00 97.94 353 LYS A O 1
ATOM 2837 N N . ALA A 1 354 ? -7.511 15.836 -3.046 1.00 97.44 354 ALA A N 1
ATOM 2838 C CA . ALA A 1 354 ? -8.843 15.331 -3.373 1.00 97.44 354 ALA A CA 1
ATOM 2839 C C . ALA A 1 354 ? -9.120 14.011 -2.638 1.00 97.44 354 ALA A C 1
ATOM 2841 O O . ALA A 1 354 ? -10.188 13.861 -2.055 1.00 97.44 354 ALA A O 1
ATOM 2842 N N . CYS A 1 355 ? -8.118 13.131 -2.529 1.00 97.12 355 CYS A N 1
ATOM 2843 C CA . CYS A 1 355 ? -8.151 11.924 -1.694 1.00 97.12 355 CYS A CA 1
ATOM 2844 C C . CYS A 1 355 ? -8.102 12.205 -0.172 1.00 97.12 355 CYS A C 1
ATOM 2846 O O . CYS A 1 355 ? -7.947 11.281 0.617 1.00 97.12 355 CYS A O 1
ATOM 2848 N N . LYS A 1 356 ? -8.195 13.468 0.264 1.00 96.12 356 LYS A N 1
ATOM 2849 C CA . LYS A 1 356 ? -8.202 13.908 1.672 1.00 96.12 356 LYS A CA 1
ATOM 2850 C C . LYS A 1 356 ? -6.999 13.440 2.506 1.00 96.12 356 LYS A C 1
ATOM 2852 O O . LYS A 1 356 ? -7.119 13.244 3.718 1.00 96.12 356 LYS A O 1
ATOM 2857 N N . PHE A 1 357 ? -5.826 13.315 1.888 1.00 96.88 357 PHE A N 1
ATOM 2858 C CA . PHE A 1 357 ? -4.560 13.269 2.620 1.00 96.88 357 PHE A CA 1
ATOM 2859 C C . PHE A 1 357 ? -4.230 14.694 3.070 1.00 96.88 357 PHE A C 1
ATOM 2861 O O . PHE A 1 357 ? -4.014 15.582 2.245 1.00 96.88 357 PHE A O 1
ATOM 2868 N N . ASN A 1 358 ? -4.265 14.934 4.380 1.00 87.69 358 ASN A N 1
ATOM 2869 C CA . ASN A 1 358 ? -4.164 16.275 4.966 1.00 87.69 358 ASN A CA 1
ATOM 2870 C C . ASN A 1 358 ? -2.714 16.732 5.171 1.00 87.69 358 ASN A C 1
ATOM 2872 O O . ASN A 1 358 ? -2.439 17.929 5.179 1.00 87.69 358 ASN A O 1
ATOM 2876 N N . LYS A 1 359 ? -1.780 15.788 5.270 1.00 96.62 359 LYS A N 1
ATOM 2877 C CA . LYS A 1 359 ? -0.341 16.045 5.287 1.00 96.62 359 LYS A CA 1
ATOM 2878 C C . LYS A 1 359 ? 0.257 15.393 4.056 1.00 96.62 359 LYS A C 1
ATOM 2880 O O . LYS A 1 359 ? 0.145 14.184 3.901 1.00 96.62 359 LYS A O 1
ATOM 2885 N N . TYR A 1 360 ? 0.865 16.166 3.170 1.00 98.19 360 TYR A N 1
ATOM 2886 C CA . TYR A 1 360 ? 1.530 15.617 1.992 1.00 98.19 360 TYR A CA 1
ATOM 2887 C C . TYR A 1 360 ? 2.729 16.477 1.590 1.00 98.19 360 TYR A C 1
ATOM 2889 O O . TYR A 1 360 ? 2.834 17.649 1.964 1.00 98.19 360 TYR A O 1
ATOM 2897 N N . LYS A 1 361 ? 3.670 15.873 0.866 1.00 98.25 361 LYS A N 1
ATOM 2898 C CA . LYS A 1 361 ? 4.911 16.497 0.420 1.00 98.25 361 LYS A CA 1
ATOM 2899 C C . LYS A 1 361 ? 5.327 15.929 -0.935 1.00 98.25 361 LYS A C 1
ATOM 2901 O O . LYS A 1 361 ? 5.738 14.773 -1.039 1.00 98.25 361 LYS A O 1
ATOM 2906 N N . TYR A 1 362 ? 5.356 16.802 -1.938 1.00 98.50 362 TYR A N 1
ATOM 2907 C CA . TYR A 1 362 ? 6.008 16.522 -3.211 1.00 98.50 362 TYR A CA 1
ATOM 2908 C C . TYR A 1 362 ? 7.510 16.788 -3.104 1.00 98.50 362 TYR A C 1
ATOM 2910 O O . TYR A 1 362 ? 7.942 17.925 -2.881 1.00 98.50 362 TYR A O 1
ATOM 2918 N N . VAL A 1 363 ? 8.322 15.761 -3.327 1.00 98.00 363 VAL A N 1
ATOM 2919 C CA . VAL A 1 363 ? 9.781 15.852 -3.354 1.00 98.00 363 VAL A CA 1
ATOM 2920 C C . VAL A 1 363 ? 10.257 15.818 -4.800 1.00 98.00 363 VAL A C 1
ATOM 2922 O O . VAL A 1 363 ? 10.249 14.781 -5.463 1.00 98.00 363 VAL A O 1
ATOM 2925 N N . LYS A 1 364 ? 10.706 16.975 -5.296 1.00 95.69 364 LYS A N 1
ATOM 2926 C CA . LYS A 1 364 ? 11.335 17.097 -6.614 1.00 95.69 364 LYS A CA 1
ATOM 2927 C C . LYS A 1 364 ? 12.824 16.780 -6.506 1.00 95.69 364 LYS A C 1
ATOM 2929 O O . LYS A 1 364 ? 13.522 17.361 -5.679 1.00 95.69 364 LYS A O 1
ATOM 2934 N N . LYS A 1 365 ? 13.321 15.920 -7.388 1.00 94.12 365 LYS A N 1
ATOM 2935 C CA . LYS A 1 365 ? 14.756 15.737 -7.628 1.00 94.12 365 LYS A CA 1
ATOM 2936 C C . LYS A 1 365 ? 15.127 16.330 -8.980 1.00 94.12 365 LYS A C 1
ATOM 2938 O O . LYS A 1 365 ? 14.309 16.324 -9.900 1.00 94.12 365 LYS A O 1
ATOM 2943 N N . THR A 1 366 ? 16.358 16.826 -9.080 1.00 90.94 366 THR A N 1
ATOM 2944 C CA . THR A 1 366 ? 16.941 17.365 -10.318 1.00 90.94 366 THR A CA 1
ATOM 2945 C C . THR A 1 366 ? 18.168 16.528 -10.678 1.00 90.94 366 THR A C 1
ATOM 2947 O O . THR A 1 366 ? 19.263 16.794 -10.176 1.00 90.94 366 THR A O 1
ATOM 2950 N N . PRO A 1 367 ? 17.989 15.474 -11.486 1.00 88.50 367 PRO A N 1
ATOM 2951 C CA . PRO A 1 367 ? 19.035 14.510 -11.808 1.00 88.50 367 PRO A CA 1
ATOM 2952 C C . PRO A 1 367 ? 20.146 15.159 -12.630 1.00 88.50 367 PRO A C 1
ATOM 2954 O O . PRO A 1 367 ? 19.897 15.826 -13.634 1.00 88.50 367 PRO A O 1
ATOM 2957 N N . LYS A 1 368 ? 21.391 14.961 -12.195 1.00 89.44 368 LYS A N 1
ATOM 2958 C CA . LYS A 1 368 ? 22.598 15.493 -12.840 1.00 89.44 368 LYS A CA 1
ATOM 2959 C C . LYS A 1 368 ? 23.403 14.362 -13.473 1.00 89.44 368 LYS A C 1
ATOM 2961 O O . LYS A 1 368 ? 23.276 13.198 -13.091 1.00 89.44 368 LYS A O 1
ATOM 2966 N N . LYS A 1 369 ? 24.307 14.708 -14.393 1.00 86.44 369 LYS A N 1
ATOM 2967 C CA . LYS A 1 369 ? 25.212 13.757 -15.064 1.00 86.44 369 LYS A CA 1
ATOM 2968 C C . LYS A 1 369 ? 25.923 12.802 -14.092 1.00 86.44 369 LYS A C 1
ATOM 2970 O O . LYS A 1 369 ? 26.011 11.614 -14.375 1.00 86.44 369 LYS A O 1
ATOM 2975 N N . ASN A 1 370 ? 26.383 13.304 -12.947 1.00 85.94 370 ASN A N 1
ATOM 2976 C CA . ASN A 1 370 ? 27.074 12.547 -11.895 1.00 85.94 370 ASN A CA 1
ATOM 2977 C C . ASN A 1 370 ? 26.185 12.181 -10.688 1.00 85.94 370 ASN A C 1
ATOM 2979 O O . ASN A 1 370 ? 26.657 11.528 -9.767 1.00 85.94 370 ASN A O 1
ATOM 2983 N N . ASN A 1 371 ? 24.911 12.583 -10.674 1.00 87.94 371 ASN A N 1
ATOM 2984 C CA . ASN A 1 371 ? 23.966 12.277 -9.599 1.00 87.94 371 ASN A CA 1
ATOM 2985 C C . ASN A 1 371 ? 22.564 12.066 -10.186 1.00 87.94 371 ASN A C 1
ATOM 2987 O O . ASN A 1 371 ? 21.706 12.949 -10.138 1.00 87.94 371 ASN A O 1
ATOM 2991 N N . ASN A 1 372 ? 22.361 10.904 -10.805 1.00 91.38 372 ASN A N 1
ATOM 2992 C CA . ASN A 1 372 ? 21.121 10.553 -11.504 1.00 91.38 372 ASN A CA 1
ATOM 2993 C C . ASN A 1 372 ? 20.350 9.383 -10.877 1.00 91.38 372 ASN A C 1
ATOM 2995 O O . ASN A 1 372 ? 19.171 9.202 -11.181 1.00 91.38 372 ASN A O 1
ATOM 2999 N N . ASP A 1 373 ? 20.952 8.663 -9.930 1.00 94.38 373 ASP A N 1
ATOM 3000 C CA . ASP A 1 373 ? 20.289 7.646 -9.107 1.00 94.38 373 ASP A CA 1
ATOM 3001 C C . ASP A 1 373 ? 19.490 8.316 -7.969 1.00 94.38 373 ASP A C 1
ATOM 3003 O O . ASP A 1 373 ? 19.803 8.202 -6.781 1.00 94.38 373 ASP A O 1
ATOM 3007 N N . THR A 1 374 ? 18.505 9.126 -8.362 1.00 93.12 374 THR A N 1
ATOM 3008 C CA . THR A 1 374 ? 17.528 9.817 -7.508 1.00 93.12 374 THR A CA 1
ATOM 3009 C C . THR A 1 374 ? 16.152 9.749 -8.166 1.00 93.12 374 THR A C 1
ATOM 3011 O O . THR A 1 374 ? 16.068 9.547 -9.378 1.00 93.12 374 THR A O 1
ATOM 3014 N N . ILE A 1 375 ? 15.078 9.912 -7.394 1.00 95.94 375 ILE A N 1
ATOM 3015 C CA . ILE A 1 375 ? 13.702 9.807 -7.891 1.00 95.94 375 ILE A CA 1
ATOM 3016 C C . ILE A 1 375 ? 12.827 10.887 -7.257 1.00 95.94 375 ILE A C 1
ATOM 3018 O O . ILE A 1 375 ? 12.983 11.193 -6.075 1.00 95.94 375 ILE A O 1
ATOM 3022 N N . SER A 1 376 ? 11.926 11.479 -8.041 1.00 97.69 376 SER A N 1
ATOM 3023 C CA . SER A 1 376 ? 10.895 12.372 -7.492 1.00 97.69 376 SER A CA 1
ATOM 3024 C C . SER A 1 376 ? 9.670 11.566 -7.071 1.00 97.69 376 SER A C 1
ATOM 3026 O O . SER A 1 376 ? 9.349 10.554 -7.695 1.00 97.69 376 SER A O 1
ATOM 3028 N N . TYR A 1 377 ? 8.971 12.017 -6.038 1.00 98.69 377 TYR A N 1
ATOM 3029 C CA . TYR A 1 377 ? 7.805 11.319 -5.507 1.00 98.69 377 TYR A CA 1
ATOM 3030 C C . TYR A 1 377 ? 6.883 12.274 -4.746 1.00 98.69 377 TYR A C 1
ATOM 3032 O O . TYR A 1 377 ? 7.285 13.368 -4.351 1.00 98.69 377 TYR A O 1
ATOM 3040 N N . GLU A 1 378 ? 5.651 11.835 -4.533 1.00 98.75 378 GLU A N 1
ATOM 3041 C CA . GLU A 1 378 ? 4.702 12.411 -3.586 1.00 98.75 378 GLU A CA 1
ATOM 3042 C C . GLU A 1 378 ? 4.549 11.446 -2.412 1.00 98.75 378 GLU A C 1
ATOM 3044 O O . GLU A 1 378 ? 4.402 10.240 -2.622 1.00 98.75 378 GLU A O 1
ATOM 3049 N N . VAL A 1 379 ? 4.568 11.971 -1.188 1.00 98.81 379 VAL A N 1
ATOM 3050 C CA . VAL A 1 379 ? 4.185 11.221 0.011 1.00 98.81 379 VAL A CA 1
ATOM 3051 C C . VAL A 1 379 ? 3.032 11.928 0.709 1.00 98.81 379 VAL A C 1
ATOM 3053 O O . VAL A 1 379 ? 3.075 13.142 0.873 1.00 98.81 379 VAL A O 1
ATOM 3056 N N . GLY A 1 380 ? 2.009 11.187 1.127 1.00 98.50 380 GLY A N 1
ATOM 3057 C CA . GLY A 1 380 ? 0.877 11.715 1.885 1.00 98.50 380 GLY A CA 1
ATOM 3058 C C . GLY A 1 380 ? 0.535 10.847 3.083 1.00 98.50 380 GLY A C 1
ATOM 3059 O O . GLY A 1 380 ? 0.734 9.638 3.050 1.00 98.50 380 GLY A O 1
ATOM 3060 N N . ILE A 1 381 ? -0.010 11.463 4.126 1.00 98.25 381 ILE A N 1
ATOM 3061 C CA . ILE A 1 381 ? -0.507 10.823 5.341 1.00 98.25 381 ILE A CA 1
ATOM 3062 C C . ILE A 1 381 ? -1.983 11.182 5.499 1.00 98.25 381 ILE A C 1
ATOM 3064 O O . ILE A 1 381 ? -2.379 12.344 5.368 1.00 98.25 381 ILE A O 1
ATOM 3068 N N . ARG A 1 382 ? -2.786 10.169 5.801 1.00 94.00 382 ARG A N 1
ATOM 3069 C CA . ARG A 1 382 ? -4.174 10.306 6.228 1.00 94.00 382 ARG A CA 1
ATOM 3070 C C . ARG A 1 382 ? -4.387 9.405 7.434 1.00 94.00 382 ARG A C 1
ATOM 3072 O O . ARG A 1 382 ? -4.045 8.231 7.369 1.00 94.00 382 ARG A O 1
ATOM 3079 N N . ASN A 1 383 ? -4.923 9.941 8.524 1.00 91.94 383 ASN A N 1
ATOM 3080 C CA . ASN A 1 383 ? -5.329 9.129 9.666 1.00 91.94 383 ASN A CA 1
ATOM 3081 C C . ASN A 1 383 ? -6.824 8.823 9.545 1.00 91.94 383 ASN A C 1
ATOM 3083 O O . ASN A 1 383 ? -7.622 9.739 9.352 1.00 91.94 383 ASN A O 1
ATOM 3087 N N . VAL A 1 384 ? -7.174 7.546 9.616 1.00 86.50 384 VAL A N 1
ATOM 3088 C CA . VAL A 1 384 ? -8.549 7.052 9.578 1.00 86.50 384 VAL A CA 1
ATOM 3089 C C . VAL A 1 384 ? -8.722 6.166 10.794 1.00 86.50 384 VAL A C 1
ATOM 3091 O O . VAL A 1 384 ? -8.108 5.102 10.873 1.00 86.50 384 VAL A O 1
ATOM 3094 N N . ASP A 1 385 ? -9.503 6.643 11.758 1.00 81.62 385 ASP A N 1
ATOM 3095 C CA . ASP A 1 385 ? -9.861 5.919 12.979 1.00 81.62 385 ASP A CA 1
ATOM 3096 C C . ASP A 1 385 ? -8.629 5.313 13.698 1.00 81.62 385 ASP A C 1
ATOM 3098 O O . ASP A 1 385 ? -8.594 4.141 14.076 1.00 81.62 385 ASP A O 1
ATOM 3102 N N . GLY A 1 386 ? -7.555 6.105 13.824 1.00 82.44 386 GLY A N 1
ATOM 3103 C CA . GLY A 1 386 ? -6.301 5.699 14.472 1.00 82.44 386 GLY A CA 1
ATOM 3104 C C . GLY A 1 386 ? -5.333 4.905 13.584 1.00 82.44 386 GLY A C 1
ATOM 3105 O O . GLY A 1 386 ? -4.205 4.645 14.002 1.00 82.44 386 GLY A O 1
ATOM 3106 N N . THR A 1 387 ? -5.716 4.563 12.350 1.00 87.81 387 THR A N 1
ATOM 3107 C CA . THR A 1 387 ? -4.833 3.945 11.348 1.00 87.81 387 THR A CA 1
ATOM 3108 C C . THR A 1 387 ? -4.268 4.997 10.399 1.00 87.81 387 THR A C 1
ATOM 3110 O O . THR A 1 387 ? -5.006 5.723 9.740 1.00 87.81 387 THR A O 1
ATOM 3113 N N . ASN A 1 388 ? -2.945 5.056 10.267 1.00 95.38 388 ASN A N 1
ATOM 3114 C CA . ASN A 1 388 ? -2.280 5.902 9.283 1.00 95.38 388 ASN A CA 1
ATOM 3115 C C . ASN A 1 388 ? -2.235 5.201 7.921 1.00 95.38 388 ASN A C 1
ATOM 3117 O O . ASN A 1 388 ? -1.625 4.145 7.774 1.00 95.38 388 ASN A O 1
ATOM 3121 N N . ILE A 1 389 ? -2.823 5.813 6.901 1.00 97.81 389 ILE A N 1
ATOM 3122 C CA . ILE A 1 389 ? -2.622 5.466 5.498 1.00 97.81 389 ILE A CA 1
ATOM 3123 C C . ILE A 1 389 ? -1.528 6.384 4.955 1.00 97.81 389 ILE A C 1
ATOM 3125 O O . ILE A 1 389 ? -1.661 7.608 4.970 1.00 97.81 389 ILE A O 1
ATOM 3129 N N . VAL A 1 390 ? -0.447 5.787 4.461 1.00 98.69 390 VAL A N 1
ATOM 3130 C CA . VAL A 1 390 ? 0.677 6.480 3.836 1.00 98.69 390 VAL A CA 1
ATOM 3131 C C . VAL A 1 390 ? 0.642 6.231 2.333 1.00 98.69 390 VAL A C 1
ATOM 3133 O O . VAL A 1 390 ? 0.903 5.121 1.878 1.00 98.69 390 VAL A O 1
ATOM 3136 N N . ALA A 1 391 ? 0.329 7.257 1.549 1.00 98.81 391 ALA A N 1
ATOM 3137 C CA . ALA A 1 391 ? 0.423 7.214 0.095 1.00 98.81 391 ALA A CA 1
ATOM 3138 C C . ALA A 1 391 ? 1.852 7.542 -0.347 1.00 98.81 391 ALA A C 1
ATOM 3140 O O . ALA A 1 391 ? 2.412 8.536 0.103 1.00 98.81 391 ALA A O 1
ATOM 3141 N N . VAL A 1 392 ? 2.432 6.733 -1.234 1.00 98.88 392 VAL A N 1
ATOM 3142 C CA . VAL A 1 392 ? 3.742 6.958 -1.857 1.00 98.88 392 VAL A CA 1
ATOM 3143 C C . VAL A 1 392 ? 3.600 6.778 -3.361 1.00 98.88 392 VAL A C 1
ATOM 3145 O O . VAL A 1 392 ? 3.466 5.660 -3.866 1.00 98.88 392 VAL A O 1
ATOM 3148 N N . TRP A 1 393 ? 3.603 7.891 -4.088 1.00 98.81 393 TRP A N 1
ATOM 3149 C CA . TRP A 1 393 ? 3.451 7.906 -5.540 1.00 98.81 393 TRP A CA 1
ATOM 3150 C C . TRP A 1 393 ? 4.788 8.271 -6.168 1.00 98.81 393 TRP A C 1
ATOM 3152 O O . TRP A 1 393 ? 5.333 9.342 -5.913 1.00 98.81 393 TRP A O 1
ATOM 3162 N N . VAL A 1 394 ? 5.341 7.372 -6.974 1.00 98.75 394 VAL A N 1
ATOM 3163 C CA . VAL A 1 394 ? 6.713 7.485 -7.472 1.00 98.75 394 VAL A CA 1
ATOM 3164 C C . VAL A 1 394 ? 6.704 7.881 -8.943 1.00 98.75 394 VAL A C 1
ATOM 3166 O O . VAL A 1 394 ? 6.165 7.173 -9.800 1.00 98.75 394 VAL A O 1
ATOM 3169 N N . LYS A 1 395 ? 7.330 9.019 -9.248 1.00 96.75 395 LYS A N 1
ATOM 3170 C CA . LYS A 1 395 ? 7.436 9.547 -10.609 1.00 96.75 395 LYS A CA 1
ATOM 3171 C C . LYS A 1 395 ? 8.329 8.651 -11.457 1.00 96.75 395 LYS A C 1
ATOM 3173 O O . LYS A 1 395 ? 9.405 8.247 -11.026 1.00 96.75 395 LYS A O 1
ATOM 3178 N N . GLY A 1 396 ? 7.912 8.379 -12.690 1.00 92.38 396 GLY A N 1
ATOM 3179 C CA . GLY A 1 396 ? 8.806 7.806 -13.690 1.00 92.38 396 GLY A CA 1
ATOM 3180 C C . GLY A 1 396 ? 9.791 8.823 -14.273 1.00 92.38 396 GLY A C 1
ATOM 3181 O O . GLY A 1 396 ? 9.980 9.927 -13.765 1.00 92.38 396 GLY A O 1
ATOM 3182 N N . THR A 1 397 ? 10.435 8.433 -15.365 1.00 84.00 397 THR A N 1
ATOM 3183 C CA . THR A 1 397 ? 11.528 9.201 -15.965 1.00 84.00 397 THR A CA 1
ATOM 3184 C C . THR A 1 397 ? 11.055 10.468 -16.689 1.00 84.00 397 THR A C 1
ATOM 3186 O O . THR A 1 397 ? 10.093 10.428 -17.458 1.00 84.00 397 THR A O 1
ATOM 3189 N N . GLY A 1 398 ? 11.745 11.588 -16.455 1.00 75.62 398 GLY A N 1
ATOM 3190 C CA . GLY A 1 398 ? 11.657 12.815 -17.251 1.00 75.62 398 GLY A CA 1
ATOM 3191 C C . GLY A 1 398 ? 12.557 12.805 -18.496 1.00 75.62 398 GLY A C 1
ATOM 3192 O O . GLY A 1 398 ? 13.212 11.820 -18.816 1.00 75.62 398 GLY A O 1
ATOM 3193 N N . GLY A 1 399 ? 12.600 13.921 -19.224 1.00 74.94 399 GLY A N 1
ATOM 3194 C CA . GLY A 1 399 ? 13.529 14.118 -20.345 1.00 74.94 399 GLY A CA 1
ATOM 3195 C C . GLY A 1 399 ? 14.914 14.571 -19.880 1.00 74.94 399 GLY A C 1
ATOM 3196 O O . GLY A 1 399 ? 15.369 15.623 -20.310 1.00 74.94 399 GLY A O 1
ATOM 3197 N N . ASP A 1 400 ? 15.537 13.841 -18.953 1.00 84.44 400 ASP A N 1
ATOM 3198 C CA . ASP A 1 400 ? 16.772 14.249 -18.270 1.00 84.44 400 ASP A CA 1
ATOM 3199 C C . ASP A 1 400 ? 17.700 13.049 -17.954 1.00 84.44 400 ASP A C 1
ATOM 3201 O O . ASP A 1 400 ? 17.540 11.939 -18.475 1.00 84.44 400 ASP A O 1
ATOM 3205 N N . TYR A 1 401 ? 18.706 13.266 -17.099 1.00 86.38 401 TYR A N 1
ATOM 3206 C CA . TYR A 1 401 ? 19.726 12.269 -16.763 1.00 86.38 401 TYR A CA 1
ATOM 3207 C C . TYR A 1 401 ? 19.199 11.028 -16.017 1.00 86.38 401 TYR A C 1
ATOM 3209 O O . TYR A 1 401 ? 19.959 10.072 -15.858 1.00 86.38 401 TYR A O 1
ATOM 3217 N N . GLU A 1 402 ? 17.921 10.965 -15.617 1.00 88.56 402 GLU A N 1
ATOM 3218 C CA . GLU A 1 402 ? 17.296 9.744 -15.069 1.00 88.56 402 GLU A CA 1
ATOM 3219 C C . GLU A 1 402 ? 17.417 8.549 -16.024 1.00 88.56 402 GLU A C 1
ATOM 3221 O O . GLU A 1 402 ? 17.528 7.403 -15.586 1.00 88.56 402 GLU A O 1
ATOM 3226 N N . TRP A 1 403 ? 17.462 8.803 -17.333 1.00 87.56 403 TRP A N 1
ATOM 3227 C CA . TRP A 1 403 ? 17.672 7.764 -18.338 1.00 87.56 403 TRP A CA 1
ATOM 3228 C C . TRP A 1 403 ? 19.025 7.061 -18.226 1.00 87.56 403 TRP A C 1
ATOM 3230 O O . TRP A 1 403 ? 19.125 5.887 -18.571 1.00 87.56 403 TRP A O 1
ATOM 3240 N N . VAL A 1 404 ? 20.060 7.731 -17.717 1.00 90.25 404 VAL A N 1
ATOM 3241 C CA . VAL A 1 404 ? 21.361 7.097 -17.452 1.00 90.25 404 VAL A CA 1
ATOM 3242 C C . VAL A 1 404 ? 21.221 6.066 -16.334 1.00 90.25 404 VAL A C 1
ATOM 3244 O O . VAL A 1 404 ? 21.734 4.951 -16.443 1.00 90.25 404 VAL A O 1
ATOM 3247 N N . SER A 1 405 ? 20.473 6.424 -15.288 1.00 91.88 405 SER A N 1
ATOM 3248 C CA . SER A 1 405 ? 20.171 5.553 -14.152 1.00 91.88 405 SER A CA 1
ATOM 3249 C C . SER A 1 405 ? 19.356 4.328 -14.574 1.00 91.88 405 SER A C 1
ATOM 3251 O O . SER A 1 405 ? 19.641 3.231 -14.106 1.00 91.88 405 SER A O 1
ATOM 3253 N N . ASN A 1 406 ? 18.431 4.459 -15.535 1.00 91.75 406 ASN A N 1
ATOM 3254 C CA . ASN A 1 406 ? 17.667 3.325 -16.090 1.00 91.75 406 ASN A CA 1
ATOM 3255 C C . ASN A 1 406 ? 18.544 2.244 -16.739 1.00 91.75 406 ASN A C 1
ATOM 3257 O O . ASN A 1 406 ? 18.125 1.096 -16.847 1.00 91.75 406 ASN A O 1
ATOM 3261 N N . TRP A 1 407 ? 19.754 2.603 -17.169 1.00 93.06 407 TRP A N 1
ATOM 3262 C CA . TRP A 1 407 ? 20.738 1.682 -17.741 1.00 93.06 407 TRP A CA 1
ATOM 3263 C C . TRP A 1 407 ? 21.840 1.288 -16.740 1.00 93.06 407 TRP A C 1
ATOM 3265 O O . TRP A 1 407 ? 22.761 0.537 -17.081 1.00 93.06 407 TRP A O 1
ATOM 3275 N N . ASN A 1 408 ? 21.761 1.773 -15.496 1.00 94.81 408 ASN A N 1
ATOM 3276 C CA . ASN A 1 408 ? 22.720 1.504 -14.429 1.00 94.81 408 ASN A CA 1
ATOM 3277 C C . ASN A 1 408 ? 22.400 0.195 -13.684 1.00 94.81 408 ASN A C 1
ATOM 3279 O O . ASN A 1 408 ? 21.982 0.193 -12.526 1.00 94.81 408 ASN A O 1
ATOM 3283 N N . LEU A 1 409 ? 22.603 -0.938 -14.358 1.00 95.06 409 LEU A N 1
ATOM 3284 C CA . LEU A 1 409 ? 22.314 -2.269 -13.807 1.00 95.06 409 LEU A CA 1
ATOM 3285 C C . LEU A 1 409 ? 23.226 -2.680 -12.640 1.00 95.06 409 LEU A C 1
ATOM 3287 O O . LEU A 1 409 ? 22.816 -3.513 -11.829 1.00 95.06 409 LEU A O 1
ATOM 3291 N N . GLY A 1 410 ? 24.445 -2.126 -12.595 1.00 93.81 410 GLY A N 1
ATOM 3292 C CA . GLY A 1 410 ? 25.551 -2.509 -11.705 1.00 93.81 410 GLY A CA 1
ATOM 3293 C C . GLY A 1 410 ? 25.916 -3.996 -11.730 1.00 93.81 410 GLY A C 1
ATOM 3294 O O . GLY A 1 410 ? 25.299 -4.792 -12.424 1.00 93.81 410 GLY A O 1
ATOM 3295 N N . LYS A 1 411 ? 26.940 -4.419 -10.986 1.00 91.31 411 LYS A N 1
ATOM 3296 C CA . LYS A 1 411 ? 27.414 -5.820 -11.032 1.00 91.31 411 LYS A CA 1
ATOM 3297 C C . LYS A 1 411 ? 26.629 -6.778 -10.123 1.00 91.31 411 LYS A C 1
ATOM 3299 O O . LYS A 1 411 ? 26.636 -7.974 -10.383 1.00 91.31 411 LYS A O 1
ATOM 3304 N N . GLY A 1 412 ? 25.914 -6.261 -9.121 1.00 94.06 412 GLY A N 1
ATOM 3305 C CA . GLY A 1 412 ? 25.169 -7.060 -8.139 1.00 94.06 412 GLY A CA 1
ATOM 3306 C C . GLY A 1 412 ? 23.863 -7.679 -8.656 1.00 94.06 412 GLY A C 1
ATOM 3307 O O . GLY A 1 412 ? 23.556 -7.651 -9.847 1.00 94.06 412 GLY A O 1
ATOM 3308 N N . ASN A 1 413 ? 23.067 -8.223 -7.736 1.00 96.62 413 ASN A N 1
ATOM 3309 C CA . ASN A 1 413 ? 21.838 -8.962 -8.051 1.00 96.62 413 ASN A CA 1
ATOM 3310 C C . ASN A 1 413 ? 20.605 -8.076 -8.294 1.00 96.62 413 ASN A C 1
ATOM 3312 O O . ASN A 1 413 ? 19.667 -8.475 -8.985 1.00 96.62 413 ASN A O 1
ATOM 3316 N N . THR A 1 414 ? 20.602 -6.868 -7.739 1.00 97.88 414 THR A N 1
ATOM 3317 C CA . THR A 1 414 ? 19.524 -5.884 -7.885 1.00 97.88 414 THR A CA 1
ATOM 3318 C C . THR A 1 414 ? 20.001 -4.743 -8.773 1.00 97.88 414 THR A C 1
ATOM 3320 O O . THR A 1 414 ? 21.183 -4.410 -8.778 1.00 97.88 414 THR A O 1
ATOM 3323 N N . HIS A 1 415 ? 19.094 -4.170 -9.561 1.00 97.94 415 HIS A N 1
ATOM 3324 C CA . HIS A 1 415 ? 19.386 -3.049 -10.444 1.00 97.94 415 HIS A CA 1
ATOM 3325 C C . HIS A 1 415 ? 19.884 -1.838 -9.639 1.00 97.94 415 HIS A C 1
ATOM 3327 O O . HIS A 1 415 ? 19.091 -1.162 -8.985 1.00 97.94 415 HIS A O 1
ATOM 3333 N N . THR A 1 416 ? 21.180 -1.535 -9.733 1.00 97.25 416 THR A N 1
ATOM 3334 C CA . THR A 1 416 ? 21.849 -0.537 -8.881 1.00 97.25 416 THR A CA 1
ATOM 3335 C C . THR A 1 416 ? 21.216 0.850 -8.940 1.00 97.25 416 THR A C 1
ATOM 3337 O O . THR A 1 416 ? 20.961 1.445 -7.899 1.00 97.25 416 THR A O 1
ATOM 3340 N N . GLY A 1 417 ? 20.883 1.353 -10.133 1.00 96.50 417 GLY A N 1
ATOM 3341 C CA . GLY A 1 417 ? 20.265 2.677 -10.242 1.00 96.50 417 GLY A CA 1
ATOM 3342 C C . GLY A 1 417 ? 18.896 2.784 -9.560 1.00 96.50 417 GLY A C 1
ATOM 3343 O O . GLY A 1 417 ? 18.563 3.821 -8.989 1.00 96.50 417 GLY A O 1
ATOM 3344 N N . PHE A 1 418 ? 18.118 1.694 -9.555 1.00 98.12 418 PHE A N 1
ATOM 3345 C CA . PHE A 1 418 ? 16.811 1.653 -8.901 1.00 98.12 418 PHE A CA 1
ATOM 3346 C C . PHE A 1 418 ? 16.942 1.434 -7.394 1.00 98.12 418 PHE A C 1
ATOM 3348 O O . PHE A 1 418 ? 16.210 2.076 -6.647 1.00 98.12 418 PHE A O 1
ATOM 3355 N N . SER A 1 419 ? 17.874 0.588 -6.936 1.00 98.25 419 SER A N 1
ATOM 3356 C CA . SER A 1 419 ? 18.081 0.357 -5.499 1.00 98.25 419 SER A CA 1
ATOM 3357 C C . SER A 1 419 ? 18.606 1.601 -4.791 1.00 98.25 419 SER A C 1
ATOM 3359 O O . SER A 1 419 ? 18.063 1.981 -3.766 1.00 98.25 419 SER A O 1
ATOM 3361 N N . ILE A 1 420 ? 19.580 2.310 -5.373 1.00 97.94 420 ILE A N 1
ATOM 3362 C CA . ILE A 1 420 ? 20.098 3.557 -4.787 1.00 97.94 420 ILE A CA 1
ATOM 3363 C C . ILE A 1 420 ? 18.992 4.620 -4.702 1.00 97.94 420 ILE A C 1
ATOM 3365 O O . ILE A 1 420 ? 18.896 5.349 -3.712 1.00 97.94 420 ILE A O 1
ATOM 3369 N N . ALA A 1 421 ? 18.154 4.726 -5.737 1.00 97.62 421 ALA A N 1
ATOM 3370 C CA . ALA A 1 421 ? 17.031 5.655 -5.732 1.00 97.62 421 ALA A CA 1
ATOM 3371 C C . ALA A 1 421 ? 15.983 5.289 -4.664 1.00 97.62 421 ALA A C 1
ATOM 3373 O O . ALA A 1 421 ? 15.488 6.183 -3.978 1.00 97.62 421 ALA A O 1
ATOM 3374 N N . GLU A 1 422 ? 15.679 3.997 -4.501 1.00 98.62 422 GLU A N 1
ATOM 3375 C CA . GLU A 1 422 ? 14.777 3.482 -3.466 1.00 98.62 422 GLU A CA 1
ATOM 3376 C C . GLU A 1 422 ? 15.311 3.749 -2.057 1.00 98.62 422 GLU A C 1
ATOM 3378 O O . GLU A 1 422 ? 14.591 4.319 -1.245 1.00 98.62 422 GLU A O 1
ATOM 3383 N N . GLU A 1 423 ? 16.577 3.439 -1.784 1.00 98.31 423 GLU A N 1
ATOM 3384 C CA . GLU A 1 423 ? 17.190 3.630 -0.466 1.00 98.31 423 GLU A CA 1
ATOM 3385 C C . GLU A 1 423 ? 17.189 5.104 -0.040 1.00 98.31 423 GLU A C 1
ATOM 3387 O O . GLU A 1 423 ? 16.864 5.433 1.105 1.00 98.31 423 GLU A O 1
ATOM 3392 N N . LYS A 1 424 ? 17.525 6.014 -0.967 1.00 97.81 424 LYS A N 1
ATOM 3393 C CA . LYS A 1 424 ? 17.460 7.464 -0.722 1.00 97.81 424 LYS A CA 1
ATOM 3394 C C . LYS A 1 424 ? 16.026 7.913 -0.447 1.00 97.81 424 LYS A C 1
ATOM 3396 O O . LYS A 1 424 ? 15.791 8.649 0.509 1.00 97.81 424 LYS A O 1
ATOM 3401 N N . MET A 1 425 ? 15.072 7.451 -1.257 1.00 98.38 425 MET A N 1
ATOM 3402 C CA . MET A 1 425 ? 13.652 7.756 -1.081 1.00 98.38 425 MET A CA 1
ATOM 3403 C C . MET A 1 425 ? 13.130 7.244 0.268 1.00 98.38 425 MET A C 1
ATOM 3405 O O . MET A 1 425 ? 12.478 7.995 0.986 1.00 98.38 425 MET A O 1
ATOM 3409 N N . TYR A 1 426 ? 13.457 6.008 0.654 1.00 98.50 426 TYR A N 1
ATOM 3410 C CA . TYR A 1 426 ? 13.049 5.425 1.931 1.00 98.50 426 TYR A CA 1
ATOM 3411 C C . TYR A 1 426 ? 13.565 6.231 3.124 1.00 98.50 426 TYR A C 1
ATOM 3413 O O . TYR A 1 426 ? 12.788 6.521 4.031 1.00 98.50 426 TYR A O 1
ATOM 3421 N N . LYS A 1 427 ? 14.839 6.647 3.121 1.00 98.12 427 LYS A N 1
ATOM 3422 C CA . LYS A 1 427 ? 15.408 7.474 4.203 1.00 98.12 427 LYS A CA 1
ATOM 3423 C C . LYS A 1 427 ? 14.648 8.792 4.374 1.00 98.12 427 LYS A C 1
ATOM 3425 O O . LYS A 1 427 ? 14.312 9.170 5.495 1.00 98.12 427 LYS A O 1
ATOM 3430 N N . GLU A 1 428 ? 14.334 9.462 3.270 1.00 98.31 428 GLU A N 1
ATOM 3431 C CA . GLU A 1 428 ? 13.589 10.723 3.287 1.00 98.31 428 GLU A CA 1
ATOM 3432 C C . GLU A 1 428 ? 12.125 10.539 3.709 1.00 98.31 428 GLU A C 1
ATOM 3434 O O . GLU A 1 428 ? 11.617 11.330 4.504 1.00 98.31 428 GLU A O 1
ATOM 3439 N N . ILE A 1 429 ? 11.456 9.481 3.235 1.00 98.44 429 ILE A N 1
ATOM 3440 C CA . ILE A 1 429 ? 10.087 9.143 3.651 1.00 98.44 429 ILE A CA 1
ATOM 3441 C C . ILE A 1 429 ? 10.058 8.795 5.138 1.00 98.44 429 ILE A C 1
ATOM 3443 O O . ILE A 1 429 ? 9.214 9.316 5.859 1.00 98.44 429 ILE A O 1
ATOM 3447 N N . LYS A 1 430 ? 10.992 7.969 5.622 1.00 97.50 430 LYS A N 1
ATOM 3448 C CA . LYS A 1 430 ? 11.099 7.619 7.043 1.00 97.50 430 LYS A CA 1
ATOM 3449 C C . LYS A 1 430 ? 11.236 8.878 7.898 1.00 97.50 430 LYS A C 1
ATOM 3451 O O . LYS A 1 430 ? 10.478 9.037 8.846 1.00 97.50 430 LYS A O 1
ATOM 3456 N N . SER A 1 431 ? 12.127 9.796 7.518 1.00 97.56 431 SER A N 1
ATOM 3457 C CA . SER A 1 431 ? 12.282 11.088 8.199 1.00 97.56 431 SER A CA 1
ATOM 3458 C C . SER A 1 431 ? 10.986 11.909 8.179 1.00 97.56 431 SER A C 1
ATOM 3460 O O . SER A 1 431 ? 10.531 12.350 9.231 1.00 97.56 431 SER A O 1
ATOM 3462 N N . TYR A 1 432 ? 10.334 12.044 7.018 1.00 97.81 432 TYR A N 1
ATOM 3463 C CA . TYR A 1 432 ? 9.070 12.777 6.894 1.00 97.81 432 TYR A CA 1
ATOM 3464 C C . TYR A 1 432 ? 7.951 12.197 7.773 1.00 97.81 432 TYR A C 1
ATOM 3466 O O . TYR A 1 432 ? 7.203 12.952 8.397 1.00 97.81 432 TYR A O 1
ATOM 3474 N N . LEU A 1 433 ? 7.836 10.870 7.844 1.00 96.69 433 LEU A N 1
ATOM 3475 C CA . LEU A 1 433 ? 6.836 10.186 8.663 1.00 96.69 433 LEU A CA 1
ATOM 3476 C C . LEU A 1 433 ? 7.138 10.331 10.158 1.00 96.69 433 LEU A C 1
ATOM 3478 O O . LEU A 1 433 ? 6.228 10.654 10.922 1.00 96.69 433 LEU A O 1
ATOM 3482 N N . SER A 1 434 ? 8.404 10.199 10.565 1.00 94.81 434 SER A N 1
ATOM 3483 C CA . SER A 1 434 ? 8.836 10.440 11.946 1.00 94.81 434 SER A CA 1
ATOM 3484 C C . SER A 1 434 ? 8.529 11.869 12.402 1.00 94.81 434 SER A C 1
ATOM 3486 O O . SER A 1 434 ? 7.914 12.043 13.451 1.00 94.81 434 SER A O 1
ATOM 3488 N N . SER A 1 435 ? 8.834 12.889 11.589 1.00 94.56 435 SER A N 1
ATOM 3489 C CA . SER A 1 435 ? 8.478 14.288 11.890 1.00 94.56 435 SER A CA 1
ATOM 3490 C C . SER A 1 435 ? 6.966 14.518 11.998 1.00 94.56 435 SER A C 1
ATOM 3492 O O . SER A 1 435 ? 6.524 15.473 12.627 1.00 94.56 435 SER A O 1
ATOM 3494 N N . ASN A 1 436 ? 6.157 13.636 11.407 1.00 92.44 436 ASN A N 1
ATOM 3495 C CA . ASN A 1 436 ? 4.701 13.669 11.496 1.00 92.44 436 ASN A CA 1
ATOM 3496 C C . ASN A 1 436 ? 4.120 12.704 12.538 1.00 92.44 436 ASN A C 1
ATOM 3498 O O . ASN A 1 436 ? 2.901 12.526 12.556 1.00 92.44 436 ASN A O 1
ATOM 3502 N N . LYS A 1 437 ? 4.963 12.129 13.408 1.00 92.25 437 LYS A N 1
ATOM 3503 C CA . LYS A 1 437 ? 4.587 11.176 14.466 1.00 92.25 437 LYS A CA 1
ATOM 3504 C C . LYS A 1 437 ? 3.906 9.906 13.926 1.00 92.25 437 LYS A C 1
ATOM 3506 O O . LYS A 1 437 ? 3.051 9.322 14.582 1.00 92.25 437 LYS A O 1
ATOM 3511 N N . VAL A 1 438 ? 4.284 9.467 12.722 1.00 92.06 438 VAL A N 1
ATOM 3512 C CA . VAL A 1 438 ? 3.805 8.219 12.108 1.00 92.06 438 VAL A CA 1
ATOM 3513 C C . VAL A 1 438 ? 4.873 7.136 12.241 1.00 92.06 438 VAL A C 1
ATOM 3515 O O . VAL A 1 438 ? 5.948 7.229 11.650 1.00 92.06 438 VAL A O 1
ATOM 3518 N N . GLY A 1 439 ? 4.564 6.084 13.001 1.00 88.06 439 GLY A N 1
ATOM 3519 C CA . GLY A 1 439 ? 5.445 4.928 13.169 1.00 88.06 439 GLY A CA 1
ATOM 3520 C C . GLY A 1 439 ? 5.495 4.033 11.925 1.00 88.06 439 GLY A C 1
ATOM 3521 O O . GLY A 1 439 ? 4.457 3.690 11.350 1.00 88.06 439 GLY A O 1
ATOM 3522 N N . LEU A 1 440 ? 6.700 3.605 11.543 1.00 89.12 440 LEU A N 1
ATOM 3523 C CA . LEU A 1 440 ? 6.954 2.597 10.509 1.00 89.12 440 LEU A CA 1
ATOM 3524 C C . LEU A 1 440 ? 7.603 1.354 11.129 1.00 89.12 440 LEU A C 1
ATOM 3526 O O . LEU A 1 440 ? 8.827 1.229 11.145 1.00 89.12 440 LEU A O 1
ATOM 3530 N N . ASN A 1 441 ? 6.784 0.450 11.656 1.00 87.19 441 ASN A N 1
ATOM 3531 C CA . ASN A 1 441 ? 7.216 -0.857 12.145 1.00 87.19 441 ASN A CA 1
ATOM 3532 C C . ASN A 1 441 ? 6.035 -1.847 12.093 1.00 87.19 441 ASN A C 1
ATOM 3534 O O . ASN A 1 441 ? 4.928 -1.469 11.715 1.00 87.19 441 ASN A O 1
ATOM 3538 N N . LYS A 1 442 ? 6.258 -3.117 12.448 1.00 79.88 442 LYS A N 1
ATOM 3539 C CA . LYS A 1 442 ? 5.217 -4.159 12.387 1.00 79.88 442 LYS A CA 1
ATOM 3540 C C . LYS A 1 442 ? 4.076 -3.956 13.391 1.00 79.88 442 LYS A C 1
ATOM 3542 O O . LYS A 1 442 ? 2.980 -4.441 13.136 1.00 79.88 442 LYS A O 1
ATOM 3547 N N . ASN A 1 443 ? 4.334 -3.240 14.483 1.00 73.50 443 ASN A N 1
ATOM 3548 C CA . ASN A 1 443 ? 3.382 -3.003 15.569 1.00 73.50 443 ASN A CA 1
ATOM 3549 C C . ASN A 1 443 ? 2.628 -1.675 15.387 1.00 73.50 443 ASN A C 1
ATOM 3551 O O . ASN A 1 443 ? 1.709 -1.373 16.143 1.00 73.50 443 ASN A O 1
ATOM 3555 N N . SER A 1 444 ? 2.998 -0.853 14.397 1.00 77.31 444 SER A N 1
ATOM 3556 C CA . SER A 1 444 ? 2.304 0.402 14.132 1.00 77.31 444 SER A CA 1
ATOM 3557 C C . SER A 1 444 ? 1.024 0.167 13.331 1.00 77.31 444 SER A C 1
ATOM 3559 O O . SER A 1 444 ? 0.970 -0.657 12.417 1.00 77.31 444 SER A O 1
ATOM 3561 N N . LYS A 1 445 ? -0.020 0.955 13.622 1.00 88.75 445 LYS A N 1
ATOM 3562 C CA . LYS A 1 445 ? -1.254 1.010 12.822 1.00 88.75 445 LYS A CA 1
ATOM 3563 C C . LYS A 1 445 ? -1.015 1.793 11.523 1.00 88.75 445 LYS A C 1
ATOM 3565 O O . LYS A 1 445 ? -1.643 2.822 11.293 1.00 88.75 445 LYS A O 1
ATOM 3570 N N . THR A 1 446 ? -0.073 1.346 10.691 1.00 95.31 446 THR A N 1
ATOM 3571 C CA . THR A 1 446 ? 0.305 2.022 9.442 1.00 95.31 446 THR A CA 1
ATOM 3572 C C . THR A 1 446 ? 0.127 1.108 8.237 1.00 95.31 446 THR A C 1
ATOM 3574 O O . THR A 1 446 ? 0.681 0.013 8.175 1.00 95.31 446 THR A O 1
ATOM 3577 N N . LYS A 1 447 ? -0.607 1.594 7.236 1.00 97.81 447 LYS A N 1
ATOM 3578 C CA . LYS A 1 447 ? -0.799 0.965 5.928 1.00 97.81 447 LYS A CA 1
ATOM 3579 C C . LYS A 1 447 ? -0.173 1.839 4.853 1.00 97.81 447 LYS A C 1
ATOM 3581 O O . LYS A 1 447 ? -0.241 3.060 4.933 1.00 97.81 447 LYS A O 1
ATOM 3586 N N . VAL A 1 448 ? 0.431 1.231 3.840 1.00 98.62 448 VAL A N 1
ATOM 3587 C CA . VAL A 1 448 ? 1.172 1.944 2.797 1.00 98.62 448 VAL A CA 1
ATOM 3588 C C . VAL A 1 448 ? 0.563 1.645 1.438 1.00 98.62 448 VAL A C 1
ATOM 3590 O O . VAL A 1 448 ? 0.489 0.491 1.023 1.00 98.62 448 VAL A O 1
ATOM 3593 N N . TRP A 1 449 ? 0.149 2.690 0.733 1.00 98.81 449 TRP A N 1
ATOM 3594 C CA . TRP A 1 449 ? -0.306 2.641 -0.648 1.00 98.81 449 TRP A CA 1
ATOM 3595 C C . TRP A 1 449 ? 0.817 3.101 -1.569 1.00 98.81 449 TRP A C 1
ATOM 3597 O O . TRP A 1 449 ? 1.224 4.258 -1.524 1.00 98.81 449 TRP A O 1
ATOM 3607 N N . ILE A 1 450 ? 1.324 2.198 -2.402 1.00 98.94 450 ILE A N 1
ATOM 3608 C CA . ILE A 1 450 ? 2.509 2.433 -3.225 1.00 98.94 450 ILE A CA 1
ATOM 3609 C C . ILE A 1 450 ? 2.122 2.319 -4.696 1.00 98.94 450 ILE A C 1
ATOM 3611 O O . ILE A 1 450 ? 1.553 1.313 -5.123 1.00 98.94 450 ILE A O 1
ATOM 3615 N N . THR A 1 451 ? 2.470 3.326 -5.492 1.00 98.94 451 THR A N 1
ATOM 3616 C CA . THR A 1 451 ? 2.293 3.266 -6.945 1.00 98.94 451 THR A CA 1
ATOM 3617 C C . THR A 1 451 ? 3.415 3.958 -7.695 1.00 98.94 451 THR A C 1
ATOM 3619 O O . THR A 1 451 ? 4.109 4.826 -7.167 1.00 98.94 451 THR A O 1
ATOM 3622 N N . GLY A 1 452 ? 3.592 3.572 -8.951 1.00 98.75 452 GLY A N 1
ATOM 3623 C CA . GLY A 1 452 ? 4.527 4.206 -9.861 1.00 98.75 452 GLY A CA 1
ATOM 3624 C C . GLY A 1 452 ? 4.333 3.720 -11.289 1.00 98.75 452 GLY A C 1
ATOM 3625 O O . GLY A 1 452 ? 3.748 2.664 -11.534 1.00 98.75 452 GLY A O 1
ATOM 3626 N N . HIS A 1 453 ? 4.862 4.499 -12.228 1.00 98.31 453 HIS A N 1
ATOM 3627 C CA . HIS A 1 453 ? 4.871 4.192 -13.655 1.00 98.31 453 HIS A CA 1
ATOM 3628 C C . HIS A 1 453 ? 6.316 4.148 -14.175 1.00 98.31 453 HIS A C 1
ATOM 3630 O O . HIS A 1 453 ? 7.144 4.974 -13.775 1.00 98.31 453 HIS A O 1
ATOM 3636 N N . SER A 1 454 ? 6.640 3.214 -15.076 1.00 96.25 454 SER A N 1
ATOM 3637 C CA . SER A 1 454 ? 7.955 3.134 -15.733 1.00 96.25 454 SER A CA 1
ATOM 3638 C C . SER A 1 454 ? 9.110 2.974 -14.725 1.00 96.25 454 SER A C 1
ATOM 3640 O O . SER A 1 454 ? 9.057 2.125 -13.839 1.00 96.25 454 SER A O 1
ATOM 3642 N N . ARG A 1 455 ? 10.158 3.804 -14.778 1.00 96.38 455 ARG A N 1
ATOM 3643 C CA . ARG A 1 455 ? 11.200 3.863 -13.735 1.00 96.38 455 ARG A CA 1
ATOM 3644 C C . ARG A 1 455 ? 10.619 3.969 -12.320 1.00 96.38 455 ARG A C 1
ATOM 3646 O O . ARG A 1 455 ? 11.100 3.300 -11.408 1.00 96.38 455 ARG A O 1
ATOM 3653 N N . GLY A 1 456 ? 9.572 4.774 -12.147 1.00 98.25 456 GLY A N 1
ATOM 3654 C CA . GLY A 1 456 ? 8.900 4.950 -10.864 1.00 98.25 456 GLY A CA 1
ATOM 3655 C C . GLY A 1 456 ? 8.257 3.652 -10.389 1.00 98.25 456 GLY A C 1
ATOM 3656 O O . GLY A 1 456 ? 8.320 3.345 -9.208 1.00 98.25 456 GLY A O 1
ATOM 3657 N N . ALA A 1 457 ? 7.743 2.833 -11.310 1.00 98.81 457 ALA A N 1
ATOM 3658 C CA . ALA A 1 457 ? 7.230 1.497 -11.018 1.00 98.81 457 ALA A CA 1
ATOM 3659 C C . ALA A 1 457 ? 8.329 0.534 -10.539 1.00 98.81 457 ALA A C 1
ATOM 3661 O O . ALA A 1 457 ? 8.097 -0.234 -9.611 1.00 98.81 457 ALA A O 1
ATOM 3662 N N . ALA A 1 458 ? 9.532 0.580 -11.125 1.00 98.75 458 ALA A N 1
ATOM 3663 C CA . ALA A 1 458 ? 10.661 -0.235 -10.660 1.00 98.75 458 ALA A CA 1
ATOM 3664 C C . ALA A 1 458 ? 11.086 0.133 -9.232 1.00 98.75 458 ALA A C 1
ATOM 3666 O O . ALA A 1 458 ? 11.256 -0.747 -8.387 1.00 98.75 458 ALA A O 1
ATOM 3667 N N . VAL A 1 459 ? 11.225 1.431 -8.952 1.00 98.88 459 VAL A N 1
ATOM 3668 C CA . VAL A 1 459 ? 11.564 1.922 -7.609 1.00 98.88 459 VAL A CA 1
ATOM 3669 C C . VAL A 1 459 ? 10.438 1.610 -6.618 1.00 98.88 459 VAL A C 1
ATOM 3671 O O . VAL A 1 459 ? 10.711 1.101 -5.537 1.00 98.88 459 VAL A O 1
ATOM 3674 N N . ALA A 1 460 ? 9.175 1.810 -7.005 1.00 98.94 460 ALA A N 1
ATOM 3675 C CA . ALA A 1 460 ? 8.000 1.443 -6.214 1.00 98.94 460 ALA A CA 1
ATOM 3676 C C . ALA A 1 460 ? 7.933 -0.064 -5.907 1.00 98.94 460 ALA A C 1
ATOM 3678 O O . ALA A 1 460 ? 7.570 -0.440 -4.798 1.00 98.94 460 ALA A O 1
ATOM 3679 N N . ASN A 1 461 ? 8.317 -0.936 -6.847 1.00 98.88 461 ASN A N 1
ATOM 3680 C CA . ASN A 1 461 ? 8.365 -2.387 -6.637 1.00 98.88 461 ASN A CA 1
ATOM 3681 C C . ASN A 1 461 ? 9.419 -2.773 -5.582 1.00 98.88 461 ASN A C 1
ATOM 3683 O O . ASN A 1 461 ? 9.129 -3.558 -4.678 1.00 98.88 461 ASN A O 1
ATOM 3687 N N . LEU A 1 462 ? 10.621 -2.185 -5.656 1.00 98.88 462 LEU A N 1
ATOM 3688 C CA . LEU A 1 462 ? 11.665 -2.375 -4.641 1.00 98.88 462 LEU A CA 1
ATOM 3689 C C . LEU A 1 462 ? 11.248 -1.801 -3.281 1.00 98.88 462 LEU A C 1
ATOM 3691 O O . LEU A 1 462 ? 11.427 -2.466 -2.262 1.00 98.88 462 LEU A O 1
ATOM 3695 N N . PHE A 1 463 ? 10.626 -0.621 -3.280 1.00 98.88 463 PHE A N 1
ATOM 3696 C CA . PHE A 1 463 ? 10.125 0.026 -2.073 1.00 98.88 463 PHE A CA 1
ATOM 3697 C C . PHE A 1 463 ? 9.022 -0.807 -1.417 1.00 98.88 463 PHE A C 1
ATOM 3699 O O . PHE A 1 463 ? 9.056 -1.040 -0.218 1.00 98.88 463 PHE A O 1
ATOM 3706 N N . ALA A 1 464 ? 8.086 -1.362 -2.188 1.00 98.88 464 ALA A N 1
ATOM 3707 C CA . ALA A 1 464 ? 7.066 -2.267 -1.665 1.00 98.88 464 ALA A CA 1
ATOM 3708 C C . ALA A 1 464 ? 7.677 -3.548 -1.076 1.00 98.88 464 ALA A C 1
ATOM 3710 O O . ALA A 1 464 ? 7.288 -3.973 0.013 1.00 98.88 464 ALA A O 1
ATOM 3711 N N . LYS A 1 465 ? 8.699 -4.123 -1.730 1.00 98.69 465 LYS A N 1
ATOM 3712 C CA . LYS A 1 465 ? 9.479 -5.237 -1.165 1.00 98.69 465 LYS A CA 1
ATOM 3713 C C . LYS A 1 465 ? 10.123 -4.859 0.171 1.00 98.69 465 LYS A C 1
ATOM 3715 O O . LYS A 1 465 ? 10.155 -5.696 1.070 1.00 98.69 465 LYS A O 1
ATOM 3720 N N . HIS A 1 466 ? 10.649 -3.643 0.301 1.00 98.56 466 HIS A N 1
ATOM 3721 C CA . HIS A 1 466 ? 11.228 -3.138 1.544 1.00 98.56 466 HIS A CA 1
ATOM 3722 C C . HIS A 1 466 ? 10.143 -2.957 2.614 1.00 98.56 466 HIS A C 1
ATOM 3724 O O . HIS A 1 466 ? 10.260 -3.503 3.710 1.00 98.56 466 HIS A O 1
ATOM 3730 N N . MET A 1 467 ? 9.036 -2.295 2.277 1.00 98.31 467 MET A N 1
ATOM 3731 C CA . MET A 1 467 ? 7.933 -2.038 3.203 1.00 98.31 467 MET A CA 1
ATOM 3732 C C . MET A 1 467 ? 7.260 -3.321 3.703 1.00 98.31 467 MET A C 1
ATOM 3734 O O . MET A 1 467 ? 6.842 -3.355 4.858 1.00 98.31 467 MET A O 1
ATOM 3738 N N . ASN A 1 468 ? 7.235 -4.407 2.919 1.00 97.81 468 ASN A N 1
ATOM 3739 C CA . ASN A 1 468 ? 6.780 -5.717 3.405 1.00 97.81 468 ASN A CA 1
ATOM 3740 C C . ASN A 1 468 ? 7.562 -6.183 4.645 1.00 97.81 468 ASN A C 1
ATOM 3742 O O . ASN A 1 468 ? 6.978 -6.796 5.536 1.00 97.81 468 ASN A O 1
ATOM 3746 N N . SER A 1 469 ? 8.865 -5.893 4.717 1.00 95.44 469 SER A N 1
ATOM 3747 C CA . SER A 1 469 ? 9.707 -6.213 5.875 1.00 95.44 469 SER A CA 1
ATOM 3748 C C . SER A 1 469 ? 9.512 -5.237 7.041 1.00 95.44 469 SER A C 1
ATOM 3750 O O . SER A 1 469 ? 9.707 -5.635 8.187 1.00 95.44 469 SER A O 1
ATOM 3752 N N . VAL A 1 470 ? 9.108 -3.993 6.761 1.00 95.38 470 VAL A N 1
ATOM 3753 C CA . VAL A 1 470 ? 8.952 -2.920 7.760 1.00 95.38 470 VAL A CA 1
ATOM 3754 C C . VAL A 1 470 ? 7.589 -2.963 8.452 1.00 95.38 470 VAL A C 1
ATOM 3756 O O . VAL A 1 470 ? 7.544 -2.980 9.675 1.00 95.38 470 VAL A O 1
ATOM 3759 N N . VAL A 1 471 ? 6.487 -2.996 7.696 1.00 92.81 471 VAL A N 1
ATOM 3760 C CA . VAL A 1 471 ? 5.104 -2.927 8.230 1.00 92.81 471 VAL A CA 1
ATOM 3761 C C . VAL A 1 471 ? 4.311 -4.228 8.053 1.00 92.81 471 VAL A C 1
ATOM 3763 O O . VAL A 1 471 ? 3.145 -4.310 8.433 1.00 92.81 471 VAL A O 1
ATOM 3766 N N . GLY A 1 472 ? 4.925 -5.257 7.462 1.00 94.69 472 GLY A N 1
ATOM 3767 C CA . GLY A 1 472 ? 4.259 -6.513 7.121 1.00 94.69 472 GLY A CA 1
ATOM 3768 C C . GLY A 1 472 ? 3.480 -6.436 5.803 1.00 94.69 472 GLY A C 1
ATOM 3769 O O . GLY A 1 472 ? 2.836 -5.437 5.482 1.00 94.69 472 GLY A O 1
ATOM 3770 N N . LYS A 1 473 ? 3.499 -7.524 5.021 1.00 94.88 473 LYS A N 1
ATOM 3771 C CA . LYS A 1 473 ? 2.889 -7.562 3.676 1.00 94.88 473 LYS A CA 1
ATOM 3772 C C . LYS A 1 473 ? 1.384 -7.248 3.652 1.00 94.88 473 LYS A C 1
ATOM 3774 O O . LYS A 1 473 ? 0.889 -6.674 2.684 1.00 94.88 473 LYS A O 1
ATOM 3779 N N . ASN A 1 474 ? 0.664 -7.563 4.732 1.00 94.62 474 ASN A N 1
ATOM 3780 C CA . ASN A 1 474 ? -0.779 -7.316 4.868 1.00 94.62 474 ASN A CA 1
ATOM 3781 C C . ASN A 1 474 ? -1.128 -5.816 4.966 1.00 94.62 474 ASN A C 1
ATOM 3783 O O . ASN A 1 474 ? -2.287 -5.431 4.814 1.00 94.62 474 ASN A O 1
ATOM 3787 N N . ASN A 1 475 ? -0.122 -4.964 5.180 1.00 96.88 475 ASN A N 1
ATOM 3788 C CA . ASN A 1 475 ? -0.262 -3.517 5.290 1.00 96.88 475 ASN A CA 1
ATOM 3789 C C . ASN A 1 475 ? 0.317 -2.762 4.085 1.00 96.88 475 ASN A C 1
ATOM 3791 O O . ASN A 1 475 ? 0.353 -1.536 4.103 1.00 96.88 475 ASN A O 1
ATOM 3795 N N . VAL A 1 476 ? 0.750 -3.454 3.027 1.00 98.62 476 VAL A N 1
ATOM 3796 C CA . VAL A 1 476 ? 1.350 -2.837 1.835 1.00 98.62 476 VAL A CA 1
ATOM 3797 C C . VAL A 1 476 ? 0.487 -3.113 0.609 1.00 98.62 476 VAL A C 1
ATOM 3799 O O . VAL A 1 476 ? 0.343 -4.260 0.202 1.00 98.62 476 VAL A O 1
ATOM 3802 N N . TYR A 1 477 ? -0.044 -2.057 -0.001 1.00 98.75 477 TYR A N 1
ATOM 3803 C CA . TYR A 1 477 ? -0.921 -2.085 -1.170 1.00 98.75 477 TYR A CA 1
ATOM 3804 C C . TYR A 1 477 ? -0.159 -1.494 -2.352 1.00 98.75 477 TYR A C 1
ATOM 3806 O O . TYR A 1 477 ? -0.097 -0.272 -2.498 1.00 98.75 477 TYR A O 1
ATOM 3814 N N . ALA A 1 478 ? 0.461 -2.345 -3.171 1.00 98.88 478 ALA A N 1
ATOM 3815 C CA . ALA A 1 478 ? 1.355 -1.892 -4.230 1.00 98.88 478 ALA A CA 1
ATOM 3816 C C . ALA A 1 478 ? 0.815 -2.221 -5.626 1.00 98.88 478 ALA A C 1
ATOM 3818 O O . ALA A 1 478 ? 0.600 -3.383 -5.966 1.00 98.88 478 ALA A O 1
ATOM 3819 N N . TYR A 1 479 ? 0.648 -1.186 -6.447 1.00 98.88 479 TYR A N 1
ATOM 3820 C CA . TYR A 1 479 ? 0.171 -1.278 -7.827 1.00 98.88 479 TYR A CA 1
ATOM 3821 C C . TYR A 1 479 ? 1.148 -0.529 -8.721 1.00 98.88 479 TYR A C 1
ATOM 3823 O O . TYR A 1 479 ? 1.331 0.673 -8.580 1.00 98.88 479 TYR A O 1
ATOM 3831 N N . THR A 1 480 ? 1.820 -1.233 -9.620 1.00 98.88 480 THR A N 1
ATOM 3832 C CA . THR A 1 480 ? 2.874 -0.650 -10.452 1.00 98.88 480 THR A CA 1
ATOM 3833 C C . THR A 1 480 ? 2.592 -0.905 -11.925 1.00 98.88 480 THR A C 1
ATOM 3835 O O . THR A 1 480 ? 2.008 -1.928 -12.282 1.00 98.88 480 THR A O 1
ATOM 3838 N N . PHE A 1 481 ? 2.982 0.034 -12.786 1.00 98.75 481 PHE A N 1
ATOM 3839 C CA . PHE A 1 481 ? 2.593 0.040 -14.196 1.00 98.75 481 PHE A CA 1
ATOM 3840 C C . PHE A 1 481 ? 3.806 0.229 -15.093 1.00 98.75 481 PHE A C 1
ATOM 3842 O O . PHE A 1 481 ? 4.700 1.020 -14.786 1.00 98.75 481 PHE A O 1
ATOM 3849 N N . ALA A 1 482 ? 3.839 -0.493 -16.213 1.00 97.81 482 ALA A N 1
ATOM 3850 C CA . ALA A 1 482 ? 4.997 -0.503 -17.106 1.00 97.81 482 ALA A CA 1
ATOM 3851 C C . ALA A 1 482 ? 6.300 -0.879 -16.384 1.00 97.81 482 ALA A C 1
ATOM 3853 O O . ALA A 1 482 ? 7.373 -0.356 -16.680 1.00 97.81 482 ALA A O 1
ATOM 3854 N N . THR A 1 483 ? 6.189 -1.768 -15.395 1.00 98.38 483 THR A N 1
ATOM 3855 C CA . THR A 1 483 ? 7.236 -2.043 -14.411 1.00 98.38 483 THR A CA 1
ATOM 3856 C C . THR A 1 483 ? 8.447 -2.699 -15.079 1.00 98.38 483 THR A C 1
ATOM 3858 O O . THR A 1 483 ? 8.317 -3.811 -15.596 1.00 98.38 483 THR A O 1
ATOM 3861 N N . PRO A 1 484 ? 9.641 -2.084 -15.071 1.00 97.88 484 PRO A N 1
ATOM 3862 C CA . PRO A 1 484 ? 10.886 -2.754 -15.441 1.00 97.88 484 PRO A CA 1
ATOM 3863 C C . PRO A 1 484 ? 11.193 -3.926 -14.495 1.00 97.88 484 PRO A C 1
ATOM 3865 O O . PRO A 1 484 ? 10.674 -4.004 -13.381 1.00 97.88 484 PRO A O 1
ATOM 3868 N N . ARG A 1 485 ? 12.062 -4.850 -14.905 1.00 98.25 485 ARG A N 1
ATOM 3869 C CA . ARG A 1 485 ? 12.571 -5.904 -14.015 1.00 98.25 485 ARG A CA 1
ATOM 3870 C C . ARG A 1 485 ? 13.662 -5.351 -13.104 1.00 98.25 485 ARG A C 1
ATOM 3872 O O . ARG A 1 485 ? 14.551 -4.640 -13.566 1.00 98.25 485 ARG A O 1
ATOM 3879 N N . VAL A 1 486 ? 13.624 -5.720 -11.825 1.00 98.44 486 VAL A N 1
ATOM 3880 C CA . VAL A 1 486 ? 14.387 -5.032 -10.769 1.00 98.44 486 VAL A CA 1
ATOM 3881 C C . VAL A 1 486 ? 15.503 -5.867 -10.150 1.00 98.44 486 VAL A C 1
ATOM 3883 O O . VAL A 1 486 ? 16.506 -5.305 -9.721 1.00 98.44 486 VAL A O 1
ATOM 3886 N N . SER A 1 487 ? 15.376 -7.196 -10.092 1.00 98.38 487 SER A N 1
ATOM 3887 C CA . SER A 1 487 ? 16.375 -8.049 -9.430 1.00 98.38 487 SER A CA 1
ATOM 3888 C C . SER A 1 487 ? 16.325 -9.489 -9.928 1.00 98.38 487 SER A C 1
ATOM 3890 O O . SER A 1 487 ? 15.262 -9.971 -10.319 1.00 98.38 487 SER A O 1
ATOM 3892 N N . VAL A 1 488 ? 17.457 -10.194 -9.876 1.00 98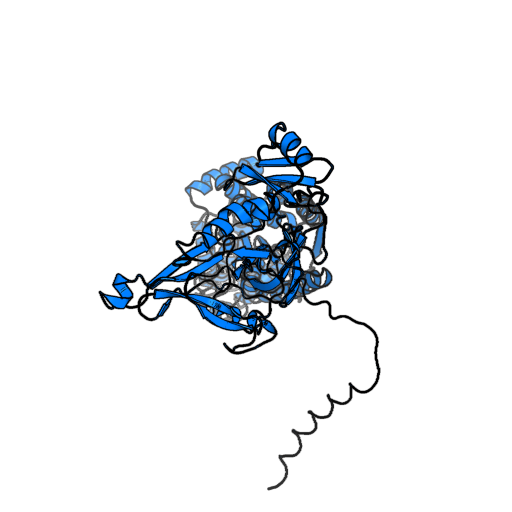.19 488 VAL A N 1
ATOM 3893 C CA . VAL A 1 488 ? 17.515 -11.652 -10.101 1.00 98.19 488 VAL A CA 1
ATOM 3894 C C . VAL A 1 488 ? 16.992 -12.454 -8.904 1.00 98.19 488 VAL A C 1
ATOM 3896 O O . VAL A 1 488 ? 16.622 -13.613 -9.052 1.00 98.19 488 VAL A O 1
ATOM 3899 N N . LEU A 1 489 ? 16.905 -11.823 -7.727 1.00 97.62 489 LEU A N 1
ATOM 3900 C CA . LEU A 1 489 ? 16.358 -12.420 -6.500 1.00 97.62 489 LEU A CA 1
ATOM 3901 C C . LEU A 1 489 ? 14.836 -12.264 -6.397 1.00 97.62 489 LEU A C 1
ATOM 3903 O O . LEU A 1 489 ? 14.212 -12.789 -5.473 1.00 97.62 489 LEU A O 1
ATOM 3907 N N . ALA A 1 490 ? 14.233 -11.507 -7.315 1.00 98.00 490 ALA A N 1
ATOM 3908 C CA . ALA A 1 490 ? 12.825 -11.183 -7.228 1.00 98.00 490 ALA A CA 1
ATOM 3909 C C . ALA A 1 490 ? 11.937 -12.413 -7.463 1.00 98.00 490 ALA A C 1
ATOM 3911 O O . ALA A 1 490 ? 12.187 -13.239 -8.347 1.00 98.00 490 ALA A O 1
ATOM 3912 N N . LYS A 1 491 ? 10.889 -12.531 -6.645 1.00 97.38 491 LYS A N 1
ATOM 3913 C CA . LYS A 1 491 ? 9.981 -13.681 -6.611 1.00 97.38 491 LYS A CA 1
ATOM 3914 C C . LYS A 1 491 ? 8.550 -13.253 -6.290 1.00 97.38 491 LYS A C 1
ATOM 3916 O O . LYS A 1 491 ? 8.328 -12.203 -5.691 1.00 97.38 491 LYS A O 1
ATOM 3921 N N . LYS A 1 492 ? 7.590 -14.103 -6.669 1.00 95.12 492 LYS A N 1
ATOM 3922 C CA . LYS A 1 492 ? 6.163 -13.942 -6.348 1.00 95.12 492 LYS A CA 1
ATOM 3923 C C . LYS A 1 492 ? 5.853 -14.336 -4.899 1.00 95.12 492 LYS A C 1
ATOM 3925 O O . LYS A 1 492 ? 5.220 -13.563 -4.189 1.00 95.12 492 LYS A O 1
ATOM 3930 N N . LYS A 1 493 ? 6.314 -15.520 -4.465 1.00 95.44 493 LYS A N 1
ATOM 3931 C CA . LYS A 1 493 ? 6.038 -16.077 -3.127 1.00 95.44 493 LYS A CA 1
ATOM 3932 C C . LYS A 1 493 ? 6.531 -15.125 -2.030 1.00 95.44 493 LYS A C 1
ATOM 3934 O O . LYS A 1 493 ? 7.719 -14.792 -2.004 1.00 95.44 493 LYS A O 1
ATOM 3939 N N . GLY A 1 494 ? 5.627 -14.713 -1.143 1.00 94.00 494 GLY A N 1
ATOM 3940 C CA . GLY A 1 494 ? 5.861 -13.741 -0.068 1.00 94.00 494 GLY A CA 1
ATOM 3941 C C . GLY A 1 494 ? 5.638 -12.272 -0.455 1.00 94.00 494 GLY A C 1
ATOM 3942 O O . GLY A 1 494 ? 5.769 -11.400 0.403 1.00 94.00 494 GLY A O 1
ATOM 3943 N N . TYR A 1 495 ? 5.298 -11.996 -1.717 1.00 98.12 495 TYR A N 1
ATOM 3944 C CA . TYR A 1 495 ? 5.102 -10.652 -2.274 1.00 98.12 495 TYR A CA 1
ATOM 3945 C C . TYR A 1 495 ? 3.782 -10.534 -3.050 1.00 98.12 495 TYR A C 1
ATOM 3947 O O . TYR A 1 495 ? 3.657 -9.721 -3.962 1.00 98.12 495 TYR A O 1
ATOM 3955 N N . GLU A 1 496 ? 2.785 -11.355 -2.711 1.00 97.69 496 GLU A N 1
ATOM 3956 C CA . GLU A 1 496 ? 1.504 -11.441 -3.429 1.00 97.69 496 GLU A CA 1
ATOM 3957 C C . GLU A 1 496 ? 0.684 -10.138 -3.399 1.00 97.69 496 GLU A C 1
ATOM 3959 O O . GLU A 1 496 ? -0.260 -9.988 -4.162 1.00 97.69 496 GLU A O 1
ATOM 3964 N N . ASN A 1 497 ? 1.061 -9.196 -2.537 1.00 98.31 497 ASN A N 1
ATOM 3965 C CA . ASN A 1 497 ? 0.472 -7.870 -2.367 1.00 98.31 497 ASN A CA 1
ATOM 3966 C C . ASN A 1 497 ? 1.060 -6.784 -3.295 1.00 98.31 497 ASN A C 1
ATOM 3968 O O . ASN A 1 497 ? 0.719 -5.605 -3.173 1.00 98.31 497 ASN A O 1
ATOM 3972 N N . ILE A 1 498 ? 1.977 -7.166 -4.191 1.00 98.81 498 ILE A N 1
ATOM 3973 C CA . ILE A 1 498 ? 2.589 -6.285 -5.189 1.00 98.81 498 ILE A CA 1
ATOM 3974 C C . ILE A 1 498 ? 2.099 -6.706 -6.573 1.00 98.81 498 ILE A C 1
ATOM 3976 O O . ILE A 1 498 ? 2.418 -7.798 -7.038 1.00 98.81 498 ILE A O 1
ATOM 3980 N N . PHE A 1 499 ? 1.348 -5.836 -7.244 1.00 98.88 499 PHE A N 1
ATOM 3981 C CA . PHE A 1 499 ? 0.775 -6.091 -8.564 1.00 98.88 499 PHE A CA 1
ATOM 3982 C C . PHE A 1 499 ? 1.498 -5.269 -9.632 1.00 98.88 499 PHE A C 1
ATOM 3984 O O . PHE A 1 499 ? 1.571 -4.043 -9.539 1.00 98.88 499 PHE A O 1
ATOM 3991 N N . ASN A 1 500 ? 2.030 -5.933 -10.658 1.00 98.88 500 ASN A N 1
ATOM 3992 C CA . ASN A 1 500 ? 2.750 -5.299 -11.763 1.00 98.88 500 ASN A CA 1
ATOM 3993 C C . ASN A 1 500 ? 1.939 -5.436 -13.053 1.00 98.88 500 ASN A C 1
ATOM 3995 O O . ASN A 1 500 ? 1.801 -6.537 -13.578 1.00 98.88 500 ASN A O 1
ATOM 3999 N N . TYR A 1 501 ? 1.437 -4.332 -13.594 1.00 98.69 501 TYR A N 1
ATOM 4000 C CA . TYR A 1 501 ? 0.684 -4.308 -14.844 1.00 98.69 501 TYR A CA 1
ATOM 4001 C C . TYR A 1 501 ? 1.631 -4.146 -16.030 1.00 98.69 501 TYR A C 1
ATOM 4003 O O . TYR A 1 501 ? 2.394 -3.177 -16.127 1.00 98.69 501 TYR A O 1
ATOM 4011 N N . LEU A 1 502 ? 1.568 -5.096 -16.958 1.00 97.88 502 LEU A N 1
ATOM 4012 C CA . LEU A 1 502 ? 2.480 -5.223 -18.087 1.00 97.88 502 LEU A CA 1
ATOM 4013 C C . LEU A 1 502 ? 1.709 -5.259 -19.407 1.00 97.88 502 LEU A C 1
ATOM 4015 O O . LEU A 1 502 ? 0.917 -6.167 -19.660 1.00 97.88 502 LEU A O 1
ATOM 4019 N N . ASN A 1 503 ? 1.984 -4.296 -20.280 1.00 95.81 503 ASN A N 1
ATOM 4020 C CA . ASN A 1 503 ? 1.572 -4.369 -21.669 1.00 95.81 503 ASN A CA 1
ATOM 4021 C C . ASN A 1 503 ? 2.582 -5.254 -22.431 1.00 95.81 503 ASN A C 1
ATOM 4023 O O . ASN A 1 503 ? 3.765 -4.916 -22.457 1.00 95.81 503 ASN A O 1
ATOM 4027 N N . PRO A 1 504 ? 2.167 -6.357 -23.085 1.00 93.25 504 PRO A N 1
ATOM 4028 C CA . PRO A 1 504 ? 3.057 -7.211 -23.875 1.00 93.25 504 PRO A CA 1
ATOM 4029 C C . PRO A 1 504 ? 3.791 -6.501 -25.016 1.00 93.25 504 PRO A C 1
ATOM 4031 O O . PRO A 1 504 ? 4.775 -7.030 -25.533 1.00 93.25 504 PRO A O 1
ATOM 4034 N N . GLY A 1 505 ? 3.295 -5.344 -25.452 1.00 92.62 505 GLY A N 1
ATOM 4035 C CA . GLY A 1 505 ? 3.959 -4.481 -26.423 1.00 92.62 505 GLY A CA 1
ATOM 4036 C C . GLY A 1 505 ? 5.055 -3.598 -25.828 1.00 92.62 505 GLY A C 1
ATOM 4037 O O . GLY A 1 505 ? 5.905 -3.092 -26.556 1.00 92.62 505 GLY A O 1
ATOM 4038 N N . ASP A 1 506 ? 5.064 -3.398 -24.514 1.00 93.75 506 ASP A N 1
ATOM 4039 C CA . ASP A 1 506 ? 5.947 -2.437 -23.866 1.00 93.75 506 ASP A CA 1
ATOM 4040 C C . ASP A 1 506 ? 7.346 -3.020 -23.639 1.00 93.75 506 ASP A C 1
ATOM 4042 O O . ASP A 1 506 ? 7.564 -3.910 -22.815 1.00 93.75 506 ASP A O 1
ATOM 4046 N N . PHE A 1 507 ? 8.325 -2.472 -24.358 1.00 90.62 507 PHE A N 1
ATOM 4047 C CA . PHE A 1 507 ? 9.727 -2.851 -24.231 1.00 90.62 507 PHE A CA 1
ATOM 4048 C C . PHE A 1 507 ? 10.340 -2.489 -22.869 1.00 90.62 507 PHE A C 1
ATOM 4050 O O . PHE A 1 507 ? 11.251 -3.188 -22.432 1.00 90.62 507 PHE A O 1
ATOM 4057 N N . VAL A 1 508 ? 9.865 -1.454 -22.165 1.00 92.19 508 VAL A N 1
ATOM 4058 C CA . VAL A 1 508 ? 10.414 -1.077 -20.845 1.00 92.19 508 VAL A CA 1
ATOM 4059 C C . VAL A 1 508 ? 10.234 -2.200 -19.834 1.00 92.19 508 VAL A C 1
ATOM 4061 O O . VAL A 1 508 ? 11.128 -2.471 -19.032 1.00 92.19 508 VAL A O 1
ATOM 4064 N N . THR A 1 509 ? 9.126 -2.933 -19.938 1.00 95.56 509 THR A N 1
ATOM 4065 C CA . THR A 1 509 ? 8.876 -4.125 -19.122 1.00 95.56 509 THR A CA 1
ATOM 4066 C C . THR A 1 509 ? 9.899 -5.242 -19.386 1.00 95.56 509 THR A C 1
ATOM 4068 O O . THR A 1 509 ? 10.026 -6.193 -18.614 1.00 95.56 509 THR A O 1
ATOM 4071 N N . GLU A 1 510 ? 10.688 -5.153 -20.452 1.00 94.56 510 GLU A N 1
ATOM 4072 C CA . GLU A 1 510 ? 11.719 -6.138 -20.757 1.00 94.56 510 GLU A CA 1
ATOM 4073 C C . GLU A 1 510 ? 13.116 -5.765 -20.280 1.00 94.56 510 GLU A C 1
ATOM 4075 O O . GLU A 1 510 ? 14.036 -6.569 -20.435 1.00 94.56 510 GLU A O 1
ATOM 4080 N N . VAL A 1 511 ? 13.279 -4.591 -19.671 1.00 89.75 511 VAL A N 1
ATOM 4081 C CA . VAL A 1 511 ? 14.558 -4.119 -19.141 1.00 89.75 511 VAL A CA 1
ATOM 4082 C C . VAL A 1 511 ? 14.553 -4.281 -17.616 1.00 89.75 511 VAL A C 1
ATOM 4084 O O . VAL A 1 511 ? 13.639 -3.818 -16.954 1.00 89.75 511 VAL A O 1
ATOM 4087 N N . ALA A 1 512 ? 15.513 -4.952 -16.982 1.00 94.56 512 ALA A N 1
ATOM 4088 C CA . ALA A 1 512 ? 16.558 -5.773 -17.589 1.00 94.56 512 ALA A CA 1
ATOM 4089 C C . ALA A 1 512 ? 16.005 -7.087 -18.203 1.00 94.56 512 ALA A C 1
ATOM 4091 O O . ALA A 1 512 ? 14.937 -7.567 -17.794 1.00 94.56 512 ALA A O 1
ATOM 4092 N N . PRO A 1 513 ? 16.738 -7.722 -19.139 1.00 95.75 513 PRO A N 1
ATOM 4093 C CA . PRO A 1 513 ? 16.284 -8.944 -19.795 1.00 95.75 513 PRO A CA 1
ATOM 4094 C C . PRO A 1 513 ? 16.022 -10.110 -18.838 1.00 95.75 513 PRO A C 1
ATOM 4096 O O . PRO A 1 513 ? 16.870 -10.466 -18.018 1.00 95.75 513 PRO A O 1
ATOM 4099 N N . LYS A 1 514 ? 14.902 -10.816 -19.050 1.00 96.25 514 LYS A N 1
ATOM 4100 C CA . LYS A 1 514 ? 14.590 -12.089 -18.368 1.00 96.25 514 LYS A CA 1
ATOM 4101 C C . LYS A 1 514 ? 15.701 -13.131 -18.537 1.00 96.25 514 LYS A C 1
ATOM 4103 O O . LYS A 1 514 ? 15.970 -13.892 -17.616 1.00 96.25 514 LYS A O 1
ATOM 4108 N N . LYS A 1 515 ? 16.373 -13.149 -19.698 1.00 97.00 515 LYS A N 1
ATOM 4109 C CA . LYS A 1 515 ? 17.473 -14.086 -19.999 1.00 97.00 515 LYS A CA 1
ATOM 4110 C C . LYS A 1 515 ? 18.682 -13.910 -19.070 1.00 97.00 515 LYS A C 1
ATOM 4112 O O . LYS A 1 515 ? 19.459 -14.837 -18.903 1.00 97.00 515 LYS A O 1
ATOM 4117 N N . TRP A 1 516 ? 18.813 -12.748 -18.432 1.00 97.44 516 TRP A N 1
ATOM 4118 C CA . TRP A 1 516 ? 19.829 -12.489 -17.409 1.00 97.44 516 TRP A CA 1
ATOM 4119 C C . TRP A 1 516 ? 19.358 -12.848 -15.990 1.00 97.44 516 TRP A C 1
ATOM 4121 O O . TRP A 1 516 ? 20.021 -12.489 -15.025 1.00 97.44 516 TRP A O 1
ATOM 4131 N N . GLY A 1 517 ? 18.206 -13.510 -15.851 1.00 97.19 517 GLY A N 1
ATOM 4132 C CA . GLY A 1 517 ? 17.627 -13.923 -14.571 1.00 97.19 517 GLY A CA 1
ATOM 4133 C C . GLY A 1 517 ? 16.776 -12.856 -13.880 1.00 97.19 517 GLY A C 1
ATOM 4134 O O . GLY A 1 517 ? 16.139 -13.156 -12.875 1.00 97.19 517 GLY A O 1
ATOM 4135 N N . TYR A 1 518 ? 16.721 -11.631 -14.410 1.00 98.12 518 TYR A N 1
ATOM 4136 C CA . TYR A 1 518 ? 15.962 -10.539 -13.802 1.00 98.12 518 TYR A CA 1
ATOM 4137 C C . TYR A 1 518 ? 14.457 -10.812 -13.811 1.00 98.12 518 TYR A C 1
ATOM 4139 O O . TYR A 1 518 ? 13.905 -11.328 -14.786 1.00 98.12 518 TYR A O 1
ATOM 4147 N N . LYS A 1 519 ? 13.800 -10.419 -12.717 1.00 98.31 519 LYS A N 1
ATOM 4148 C CA . LYS A 1 519 ? 12.367 -10.571 -12.430 1.00 98.31 519 LYS A CA 1
ATOM 4149 C C . LYS A 1 519 ? 11.837 -9.332 -11.687 1.00 98.31 519 LYS A C 1
ATOM 4151 O O . LYS A 1 519 ? 12.573 -8.371 -11.443 1.00 98.31 519 LYS A O 1
ATOM 4156 N N . ARG A 1 520 ? 10.550 -9.359 -11.337 1.00 98.38 520 ARG A N 1
ATOM 4157 C CA . ARG A 1 520 ? 9.868 -8.395 -10.456 1.00 98.38 520 ARG A CA 1
ATOM 4158 C C . ARG A 1 520 ? 9.405 -9.093 -9.190 1.00 98.38 520 ARG A C 1
ATOM 4160 O O . ARG A 1 520 ? 9.197 -10.307 -9.211 1.00 98.38 520 ARG A O 1
ATOM 4167 N N . TYR A 1 521 ? 9.263 -8.346 -8.100 1.00 98.81 521 TYR A N 1
ATOM 4168 C CA . TYR A 1 521 ? 8.591 -8.878 -6.920 1.00 98.81 521 TYR A CA 1
ATOM 4169 C C . TYR A 1 521 ? 7.078 -8.863 -7.148 1.00 98.81 521 TYR A C 1
ATOM 4171 O O . TYR A 1 521 ? 6.553 -7.917 -7.740 1.00 98.81 521 TYR A O 1
ATOM 4179 N N . GLY A 1 522 ? 6.406 -9.912 -6.679 1.00 98.50 522 GLY A N 1
ATOM 4180 C CA . GLY A 1 522 ? 4.949 -10.031 -6.701 1.00 98.50 522 GLY A CA 1
ATOM 4181 C C . GLY A 1 522 ? 4.343 -10.630 -7.966 1.00 98.50 522 GLY A C 1
ATOM 4182 O O . GLY A 1 522 ? 4.906 -11.547 -8.567 1.00 98.50 522 GLY A O 1
ATOM 4183 N N . VAL A 1 523 ? 3.132 -10.185 -8.292 1.00 98.50 523 VAL A N 1
ATOM 4184 C CA . VAL A 1 523 ? 2.250 -10.771 -9.304 1.00 98.50 523 VAL A CA 1
ATOM 4185 C C . VAL A 1 523 ? 2.271 -9.924 -10.571 1.00 98.50 523 VAL A C 1
ATOM 4187 O O . VAL A 1 523 ? 1.851 -8.769 -10.567 1.00 98.50 523 VAL A O 1
ATOM 4190 N N . ASP A 1 524 ? 2.723 -10.519 -11.671 1.00 98.38 524 ASP A N 1
ATOM 4191 C CA . ASP A 1 524 ? 2.674 -9.895 -12.991 1.00 98.38 524 ASP A CA 1
ATOM 4192 C C . ASP A 1 524 ? 1.285 -10.116 -13.614 1.00 98.38 524 ASP A C 1
ATOM 4194 O O . ASP A 1 524 ? 0.864 -11.249 -13.847 1.00 98.38 524 ASP A O 1
ATOM 4198 N N . ILE A 1 525 ? 0.580 -9.021 -13.890 1.00 98.00 525 ILE A N 1
ATOM 4199 C CA . ILE A 1 525 ? -0.711 -8.972 -14.577 1.00 98.00 525 ILE A CA 1
ATOM 4200 C C . ILE A 1 525 ? -0.431 -8.483 -15.991 1.00 98.00 525 ILE A C 1
ATOM 4202 O O . ILE A 1 525 ? 0.150 -7.417 -16.179 1.00 98.00 525 ILE A O 1
ATOM 4206 N N . THR A 1 526 ? -0.811 -9.266 -16.995 1.00 96.19 526 THR A N 1
ATOM 4207 C CA . THR A 1 526 ? -0.464 -8.986 -18.393 1.00 96.19 526 THR A CA 1
ATOM 4208 C C . THR A 1 526 ? -1.718 -8.704 -19.210 1.00 96.19 526 THR A C 1
ATOM 4210 O O . THR A 1 526 ? -2.705 -9.428 -19.088 1.00 96.19 526 THR A O 1
ATOM 4213 N N . LEU A 1 527 ? -1.685 -7.663 -20.046 1.00 93.44 527 LEU A N 1
ATOM 4214 C CA . LEU A 1 527 ? -2.778 -7.347 -20.968 1.00 93.44 527 LEU A CA 1
ATOM 4215 C C . LEU A 1 527 ? -2.982 -8.515 -21.944 1.00 93.44 527 LEU A C 1
ATOM 4217 O O . LEU A 1 527 ? -2.060 -8.895 -22.665 1.00 93.44 527 LEU A O 1
ATOM 4221 N N . THR A 1 528 ? -4.191 -9.071 -21.973 1.00 91.12 528 THR A N 1
ATOM 4222 C CA . THR A 1 528 ? -4.559 -10.153 -22.895 1.00 91.12 528 THR A CA 1
ATOM 4223 C C . THR A 1 528 ? -4.929 -9.600 -24.270 1.00 91.12 528 THR A C 1
ATOM 4225 O O . THR A 1 528 ? -5.367 -8.455 -24.394 1.00 91.12 528 THR A O 1
ATOM 4228 N N . GLU A 1 529 ? -4.816 -10.419 -25.320 1.00 86.19 529 GLU A N 1
ATOM 4229 C CA . GLU A 1 529 ? -5.165 -9.987 -26.684 1.00 86.19 529 GLU A CA 1
ATOM 4230 C C . GLU A 1 529 ? -6.655 -9.611 -26.809 1.00 86.19 529 GLU A C 1
ATOM 4232 O O . GLU A 1 529 ? -6.994 -8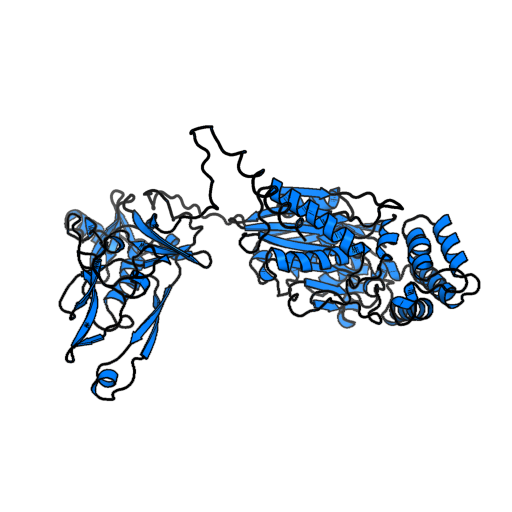.642 -27.489 1.00 86.19 529 GLU A O 1
ATOM 4237 N N . SER A 1 530 ? -7.544 -10.302 -26.081 1.00 85.81 530 SER A N 1
ATOM 4238 C CA . SER A 1 530 ? -8.976 -9.968 -26.037 1.00 85.81 530 SER A CA 1
ATOM 4239 C C . SER A 1 530 ? -9.227 -8.571 -25.463 1.00 85.81 530 SER A C 1
ATOM 4241 O O . SER A 1 530 ? -9.997 -7.794 -26.029 1.00 85.81 530 SER A O 1
ATOM 4243 N N . LYS A 1 531 ? -8.535 -8.201 -24.378 1.00 92.00 531 LYS A N 1
ATOM 4244 C CA . LYS A 1 531 ? -8.651 -6.868 -23.770 1.00 92.00 531 LYS A CA 1
ATOM 4245 C C . LYS A 1 531 ? -7.906 -5.795 -24.557 1.00 92.00 531 LYS A C 1
ATOM 4247 O O . LYS A 1 531 ? -8.314 -4.637 -24.521 1.00 92.00 531 LYS A O 1
ATOM 4252 N N . LYS A 1 532 ? -6.863 -6.155 -25.307 1.00 92.00 532 LYS A N 1
ATOM 4253 C CA . LYS A 1 532 ? -6.070 -5.213 -26.104 1.00 92.00 532 LYS A CA 1
ATOM 4254 C C . LYS A 1 532 ? -6.910 -4.491 -27.155 1.00 92.00 532 LYS A C 1
ATOM 4256 O O . LYS A 1 532 ? -6.848 -3.269 -27.215 1.00 92.00 532 LYS A O 1
ATOM 4261 N N . LYS A 1 533 ? -7.765 -5.195 -27.908 1.00 92.06 533 LYS A N 1
ATOM 4262 C CA . LYS A 1 533 ? -8.665 -4.553 -28.892 1.00 92.06 533 LYS A CA 1
ATOM 4263 C C . LYS A 1 533 ? -9.595 -3.522 -28.236 1.00 92.06 533 LYS A C 1
ATOM 4265 O O . LYS A 1 533 ? -9.791 -2.430 -28.767 1.00 92.06 533 LYS A O 1
ATOM 4270 N N . SER A 1 534 ? -10.154 -3.846 -27.069 1.00 95.12 534 SER A N 1
ATOM 4271 C CA . SER A 1 534 ? -11.006 -2.921 -26.310 1.00 95.12 534 SER A CA 1
ATOM 4272 C C . SER A 1 534 ? -10.214 -1.730 -25.768 1.00 95.12 534 SER A C 1
ATOM 4274 O O . SER A 1 534 ? -10.679 -0.594 -25.866 1.00 95.12 534 SER A O 1
ATOM 4276 N N . MET A 1 535 ? -8.999 -1.968 -25.267 1.00 95.56 535 MET A N 1
ATOM 4277 C CA . MET A 1 535 ? -8.079 -0.919 -24.824 1.00 95.56 535 MET A CA 1
ATOM 4278 C C . MET A 1 535 ? -7.746 0.041 -25.969 1.00 95.56 535 MET A C 1
ATOM 4280 O O . MET A 1 535 ? -7.838 1.247 -25.781 1.00 95.56 535 MET A O 1
ATOM 4284 N N . GLU A 1 536 ? -7.447 -0.454 -27.173 1.00 94.81 536 GLU A N 1
ATOM 4285 C CA . GLU A 1 536 ? -7.139 0.387 -28.340 1.00 94.81 536 GLU A CA 1
ATOM 4286 C C . GLU A 1 536 ? -8.326 1.279 -28.740 1.00 94.81 536 GLU A C 1
ATOM 4288 O O . GLU A 1 536 ? -8.150 2.468 -29.030 1.00 94.81 536 GLU A O 1
ATOM 4293 N N . LYS A 1 537 ? -9.553 0.738 -28.697 1.00 94.94 537 LYS A N 1
ATOM 4294 C CA . LYS A 1 537 ? -10.787 1.513 -28.912 1.00 94.94 537 LYS A CA 1
ATOM 4295 C C . LYS A 1 537 ? -10.956 2.598 -27.845 1.00 94.94 537 LYS A C 1
ATOM 4297 O O . LYS A 1 537 ? -11.225 3.754 -28.184 1.00 94.94 537 LYS A O 1
ATOM 4302 N N . LYS A 1 538 ? -10.762 2.256 -26.565 1.00 95.44 538 LYS A N 1
ATOM 4303 C CA . LYS A 1 538 ? -10.845 3.208 -25.447 1.00 95.44 538 LYS A CA 1
ATOM 4304 C C . LYS A 1 538 ? -9.759 4.284 -25.549 1.00 95.44 538 LYS A C 1
ATOM 4306 O O . LYS A 1 538 ? -10.068 5.468 -25.431 1.00 95.44 538 LYS A O 1
ATOM 4311 N N . PHE A 1 539 ? -8.528 3.903 -25.883 1.00 95.38 539 PHE A N 1
ATOM 4312 C CA . PHE A 1 539 ? -7.415 4.814 -26.143 1.00 95.38 539 PHE A CA 1
ATOM 4313 C C . PHE A 1 539 ? -7.769 5.809 -27.249 1.00 95.38 539 PHE A C 1
ATOM 4315 O O . PHE A 1 539 ? -7.585 7.013 -27.063 1.00 95.38 539 PHE A O 1
ATOM 4322 N N . LYS A 1 540 ? -8.326 5.343 -28.377 1.00 94.88 540 LYS A N 1
ATOM 4323 C CA . LYS A 1 540 ? -8.775 6.220 -29.471 1.00 94.88 540 LYS A CA 1
ATOM 4324 C C . LYS A 1 540 ? -9.891 7.161 -29.022 1.00 94.88 540 LYS A C 1
ATOM 4326 O O . LYS A 1 540 ? -9.858 8.337 -29.374 1.00 94.88 540 LYS A O 1
ATOM 4331 N N . LYS A 1 541 ? -10.845 6.687 -28.213 1.00 94.31 541 LYS A N 1
ATOM 4332 C CA . LYS A 1 541 ? -11.927 7.523 -27.665 1.00 94.31 541 LYS A CA 1
ATOM 4333 C C . LYS A 1 541 ? -11.380 8.667 -26.803 1.00 94.31 541 LYS A C 1
ATOM 4335 O O . LYS A 1 541 ? -11.815 9.804 -26.978 1.00 94.31 541 LYS A O 1
ATOM 4340 N N . LEU A 1 542 ? -10.419 8.368 -25.928 1.00 91.56 542 LEU A N 1
ATOM 4341 C CA . LEU A 1 542 ? -9.828 9.323 -24.984 1.00 91.56 542 LEU A CA 1
ATOM 4342 C C . LEU A 1 542 ? -8.826 10.282 -25.650 1.00 91.56 542 LEU A C 1
ATOM 4344 O O . LEU A 1 542 ? -8.871 11.488 -25.425 1.00 91.56 542 LEU A O 1
ATOM 4348 N N . SER A 1 543 ? -7.929 9.769 -26.499 1.00 91.31 543 SER A N 1
ATOM 4349 C CA . SER A 1 543 ? -6.879 10.577 -27.142 1.00 91.31 543 SER A CA 1
ATOM 4350 C C . SER A 1 543 ? -7.296 11.224 -28.453 1.00 91.31 543 SER A C 1
ATOM 4352 O O . SER A 1 543 ? -6.607 12.135 -28.905 1.00 91.31 543 SER A O 1
ATOM 4354 N N . LYS A 1 544 ? -8.357 10.744 -29.111 1.00 91.06 544 LYS A N 1
ATOM 4355 C CA . LYS A 1 544 ? -8.660 11.019 -30.529 1.00 91.06 544 LYS A CA 1
ATOM 4356 C C . LYS A 1 544 ? -7.553 10.579 -31.506 1.00 91.06 544 LYS A C 1
ATOM 4358 O O . LYS A 1 544 ? -7.579 10.975 -32.663 1.00 91.06 544 LYS A O 1
ATOM 4363 N N . ALA A 1 545 ? -6.601 9.751 -31.071 1.00 89.69 545 ALA A N 1
ATOM 4364 C CA . ALA A 1 545 ? -5.512 9.223 -31.888 1.00 89.69 545 ALA A CA 1
ATOM 4365 C C . ALA A 1 545 ? -5.593 7.694 -31.990 1.00 89.69 545 ALA A C 1
ATOM 4367 O O . ALA A 1 545 ? -6.002 7.011 -31.050 1.00 89.69 545 ALA A O 1
ATOM 4368 N N . LYS A 1 546 ? -5.189 7.129 -33.133 1.00 91.06 546 LYS A N 1
ATOM 4369 C CA . LYS A 1 546 ? -5.076 5.672 -33.280 1.00 91.06 546 LYS A CA 1
ATOM 4370 C C . LYS A 1 546 ? -3.936 5.165 -32.394 1.00 91.06 546 LYS A C 1
ATOM 4372 O O . LYS A 1 546 ? -2.845 5.732 -32.398 1.00 91.06 546 LYS A O 1
ATOM 4377 N N . TYR A 1 547 ? -4.184 4.087 -31.658 1.00 91.94 547 TYR A N 1
ATOM 4378 C CA . TYR A 1 547 ? -3.127 3.409 -30.919 1.00 91.94 547 TYR A CA 1
ATOM 4379 C C . TYR A 1 547 ? -2.130 2.777 -31.899 1.00 91.94 547 TYR A C 1
ATOM 4381 O O . TYR A 1 547 ? -2.525 2.017 -32.780 1.00 91.94 547 TYR A O 1
ATOM 4389 N N . ASN A 1 548 ? -0.845 3.104 -31.752 1.00 89.81 548 ASN A N 1
ATOM 4390 C CA . ASN A 1 548 ? 0.228 2.604 -32.618 1.00 89.81 548 ASN A CA 1
ATOM 4391 C C . ASN A 1 548 ? 1.390 2.028 -31.795 1.00 89.81 548 ASN A C 1
ATOM 4393 O O . ASN A 1 548 ? 2.557 2.235 -32.114 1.00 89.81 548 ASN A O 1
ATOM 4397 N N . GLY A 1 549 ? 1.078 1.368 -30.677 1.00 87.88 549 GLY A N 1
ATOM 4398 C CA . GLY A 1 549 ? 2.079 0.711 -29.841 1.00 87.88 549 GLY A CA 1
ATOM 4399 C C . GLY A 1 549 ? 2.688 -0.511 -30.522 1.00 87.88 549 GLY A C 1
ATOM 4400 O O . GLY A 1 549 ? 2.107 -1.103 -31.431 1.00 87.88 549 GLY A O 1
ATOM 4401 N N . PHE A 1 550 ? 3.864 -0.930 -30.062 1.00 86.00 550 PHE A N 1
ATOM 4402 C CA . PHE A 1 550 ? 4.394 -2.236 -30.440 1.00 86.00 550 PHE A CA 1
ATOM 4403 C C . PHE A 1 550 ? 3.398 -3.362 -30.132 1.00 86.00 550 PHE A C 1
ATOM 4405 O O . PHE A 1 550 ? 2.789 -3.404 -29.068 1.00 86.00 550 PHE A O 1
ATOM 4412 N N . GLY A 1 551 ? 3.313 -4.338 -31.034 1.00 87.00 551 GLY A N 1
ATOM 4413 C CA . GLY A 1 551 ? 2.853 -5.677 -30.683 1.00 87.00 551 GLY A CA 1
ATOM 4414 C C . GLY A 1 551 ? 3.984 -6.518 -30.078 1.00 87.00 551 GLY A C 1
ATOM 4415 O O . GLY A 1 551 ? 5.161 -6.145 -30.128 1.00 87.00 551 GLY A O 1
ATOM 4416 N N . VAL A 1 552 ? 3.638 -7.707 -29.580 1.00 91.06 552 VAL A N 1
ATOM 4417 C CA . VAL A 1 552 ? 4.581 -8.667 -28.974 1.00 91.06 552 VAL A CA 1
ATOM 4418 C C . VAL A 1 552 ? 5.790 -8.945 -29.874 1.00 91.06 552 VAL A C 1
ATOM 4420 O O . VAL A 1 552 ? 6.926 -8.960 -29.401 1.00 91.06 552 VAL A O 1
ATOM 4423 N N . GLN A 1 553 ? 5.566 -9.130 -31.178 1.00 91.06 553 GLN A N 1
ATOM 4424 C CA . GLN A 1 553 ? 6.624 -9.437 -32.145 1.00 91.06 553 GLN A CA 1
ATOM 4425 C C . GLN A 1 553 ? 7.639 -8.297 -32.294 1.00 91.06 553 GLN A C 1
ATOM 4427 O O . GLN A 1 553 ? 8.845 -8.542 -32.228 1.00 91.06 553 GLN A O 1
ATOM 4432 N N . GLY A 1 554 ? 7.169 -7.052 -32.444 1.00 89.00 554 GLY A N 1
ATOM 4433 C CA . GLY A 1 554 ? 8.042 -5.880 -32.579 1.00 89.00 554 GLY A CA 1
ATOM 4434 C C . GLY A 1 554 ? 8.910 -5.689 -31.337 1.00 89.00 554 GLY A C 1
ATOM 4435 O O . GLY A 1 554 ? 10.138 -5.612 -31.427 1.00 89.00 554 GLY A O 1
ATOM 4436 N N . LYS A 1 555 ? 8.279 -5.774 -30.164 1.00 92.25 555 LYS A N 1
ATOM 4437 C CA . LYS A 1 555 ? 8.953 -5.734 -28.868 1.00 92.25 555 LYS A CA 1
ATOM 4438 C C . LYS A 1 555 ? 9.993 -6.851 -28.716 1.00 92.25 555 LYS A C 1
ATOM 4440 O O . LYS A 1 555 ? 11.144 -6.587 -28.369 1.00 92.25 555 LYS A O 1
ATOM 4445 N N . ASN A 1 556 ? 9.635 -8.097 -29.034 1.00 94.06 556 ASN A N 1
ATOM 4446 C CA . ASN A 1 556 ? 10.554 -9.239 -28.964 1.00 94.06 556 ASN A CA 1
ATOM 4447 C C . ASN A 1 556 ? 11.724 -9.113 -29.953 1.00 94.06 556 ASN A C 1
ATOM 4449 O O . ASN A 1 556 ? 12.840 -9.513 -29.629 1.00 94.06 556 ASN A O 1
ATOM 4453 N N . SER A 1 557 ? 11.498 -8.542 -31.139 1.00 92.81 557 SER A N 1
ATOM 4454 C CA . SER A 1 557 ? 12.551 -8.269 -32.124 1.00 92.81 557 SER A CA 1
ATOM 4455 C C . SER A 1 557 ? 13.609 -7.307 -31.570 1.00 92.81 557 SER A C 1
ATOM 4457 O O . SER A 1 557 ? 14.808 -7.538 -31.747 1.00 92.81 557 SER A O 1
ATOM 4459 N N . LEU A 1 558 ? 13.182 -6.269 -30.843 1.00 91.06 558 LEU A N 1
ATOM 4460 C CA . LEU A 1 558 ? 14.087 -5.330 -30.180 1.00 91.06 558 LEU A CA 1
ATOM 4461 C C . LEU A 1 558 ? 14.862 -5.990 -29.029 1.00 91.06 558 LEU A C 1
ATOM 4463 O O . LEU A 1 558 ? 16.084 -5.857 -28.963 1.00 91.06 558 LEU A O 1
ATOM 4467 N N . VAL A 1 559 ? 14.195 -6.777 -28.177 1.00 94.00 559 VAL A N 1
ATOM 4468 C CA . VAL A 1 559 ? 14.867 -7.540 -27.103 1.00 94.00 559 VAL A CA 1
ATOM 4469 C C . VAL A 1 559 ? 15.914 -8.502 -27.670 1.00 94.00 559 VAL A C 1
ATOM 4471 O O . VAL A 1 559 ? 17.026 -8.581 -27.147 1.00 94.00 559 VAL 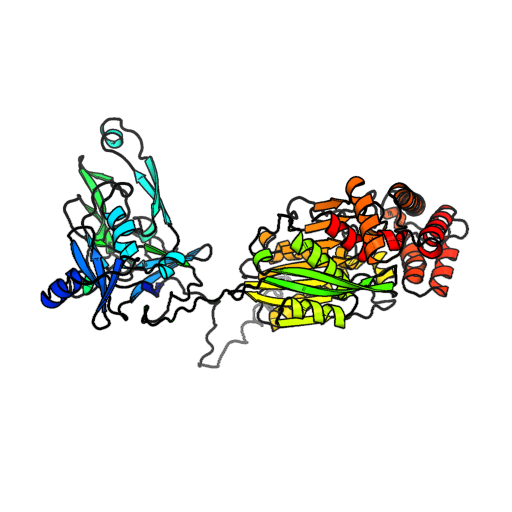A O 1
ATOM 4474 N N . LYS A 1 560 ? 15.595 -9.214 -28.760 1.00 95.50 560 LYS A N 1
ATOM 4475 C CA . LYS A 1 560 ? 16.536 -10.117 -29.441 1.00 95.50 560 LYS A CA 1
ATOM 4476 C C . LYS A 1 560 ? 17.758 -9.365 -29.970 1.00 95.50 560 LYS A C 1
ATOM 4478 O O . LYS A 1 560 ? 18.877 -9.826 -29.767 1.00 95.50 560 LYS A O 1
ATOM 4483 N N . ALA A 1 561 ? 17.561 -8.207 -30.605 1.00 94.88 561 ALA A N 1
ATOM 4484 C CA . ALA A 1 561 ? 18.670 -7.374 -31.072 1.00 94.88 561 ALA A CA 1
ATOM 4485 C C . ALA A 1 561 ? 19.563 -6.919 -29.906 1.00 94.88 561 ALA A C 1
ATOM 4487 O O . ALA A 1 561 ? 20.785 -7.028 -29.992 1.00 94.88 561 ALA A O 1
ATOM 4488 N N . PHE A 1 562 ? 18.956 -6.494 -28.792 1.00 94.62 562 PHE A N 1
ATOM 4489 C CA . PHE A 1 562 ? 19.694 -6.103 -27.593 1.00 94.62 562 PHE A CA 1
ATOM 4490 C C . PHE A 1 562 ? 20.515 -7.260 -27.013 1.00 94.62 562 PHE A C 1
ATOM 4492 O O . PHE A 1 562 ? 21.701 -7.091 -26.757 1.00 94.62 562 PHE A O 1
ATOM 4499 N N . LEU A 1 563 ? 19.927 -8.451 -26.857 1.00 96.19 563 LEU A N 1
ATOM 4500 C CA . LEU A 1 563 ? 20.635 -9.631 -26.344 1.00 96.19 563 LEU A CA 1
ATOM 4501 C C . LEU A 1 563 ? 21.736 -10.129 -27.284 1.00 96.19 563 LEU A C 1
ATOM 4503 O O . LEU A 1 563 ? 22.735 -10.661 -26.808 1.00 96.19 563 LEU A O 1
ATOM 4507 N N . LYS A 1 564 ? 21.593 -9.941 -28.600 1.00 95.56 564 LYS A N 1
ATOM 4508 C CA . LYS A 1 564 ? 22.664 -10.251 -29.554 1.00 95.56 564 LYS A CA 1
ATOM 4509 C C . LYS A 1 564 ? 23.880 -9.346 -29.323 1.00 95.56 564 LYS A C 1
ATOM 4511 O O . LYS A 1 564 ? 25.002 -9.833 -29.234 1.00 95.56 564 LYS A O 1
ATOM 4516 N N . TYR A 1 565 ? 23.643 -8.050 -29.119 1.00 95.00 565 TYR A N 1
ATOM 4517 C CA . TYR A 1 565 ? 24.703 -7.082 -28.840 1.00 95.00 565 TYR A CA 1
ATOM 4518 C C . TYR A 1 565 ? 25.315 -7.243 -27.433 1.00 95.00 565 TYR A C 1
ATOM 4520 O O . TYR A 1 565 ? 26.534 -7.378 -27.280 1.00 95.00 565 TYR A O 1
ATOM 4528 N N . ALA A 1 566 ? 24.467 -7.252 -26.402 1.00 94.56 566 ALA A N 1
ATOM 4529 C CA . ALA A 1 566 ? 24.858 -7.275 -24.994 1.00 94.56 566 ALA A CA 1
ATOM 4530 C C . ALA A 1 566 ? 25.179 -8.680 -24.457 1.00 94.56 566 ALA A C 1
ATOM 4532 O O . ALA A 1 566 ? 25.721 -8.815 -23.366 1.00 94.56 566 ALA A O 1
ATOM 4533 N N . GLY A 1 567 ? 24.886 -9.732 -25.221 1.00 94.69 567 GLY A N 1
ATOM 4534 C CA . GLY A 1 567 ? 25.094 -11.121 -24.833 1.00 94.69 567 GLY A CA 1
ATOM 4535 C C . GLY A 1 567 ? 23.940 -11.729 -24.027 1.00 94.69 567 GLY A C 1
ATOM 4536 O O . GLY A 1 567 ? 23.087 -11.055 -23.446 1.00 94.69 567 GLY A O 1
ATOM 4537 N N . ASN A 1 568 ? 23.940 -13.062 -23.959 1.00 95.38 568 ASN A N 1
ATOM 4538 C CA . ASN A 1 568 ? 22.913 -13.847 -23.267 1.00 95.38 568 ASN A CA 1
ATOM 4539 C C . ASN A 1 568 ? 23.069 -13.875 -21.737 1.00 95.38 568 ASN A C 1
ATOM 4541 O O . ASN A 1 568 ? 22.160 -14.336 -21.054 1.00 95.38 568 ASN A O 1
ATOM 4545 N N . LYS A 1 569 ? 24.191 -13.386 -21.200 1.00 95.00 569 LYS A N 1
ATOM 4546 C CA . LYS A 1 569 ? 24.466 -13.261 -19.761 1.00 95.00 569 LYS A CA 1
ATOM 4547 C C . LYS A 1 569 ? 24.795 -11.805 -19.434 1.00 95.00 569 LYS A C 1
ATOM 4549 O O . LYS A 1 569 ? 25.410 -11.122 -20.251 1.00 95.00 569 LYS A O 1
ATOM 4554 N N . LYS A 1 570 ? 24.464 -11.366 -18.215 1.00 95.50 570 LYS A N 1
ATOM 4555 C CA . LYS A 1 570 ? 24.713 -9.996 -17.733 1.00 95.50 570 LYS A CA 1
ATOM 4556 C C . LYS A 1 570 ? 26.179 -9.562 -17.869 1.00 95.50 570 LYS A C 1
ATOM 4558 O O . LYS A 1 570 ? 26.440 -8.405 -18.166 1.00 95.50 570 LYS A O 1
ATOM 4563 N N . SER A 1 571 ? 27.139 -10.475 -17.709 1.00 94.94 571 SER A N 1
ATOM 4564 C CA . SER A 1 571 ? 28.570 -10.179 -17.889 1.00 94.94 571 SER A CA 1
ATOM 4565 C C . SER A 1 571 ? 28.903 -9.620 -19.279 1.00 94.94 571 SER A C 1
ATOM 4567 O O . SER A 1 571 ? 29.792 -8.780 -19.405 1.00 94.94 571 SER A O 1
ATOM 4569 N N . GLY A 1 572 ? 28.151 -10.007 -20.315 1.00 94.94 572 GLY A N 1
ATOM 4570 C CA . GLY A 1 572 ? 28.312 -9.474 -21.667 1.00 94.94 572 GLY A CA 1
ATOM 4571 C C . GLY A 1 572 ? 28.005 -7.977 -21.777 1.00 94.94 572 GLY A C 1
ATOM 4572 O O . GLY A 1 572 ? 28.623 -7.302 -22.598 1.00 94.94 572 GLY A O 1
ATOM 4573 N N . TYR A 1 573 ? 27.142 -7.440 -20.906 1.00 95.69 573 TYR A N 1
ATOM 4574 C CA . TYR A 1 573 ? 26.815 -6.011 -20.849 1.00 95.69 573 TYR A CA 1
ATOM 4575 C C . TYR A 1 573 ? 28.040 -5.147 -20.507 1.00 95.69 573 TYR A C 1
ATOM 4577 O O . TYR A 1 573 ? 28.158 -4.015 -20.974 1.00 95.69 573 TYR A O 1
ATOM 4585 N N . TYR A 1 574 ? 28.981 -5.716 -19.748 1.00 95.38 574 TYR A N 1
ATOM 4586 C CA . TYR A 1 574 ? 30.216 -5.063 -19.308 1.00 95.38 574 TYR A CA 1
ATOM 4587 C C . TYR A 1 574 ? 31.437 -5.435 -20.156 1.00 95.38 574 TYR A C 1
ATOM 4589 O O . TYR A 1 574 ? 32.485 -4.807 -20.031 1.00 95.38 574 TYR A O 1
ATOM 4597 N N . LYS A 1 575 ? 31.332 -6.449 -21.026 1.00 93.00 575 LYS A N 1
ATOM 4598 C CA . LYS A 1 575 ? 32.462 -6.913 -21.838 1.00 93.00 575 LYS A CA 1
ATOM 4599 C C . LYS A 1 575 ? 32.776 -5.893 -22.935 1.00 93.00 575 LYS A C 1
ATOM 4601 O O . LYS A 1 575 ? 31.896 -5.522 -23.716 1.00 93.00 575 LYS A O 1
ATOM 4606 N N . LYS A 1 576 ? 34.040 -5.459 -23.016 1.00 85.69 576 LYS A N 1
ATOM 4607 C CA . LYS A 1 576 ? 34.523 -4.571 -24.083 1.00 85.69 576 LYS A CA 1
ATOM 4608 C C . LYS A 1 576 ? 34.276 -5.242 -25.439 1.00 85.69 576 LYS A C 1
ATOM 4610 O O . LYS A 1 576 ? 34.680 -6.380 -25.667 1.00 85.69 576 LYS A O 1
ATOM 4615 N N . LYS A 1 577 ? 33.547 -4.548 -26.309 1.00 85.00 577 LYS A N 1
ATOM 4616 C CA . LYS A 1 577 ? 33.446 -4.846 -27.746 1.00 85.00 577 LYS A CA 1
ATOM 4617 C C . LYS A 1 577 ? 34.489 -3.981 -28.473 1.00 85.00 577 LYS A C 1
ATOM 4619 O O . LYS A 1 577 ? 35.025 -3.089 -27.814 1.00 85.00 577 LYS A O 1
ATOM 4624 N N . PRO A 1 578 ? 34.766 -4.184 -29.777 1.00 79.38 578 PRO A N 1
ATOM 4625 C CA . PRO A 1 578 ? 35.879 -3.527 -30.476 1.00 79.38 578 PRO A CA 1
ATOM 4626 C C . PRO A 1 578 ? 36.055 -2.028 -30.177 1.00 79.38 578 PRO A C 1
ATOM 4628 O O . PRO A 1 578 ? 37.179 -1.572 -30.034 1.00 79.38 578 PRO A O 1
ATOM 4631 N N . ASN A 1 579 ? 34.959 -1.288 -29.956 1.00 82.38 579 ASN A N 1
ATOM 4632 C CA . ASN A 1 579 ? 35.012 0.124 -29.566 1.00 82.38 579 ASN A CA 1
ATOM 4633 C C . ASN A 1 579 ? 34.559 0.409 -28.126 1.00 82.38 579 ASN A C 1
ATOM 4635 O O . ASN A 1 579 ? 35.312 0.964 -27.322 1.00 82.38 579 ASN A O 1
ATOM 4639 N N . LYS A 1 580 ? 33.309 0.077 -27.784 1.00 91.62 580 LYS A N 1
ATOM 4640 C CA . LYS A 1 580 ? 32.681 0.430 -26.499 1.00 91.62 580 LYS A CA 1
ATOM 4641 C C . LYS A 1 580 ? 31.884 -0.742 -25.933 1.00 91.62 580 LYS A C 1
ATOM 4643 O O . LYS A 1 580 ? 31.416 -1.599 -26.679 1.00 91.62 580 LYS A O 1
ATOM 4648 N N . THR A 1 581 ? 31.730 -0.783 -24.612 1.00 94.81 581 THR A N 1
ATOM 4649 C CA . THR A 1 581 ? 30.876 -1.775 -23.943 1.00 94.81 581 THR A CA 1
ATOM 4650 C C . THR A 1 581 ? 29.394 -1.512 -24.254 1.00 94.81 581 THR A C 1
ATOM 4652 O O . THR A 1 581 ? 29.015 -0.358 -24.489 1.00 94.81 581 THR A O 1
ATOM 4655 N N . PRO A 1 582 ? 28.530 -2.542 -24.209 1.00 95.44 582 PRO A N 1
ATOM 4656 C CA . PRO A 1 582 ? 27.084 -2.346 -24.257 1.00 95.44 582 PRO A CA 1
ATOM 4657 C C . PRO A 1 582 ? 26.568 -1.416 -23.154 1.00 95.44 582 PRO A C 1
ATOM 4659 O O . PRO A 1 582 ? 25.688 -0.600 -23.412 1.00 95.44 582 PRO A O 1
ATOM 4662 N N . GLU A 1 583 ? 27.166 -1.462 -21.960 1.00 95.81 583 GLU A N 1
ATOM 4663 C CA . GLU A 1 583 ? 26.887 -0.499 -20.893 1.00 95.81 583 GLU A CA 1
ATOM 4664 C C . GLU A 1 583 ? 27.137 0.945 -21.336 1.00 95.81 583 GLU A C 1
ATOM 4666 O O . GLU A 1 583 ? 26.274 1.801 -21.139 1.00 95.81 583 GLU A O 1
ATOM 4671 N N . PHE A 1 584 ? 28.292 1.231 -21.944 1.00 95.50 584 PHE A N 1
ATOM 4672 C CA . PHE A 1 584 ? 28.610 2.579 -22.407 1.00 95.50 584 PHE A CA 1
ATOM 4673 C C . PHE A 1 584 ? 27.586 3.059 -23.440 1.00 95.50 584 PHE A C 1
ATOM 4675 O O . PHE A 1 584 ? 27.082 4.179 -23.338 1.00 95.50 584 PHE A O 1
ATOM 4682 N N . PHE A 1 585 ? 27.251 2.196 -24.406 1.00 94.62 585 PHE A N 1
ATOM 4683 C CA . PHE A 1 585 ? 26.240 2.479 -25.423 1.00 94.62 585 PHE A CA 1
ATOM 4684 C C . PHE A 1 585 ? 24.875 2.798 -24.801 1.00 94.62 585 PHE A C 1
ATOM 4686 O O . PHE A 1 585 ? 24.246 3.789 -25.167 1.00 94.62 585 PHE A O 1
ATOM 4693 N N . CYS A 1 586 ? 24.435 2.008 -23.824 1.00 93.12 586 CYS A N 1
ATOM 4694 C CA . CYS A 1 586 ? 23.158 2.205 -23.151 1.00 93.12 586 CYS A CA 1
ATOM 4695 C C . CYS A 1 586 ? 23.145 3.450 -22.255 1.00 93.12 586 CYS A C 1
ATOM 4697 O O . CYS A 1 586 ? 22.275 4.298 -22.421 1.00 93.12 586 CYS A O 1
ATOM 4699 N N . LYS A 1 587 ? 24.109 3.610 -21.342 1.00 93.31 587 LYS A N 1
ATOM 4700 C CA . LYS A 1 587 ? 24.126 4.718 -20.368 1.00 93.31 587 LYS A CA 1
ATOM 4701 C C . LYS A 1 587 ? 24.413 6.064 -21.022 1.00 93.31 587 LYS A C 1
ATOM 4703 O O . LYS A 1 587 ? 23.669 7.019 -20.818 1.00 93.31 587 LYS A O 1
ATOM 4708 N N . TYR A 1 588 ? 25.488 6.141 -21.801 1.00 93.19 588 TYR A N 1
ATOM 4709 C CA . TYR A 1 588 ? 26.019 7.408 -22.311 1.00 93.19 588 TYR A CA 1
ATOM 4710 C C . TYR A 1 588 ? 25.654 7.671 -23.773 1.00 93.19 588 TYR A C 1
ATOM 4712 O O . TYR A 1 588 ? 25.811 8.796 -24.243 1.00 93.19 588 TYR A O 1
ATOM 4720 N N . GLY A 1 589 ? 25.176 6.656 -24.495 1.00 91.75 589 GLY A N 1
ATOM 4721 C CA . GLY A 1 589 ? 24.569 6.809 -25.813 1.00 91.75 589 GLY A CA 1
ATOM 4722 C C . GLY A 1 589 ? 23.058 6.995 -25.703 1.00 91.75 589 GLY A C 1
ATOM 4723 O O . GLY A 1 589 ? 22.565 8.122 -25.673 1.00 91.75 589 GLY A O 1
ATOM 4724 N N . LEU A 1 590 ? 22.325 5.884 -25.609 1.00 87.62 590 LEU A N 1
ATOM 4725 C CA . LEU A 1 590 ? 20.860 5.870 -25.592 1.00 87.62 590 LEU A CA 1
ATOM 4726 C C . LEU A 1 590 ? 20.281 6.674 -24.425 1.00 87.62 590 LEU A C 1
ATOM 4728 O O . LEU A 1 590 ? 19.353 7.452 -24.623 1.00 87.62 590 LEU A O 1
ATOM 4732 N N . GLY A 1 591 ? 20.845 6.536 -23.224 1.00 88.81 591 GLY A N 1
ATOM 4733 C CA . GLY A 1 591 ? 20.407 7.271 -22.042 1.00 88.81 591 GLY A CA 1
ATOM 4734 C C . GLY A 1 591 ? 20.528 8.785 -22.213 1.00 88.81 591 GLY A C 1
ATOM 4735 O O . GLY A 1 591 ? 19.636 9.523 -21.813 1.00 88.81 591 GLY A O 1
ATOM 4736 N N . TYR A 1 592 ? 21.576 9.258 -22.888 1.00 89.94 592 TYR A N 1
ATOM 4737 C CA . TYR A 1 592 ? 21.742 10.678 -23.207 1.00 89.94 592 TYR A CA 1
ATOM 4738 C C . TYR A 1 592 ? 20.757 11.138 -24.279 1.00 89.94 592 TYR A C 1
ATOM 4740 O O . TYR A 1 592 ? 20.136 12.183 -24.113 1.00 89.94 592 TYR A O 1
ATOM 4748 N N . VAL A 1 593 ? 20.558 10.349 -25.340 1.00 83.56 593 VAL A N 1
ATOM 4749 C CA . VAL A 1 593 ? 19.567 10.661 -26.384 1.00 83.56 593 VAL A CA 1
ATOM 4750 C C . VAL A 1 593 ? 18.166 10.796 -25.784 1.00 83.56 593 VAL A C 1
ATOM 4752 O O . VAL A 1 593 ? 17.463 11.763 -26.073 1.00 83.56 593 VAL A O 1
ATOM 4755 N N . LEU A 1 594 ? 17.772 9.851 -24.931 1.00 80.62 594 LEU A N 1
ATOM 4756 C CA . LEU A 1 594 ? 16.462 9.845 -24.279 1.00 80.62 594 LEU A CA 1
ATOM 4757 C C . LEU A 1 594 ? 16.345 10.931 -23.196 1.00 80.62 594 LEU A C 1
ATOM 4759 O O . LEU A 1 594 ? 15.271 11.498 -23.008 1.00 80.62 594 LEU A O 1
ATOM 4763 N N . GLY A 1 595 ? 17.457 11.276 -22.542 1.00 80.75 595 GLY A N 1
ATOM 4764 C CA . GLY A 1 595 ? 17.569 12.365 -21.569 1.00 80.75 595 GLY A CA 1
ATOM 4765 C C . GLY A 1 595 ? 17.751 13.765 -22.163 1.00 80.75 595 GLY A C 1
ATOM 4766 O O . GLY A 1 595 ? 18.197 14.666 -21.457 1.00 80.75 595 GLY A O 1
ATOM 4767 N N . GLY A 1 596 ? 17.482 13.952 -23.460 1.00 82.06 596 GLY A N 1
ATOM 4768 C CA . GLY A 1 596 ? 17.544 15.258 -24.133 1.00 82.06 596 GLY A CA 1
ATOM 4769 C C . GLY A 1 596 ? 18.949 15.729 -24.537 1.00 82.06 596 GLY A C 1
ATOM 4770 O O . GLY A 1 596 ? 19.088 16.755 -25.195 1.00 82.06 596 GLY A O 1
ATOM 4771 N N . GLN A 1 597 ? 19.999 14.969 -24.225 1.00 86.94 597 GLN A N 1
ATOM 4772 C CA . GLN A 1 597 ? 21.394 15.262 -24.573 1.00 86.94 597 GLN A CA 1
ATOM 4773 C C . GLN A 1 597 ? 21.736 14.713 -25.971 1.00 86.94 597 GLN A C 1
ATOM 4775 O O . GLN A 1 597 ? 22.601 13.849 -26.137 1.00 86.94 597 GLN A O 1
ATOM 4780 N N . LEU A 1 598 ? 21.017 15.184 -26.995 1.00 83.75 598 LEU A N 1
ATOM 4781 C CA . LEU A 1 598 ? 20.978 14.548 -28.317 1.00 83.75 598 LEU A CA 1
ATOM 4782 C C . LEU A 1 598 ? 22.349 14.482 -29.010 1.00 83.75 598 LEU A C 1
ATOM 4784 O O . LEU A 1 598 ? 22.754 13.406 -29.447 1.00 83.75 598 LEU A O 1
ATOM 4788 N N . LYS A 1 599 ? 23.085 15.601 -29.081 1.00 87.06 599 LYS A N 1
ATOM 4789 C CA . LYS A 1 599 ? 24.383 15.681 -29.783 1.00 87.06 599 LYS A CA 1
ATOM 4790 C C . LYS A 1 599 ? 25.419 14.729 -29.179 1.00 87.06 599 LYS A C 1
ATOM 4792 O O . LYS A 1 599 ? 26.043 13.944 -29.892 1.00 87.06 599 LYS A O 1
ATOM 4797 N N . SER A 1 600 ? 25.592 14.774 -27.859 1.00 90.44 600 SER A N 1
ATOM 4798 C CA . SER A 1 600 ? 26.558 13.929 -27.148 1.00 90.44 600 SER A CA 1
ATOM 4799 C C . SER A 1 600 ? 26.128 12.459 -27.128 1.00 90.44 600 SER A C 1
ATOM 4801 O O . SER A 1 600 ? 26.957 11.578 -27.357 1.00 90.44 600 SER A O 1
ATOM 4803 N N . GLY A 1 601 ? 24.835 12.185 -26.936 1.00 89.94 601 GLY A N 1
ATOM 4804 C CA . GLY A 1 601 ? 24.279 10.835 -26.974 1.00 89.94 601 GLY A CA 1
ATOM 4805 C C . GLY A 1 601 ? 24.421 10.167 -28.342 1.00 89.94 601 GLY A C 1
ATOM 4806 O O . GLY A 1 601 ? 24.878 9.027 -28.418 1.00 89.94 601 GLY A O 1
ATOM 4807 N N . LEU A 1 602 ? 24.112 10.875 -29.436 1.00 88.69 602 LEU A N 1
ATOM 4808 C CA . LEU A 1 602 ? 24.301 10.359 -30.797 1.00 88.69 602 LEU A CA 1
ATOM 4809 C C . LEU A 1 602 ? 25.778 10.110 -31.101 1.00 88.69 602 LEU A C 1
ATOM 4811 O O . LEU A 1 602 ? 26.110 9.032 -31.588 1.00 88.69 602 LEU A O 1
ATOM 4815 N N . LYS A 1 603 ? 26.674 11.039 -30.735 1.00 92.50 603 LYS A N 1
ATOM 4816 C CA . LYS A 1 603 ? 28.129 10.843 -30.867 1.00 92.50 603 LYS A CA 1
ATOM 4817 C C . LYS A 1 603 ? 28.583 9.548 -30.181 1.00 92.50 603 LYS A C 1
ATOM 4819 O O . LYS A 1 603 ? 29.318 8.760 -30.775 1.00 92.50 603 LYS A O 1
ATOM 4824 N N . ASN A 1 604 ? 28.109 9.295 -28.961 1.00 92.50 604 ASN A N 1
ATOM 4825 C CA . ASN A 1 604 ? 28.439 8.084 -28.208 1.00 92.50 604 ASN A CA 1
ATOM 4826 C C . ASN A 1 604 ? 27.822 6.813 -28.816 1.00 92.50 604 ASN A C 1
ATOM 4828 O O . ASN A 1 604 ? 28.488 5.777 -28.853 1.00 92.50 604 ASN A O 1
ATOM 4832 N N . CYS A 1 605 ? 26.588 6.885 -29.330 1.00 91.00 605 CYS A N 1
ATOM 4833 C CA . CYS A 1 605 ? 25.962 5.774 -30.050 1.00 91.00 605 CYS A CA 1
ATOM 4834 C C . CYS A 1 605 ? 26.760 5.410 -31.306 1.00 91.00 605 CYS A C 1
ATOM 4836 O O . CYS A 1 605 ? 27.111 4.246 -31.488 1.00 91.00 605 CYS A O 1
ATOM 4838 N N . ILE A 1 606 ? 27.104 6.406 -32.129 1.00 90.44 606 ILE A N 1
ATOM 4839 C CA . ILE A 1 606 ? 27.898 6.231 -33.351 1.00 90.44 606 ILE A CA 1
ATOM 4840 C C . ILE A 1 606 ? 29.258 5.616 -33.011 1.00 90.44 606 ILE A C 1
ATOM 4842 O O . ILE A 1 606 ? 29.665 4.648 -33.649 1.00 90.44 606 ILE A O 1
ATOM 4846 N N . ALA A 1 607 ? 29.927 6.102 -31.961 1.00 91.25 607 ALA A N 1
ATOM 4847 C CA . ALA A 1 607 ? 31.202 5.548 -31.509 1.00 91.25 607 ALA A CA 1
ATOM 4848 C C . ALA A 1 607 ? 31.108 4.058 -31.127 1.00 91.25 607 ALA A C 1
ATOM 4850 O O . ALA A 1 607 ? 32.012 3.292 -31.448 1.00 91.25 607 ALA A O 1
ATOM 4851 N N . ALA A 1 608 ? 30.022 3.628 -30.479 1.00 89.25 608 ALA A N 1
ATOM 4852 C CA . ALA A 1 608 ? 29.795 2.215 -30.167 1.00 89.25 608 ALA A CA 1
ATOM 4853 C C . ALA A 1 608 ? 29.391 1.376 -31.396 1.00 89.25 608 ALA A C 1
ATOM 4855 O O . ALA A 1 608 ? 29.660 0.176 -31.433 1.00 89.25 608 ALA A O 1
ATOM 4856 N N . CYS A 1 609 ? 28.757 2.004 -32.390 1.00 90.69 609 CYS A N 1
ATOM 4857 C CA . CYS A 1 609 ? 28.320 1.379 -33.637 1.00 90.69 609 CYS A CA 1
ATOM 4858 C C . CYS A 1 609 ? 29.443 1.193 -34.663 1.00 90.69 609 CYS A C 1
ATOM 4860 O O . CYS A 1 609 ? 29.305 0.345 -35.550 1.00 90.69 609 CYS A O 1
ATOM 4862 N N . LYS A 1 610 ? 30.545 1.957 -34.569 1.00 88.94 610 LYS A N 1
ATOM 4863 C CA . LYS A 1 610 ? 31.727 1.772 -35.428 1.00 88.94 610 LYS A CA 1
ATOM 4864 C C . LYS A 1 610 ? 32.123 0.292 -35.413 1.00 88.94 610 LYS A C 1
ATOM 4866 O O . LYS A 1 610 ? 32.265 -0.298 -34.344 1.00 88.94 610 LYS A O 1
ATOM 4871 N N . SER A 1 611 ? 32.194 -0.320 -36.592 1.00 80.00 611 SER A N 1
ATOM 4872 C CA . SER A 1 611 ? 32.564 -1.732 -36.790 1.00 80.00 611 SER A CA 1
ATOM 4873 C C . SER A 1 611 ? 31.809 -2.762 -35.920 1.00 80.00 611 SER A C 1
ATOM 4875 O O . SER A 1 611 ? 32.296 -3.868 -35.712 1.00 80.00 611 SER A O 1
ATOM 4877 N N . ASN A 1 612 ? 30.615 -2.433 -35.400 1.00 89.50 612 ASN A N 1
ATOM 4878 C CA . ASN A 1 612 ? 29.769 -3.352 -34.632 1.00 89.50 612 ASN A CA 1
ATOM 4879 C C . ASN A 1 612 ? 28.334 -3.354 -35.182 1.00 89.50 612 ASN A C 1
ATOM 4881 O O . ASN A 1 612 ? 27.509 -2.502 -34.845 1.00 89.50 612 ASN A O 1
ATOM 4885 N N . ASN A 1 613 ? 28.032 -4.336 -36.034 1.00 91.06 613 ASN A N 1
ATOM 4886 C CA . ASN A 1 613 ? 26.737 -4.435 -36.712 1.00 91.06 613 ASN A CA 1
ATOM 4887 C C . ASN A 1 613 ? 25.566 -4.719 -35.757 1.00 91.06 613 ASN A C 1
ATOM 4889 O O . ASN A 1 613 ? 24.440 -4.298 -36.026 1.00 91.06 613 ASN A O 1
ATOM 4893 N N . ASP A 1 614 ? 25.812 -5.362 -34.615 1.00 93.25 614 ASP A N 1
ATOM 4894 C CA . ASP A 1 614 ? 24.760 -5.626 -33.632 1.00 93.25 614 ASP A CA 1
ATOM 4895 C C . ASP A 1 614 ? 24.361 -4.348 -32.879 1.00 93.25 614 ASP A C 1
ATOM 4897 O O . ASP A 1 614 ? 23.168 -4.081 -32.723 1.00 93.25 614 ASP A O 1
ATOM 4901 N N . ALA A 1 615 ? 25.329 -3.503 -32.500 1.00 91.75 615 ALA A N 1
ATOM 4902 C CA . ALA A 1 615 ? 25.065 -2.178 -31.932 1.00 91.75 615 ALA A CA 1
ATOM 4903 C C . ALA A 1 615 ? 24.274 -1.292 -32.910 1.00 91.75 615 ALA A C 1
ATOM 4905 O O . ALA A 1 615 ? 23.266 -0.694 -32.521 1.00 91.75 615 ALA A O 1
ATOM 4906 N N . LYS A 1 616 ? 24.672 -1.278 -34.196 1.00 91.31 616 LYS A N 1
ATOM 4907 C CA . LYS A 1 616 ? 23.944 -0.573 -35.269 1.00 91.31 616 LYS A CA 1
ATOM 4908 C C . LYS A 1 616 ? 22.490 -1.032 -35.349 1.00 91.31 616 LYS A C 1
ATOM 4910 O O . LYS A 1 616 ? 21.588 -0.204 -35.418 1.00 91.31 616 LYS A O 1
ATOM 4915 N N . LYS A 1 617 ? 22.247 -2.345 -35.287 1.00 92.38 617 LYS A N 1
ATOM 4916 C CA . LYS A 1 617 ? 20.897 -2.921 -35.352 1.00 92.38 617 LYS A CA 1
ATOM 4917 C C . LYS A 1 617 ? 20.028 -2.507 -34.162 1.00 92.38 617 LYS A C 1
ATOM 4919 O O . LYS A 1 617 ? 18.843 -2.235 -34.351 1.00 92.38 617 LYS A O 1
ATOM 4924 N N . VAL A 1 618 ? 20.596 -2.437 -32.954 1.00 91.19 618 VAL A N 1
ATOM 4925 C CA . VAL A 1 618 ? 19.886 -1.931 -31.766 1.00 91.19 618 VAL A CA 1
ATOM 4926 C C . VAL A 1 618 ? 19.551 -0.451 -31.930 1.00 91.19 618 VAL A C 1
ATOM 4928 O O . VAL A 1 618 ? 18.394 -0.074 -31.755 1.00 91.19 618 VAL A O 1
ATOM 4931 N N . MET A 1 619 ? 20.531 0.375 -32.312 1.00 87.19 619 MET A N 1
ATOM 4932 C CA . MET A 1 619 ? 20.329 1.809 -32.531 1.00 87.19 619 MET A CA 1
ATOM 4933 C C . MET A 1 619 ? 19.253 2.068 -33.591 1.00 87.19 619 MET A C 1
ATOM 4935 O O . MET A 1 619 ? 18.320 2.821 -33.328 1.00 87.19 619 MET A O 1
ATOM 4939 N N . LEU A 1 620 ? 19.337 1.404 -34.749 1.00 85.62 620 LEU A N 1
ATOM 4940 C CA . LEU A 1 620 ? 18.374 1.553 -35.840 1.00 85.62 620 LEU A CA 1
ATOM 4941 C C . LEU A 1 620 ? 16.957 1.206 -35.379 1.00 85.62 620 LEU A C 1
ATOM 4943 O O . LEU A 1 620 ? 16.043 1.997 -35.584 1.00 85.62 620 LEU A O 1
ATOM 4947 N N . LYS A 1 621 ? 16.776 0.070 -34.693 1.00 84.69 621 LYS A N 1
ATOM 4948 C CA . LYS A 1 621 ? 15.462 -0.316 -34.157 1.00 84.69 621 LYS A CA 1
ATOM 4949 C C . LYS A 1 621 ? 14.939 0.693 -33.141 1.00 84.69 621 LYS A C 1
ATOM 4951 O O . LYS A 1 621 ? 13.780 1.076 -33.214 1.00 84.69 621 LYS A O 1
ATOM 4956 N N . MET A 1 622 ? 15.774 1.169 -32.218 1.00 79.44 622 MET A N 1
ATOM 4957 C CA . MET A 1 622 ? 15.335 2.152 -31.223 1.00 79.44 622 MET A CA 1
ATOM 4958 C C . MET A 1 622 ? 14.995 3.514 -31.835 1.00 79.44 622 MET A C 1
ATOM 4960 O O . MET A 1 622 ? 14.054 4.157 -31.379 1.00 79.44 622 MET A O 1
ATOM 4964 N N . VAL A 1 623 ? 15.713 3.954 -32.869 1.00 71.44 623 VAL A N 1
ATOM 4965 C CA . VAL A 1 623 ? 15.425 5.221 -33.557 1.00 71.44 623 VAL A CA 1
ATOM 4966 C C . VAL A 1 623 ? 14.177 5.095 -34.429 1.00 71.44 623 VAL A C 1
ATOM 4968 O O . VAL A 1 623 ? 13.252 5.893 -34.280 1.00 71.44 623 VAL A O 1
ATOM 4971 N N . VAL A 1 624 ? 14.112 4.078 -35.289 1.00 74.00 624 VAL A N 1
ATOM 4972 C CA . VAL A 1 624 ? 12.979 3.862 -36.199 1.00 74.00 624 VAL A CA 1
ATOM 4973 C C . VAL A 1 624 ? 11.707 3.582 -35.409 1.00 74.00 624 VAL A C 1
ATOM 4975 O O . VAL A 1 624 ? 10.699 4.258 -35.590 1.00 74.00 624 VAL A O 1
ATOM 4978 N N . ASP A 1 625 ? 11.734 2.632 -34.479 1.00 72.44 625 ASP A N 1
ATOM 4979 C CA . ASP A 1 625 ? 10.519 2.266 -33.760 1.00 72.44 625 ASP A CA 1
ATOM 4980 C C . ASP A 1 625 ? 10.202 3.213 -32.597 1.00 72.44 625 ASP A C 1
ATOM 4982 O O . ASP A 1 625 ? 9.033 3.414 -32.270 1.00 72.44 625 ASP A O 1
ATOM 4986 N N . GLY A 1 626 ? 11.217 3.792 -31.952 1.00 66.56 626 GLY A N 1
ATOM 4987 C CA . GLY A 1 626 ? 11.041 4.629 -30.765 1.00 66.56 626 GLY A CA 1
ATOM 4988 C C . GLY A 1 626 ? 10.851 6.115 -31.052 1.00 66.56 626 GLY A C 1
ATOM 4989 O O . GLY A 1 626 ? 10.067 6.745 -30.351 1.00 66.56 626 GLY A O 1
ATOM 4990 N N . LYS A 1 627 ? 11.534 6.673 -32.060 1.00 65.44 627 LYS A N 1
ATOM 4991 C CA . LYS A 1 627 ? 11.518 8.113 -32.382 1.00 65.44 627 LYS A CA 1
ATOM 4992 C C . LYS A 1 627 ? 10.726 8.443 -33.647 1.00 65.44 627 LYS A C 1
ATOM 4994 O O . LYS A 1 627 ? 9.995 9.424 -33.639 1.00 65.44 627 LYS A O 1
ATOM 4999 N N . VAL A 1 628 ? 10.874 7.651 -34.712 1.00 66.38 628 VAL A N 1
ATOM 5000 C CA . VAL A 1 628 ? 10.179 7.894 -35.992 1.00 66.38 628 VAL A CA 1
ATOM 5001 C C . VAL A 1 628 ? 8.735 7.399 -35.909 1.00 66.38 628 VAL A C 1
ATOM 5003 O O . VAL A 1 628 ? 7.799 8.172 -36.073 1.00 66.38 628 VAL A O 1
ATOM 5006 N N . ASN A 1 629 ? 8.543 6.127 -35.556 1.00 74.38 629 ASN A N 1
ATOM 5007 C CA . ASN A 1 629 ? 7.219 5.501 -35.514 1.00 74.38 629 ASN A CA 1
ATOM 5008 C C . ASN A 1 629 ? 6.529 5.599 -34.144 1.00 74.38 629 ASN A C 1
ATOM 5010 O O . ASN A 1 629 ? 5.352 5.259 -34.026 1.00 74.38 629 ASN A O 1
ATOM 5014 N N . ASN A 1 630 ? 7.255 6.027 -33.102 1.00 78.94 630 ASN A N 1
ATOM 5015 C CA . ASN A 1 630 ? 6.769 6.196 -31.725 1.00 78.94 630 ASN A CA 1
ATOM 5016 C C . ASN A 1 630 ? 6.098 4.959 -31.085 1.00 78.94 630 ASN A C 1
ATOM 5018 O O . ASN A 1 630 ? 5.395 5.070 -30.076 1.00 78.94 630 ASN A O 1
ATOM 5022 N N . LYS A 1 631 ? 6.348 3.757 -31.612 1.00 82.56 631 LYS A N 1
ATOM 5023 C CA . LYS A 1 631 ? 5.734 2.500 -31.156 1.00 82.56 631 LYS A CA 1
ATOM 5024 C C . LYS A 1 631 ? 6.053 2.181 -29.700 1.00 82.56 631 LYS A C 1
ATOM 5026 O O . LYS A 1 631 ? 5.205 1.663 -28.974 1.00 82.56 631 LYS A O 1
ATOM 5031 N N . PHE A 1 632 ? 7.264 2.529 -29.266 1.00 79.31 632 PHE A N 1
ATOM 5032 C CA . PHE A 1 632 ? 7.684 2.439 -27.868 1.00 79.31 632 PHE A CA 1
ATOM 5033 C C . PHE A 1 632 ? 6.794 3.285 -26.953 1.00 79.31 632 PHE A C 1
ATOM 5035 O O . PHE A 1 632 ? 6.245 2.777 -25.980 1.00 79.31 632 PHE A O 1
ATOM 5042 N N . GLY A 1 633 ? 6.628 4.565 -27.291 1.00 83.88 633 GLY A N 1
ATOM 5043 C CA . GLY A 1 633 ? 5.907 5.511 -26.452 1.00 83.88 633 GLY A CA 1
ATOM 5044 C C . GLY A 1 633 ? 4.441 5.131 -26.292 1.00 83.88 633 GLY A C 1
ATOM 5045 O O . GLY A 1 633 ? 3.956 5.091 -25.169 1.00 83.88 633 GLY A O 1
ATOM 5046 N N . PHE A 1 634 ? 3.757 4.746 -27.375 1.00 88.38 634 PHE A N 1
ATOM 5047 C CA . PHE A 1 634 ? 2.357 4.308 -27.303 1.00 88.38 634 PHE A CA 1
ATOM 5048 C C . PHE A 1 634 ? 2.167 3.066 -26.420 1.00 88.38 634 PHE A C 1
ATOM 5050 O O . PHE A 1 634 ? 1.254 3.048 -25.594 1.00 88.38 634 PHE A O 1
ATOM 5057 N N . ALA A 1 635 ? 3.041 2.060 -26.526 1.00 89.88 635 ALA A N 1
ATOM 5058 C CA . ALA A 1 635 ? 2.956 0.867 -25.679 1.00 89.88 635 ALA A CA 1
ATOM 5059 C C . ALA A 1 635 ? 3.193 1.159 -24.188 1.00 89.88 635 ALA A C 1
ATOM 5061 O O . ALA A 1 635 ? 2.617 0.488 -23.333 1.00 89.88 635 ALA A O 1
ATOM 5062 N N . HIS A 1 636 ? 3.991 2.188 -23.909 1.00 92.44 636 HIS A N 1
ATOM 5063 C CA . HIS A 1 636 ? 4.475 2.579 -22.590 1.00 92.44 636 HIS A CA 1
ATOM 5064 C C . HIS A 1 636 ? 3.705 3.760 -21.958 1.00 92.44 636 HIS A C 1
ATOM 5066 O O . HIS A 1 636 ? 4.125 4.314 -20.948 1.00 92.44 636 HIS A O 1
ATOM 5072 N N . THR A 1 637 ? 2.621 4.234 -22.572 1.00 92.62 637 THR A N 1
ATOM 5073 C CA . THR A 1 637 ? 1.965 5.483 -22.144 1.00 92.62 637 THR A CA 1
ATOM 5074 C C . THR A 1 637 ? 1.073 5.350 -20.931 1.00 92.62 637 THR A C 1
ATOM 5076 O O . THR A 1 637 ? 0.353 4.364 -20.794 1.00 92.62 637 THR A O 1
ATOM 5079 N N . GLN A 1 638 ? 0.990 6.429 -20.145 1.00 95.50 638 GLN A N 1
ATOM 5080 C CA . GLN A 1 638 ? 0.000 6.554 -19.079 1.00 95.50 638 GLN A CA 1
ATOM 5081 C C . GLN A 1 638 ? -1.417 6.296 -19.597 1.00 95.50 638 GLN A C 1
ATOM 5083 O O . GLN A 1 638 ? -2.149 5.497 -19.017 1.00 95.50 638 GLN A O 1
ATOM 5088 N N . LEU A 1 639 ? -1.777 6.910 -20.729 1.00 95.88 639 LEU A N 1
ATOM 5089 C CA . LEU A 1 639 ? -3.099 6.728 -21.313 1.00 95.88 639 LEU A CA 1
ATOM 5090 C C . LEU A 1 639 ? -3.359 5.284 -21.765 1.00 95.88 639 LEU A C 1
ATOM 5092 O O . LEU A 1 639 ? -4.476 4.799 -21.614 1.00 95.88 639 LEU A O 1
ATOM 5096 N N . GLY A 1 640 ? -2.357 4.583 -22.305 1.00 95.62 640 GLY A N 1
ATOM 5097 C CA . GLY A 1 640 ? -2.496 3.172 -22.681 1.00 95.62 640 GLY A CA 1
ATOM 5098 C C . GLY A 1 640 ? -2.852 2.287 -21.487 1.00 95.62 640 GLY A C 1
ATOM 5099 O O . GLY A 1 640 ? -3.736 1.438 -21.581 1.00 95.62 640 GLY A O 1
ATOM 5100 N N . TYR A 1 641 ? -2.208 2.528 -20.344 1.00 97.31 641 TYR A N 1
ATOM 5101 C CA . TYR A 1 641 ? -2.482 1.801 -19.107 1.00 97.31 641 TYR A CA 1
ATOM 5102 C C . TYR A 1 641 ? -3.824 2.178 -18.468 1.00 97.31 641 TYR A C 1
ATOM 5104 O O . TYR A 1 641 ? -4.529 1.291 -17.998 1.00 97.31 641 TYR A O 1
ATOM 5112 N N . ILE A 1 642 ? -4.219 3.453 -18.504 1.00 97.31 642 ILE A N 1
ATOM 5113 C CA . ILE A 1 642 ? -5.553 3.890 -18.056 1.00 97.31 642 ILE A CA 1
ATOM 5114 C C . ILE A 1 642 ? -6.646 3.252 -18.922 1.00 97.31 642 ILE A C 1
ATOM 5116 O O . ILE A 1 642 ? -7.539 2.588 -18.404 1.00 97.31 642 ILE A O 1
ATOM 5120 N N . ALA A 1 643 ? -6.516 3.336 -20.249 1.00 96.56 643 ALA A N 1
ATOM 5121 C CA . ALA A 1 643 ? -7.454 2.717 -21.182 1.00 96.56 643 ALA A CA 1
ATOM 5122 C C . ALA A 1 643 ? -7.537 1.191 -21.014 1.00 96.56 643 ALA A C 1
ATOM 5124 O O . ALA A 1 643 ? -8.592 0.608 -21.255 1.00 96.56 643 ALA A O 1
ATOM 5125 N N . TRP A 1 644 ? -6.439 0.538 -20.617 1.00 96.75 644 TRP A N 1
ATOM 5126 C CA . TRP A 1 644 ? -6.447 -0.881 -20.272 1.00 96.75 644 TRP A CA 1
ATOM 5127 C C . TRP A 1 644 ? -7.260 -1.139 -19.002 1.00 96.75 644 TRP A C 1
ATOM 5129 O O . TRP A 1 644 ? -8.154 -1.985 -19.020 1.00 96.75 644 TRP A O 1
ATOM 5139 N N . LEU A 1 645 ? -6.977 -0.435 -17.909 1.00 97.12 645 LEU A N 1
ATOM 5140 C CA . LEU A 1 645 ? -7.666 -0.691 -16.646 1.00 97.12 645 LEU A CA 1
ATOM 5141 C C . LEU A 1 645 ? -9.174 -0.439 -16.760 1.00 97.12 645 LEU A C 1
ATOM 5143 O O . LEU A 1 645 ? -9.940 -1.235 -16.232 1.00 97.12 645 LEU A O 1
ATOM 5147 N N . ASP A 1 646 ? -9.587 0.560 -17.540 1.00 94.50 646 ASP A N 1
ATOM 5148 C CA . ASP A 1 646 ? -10.993 0.860 -17.850 1.00 94.50 646 ASP A CA 1
ATOM 5149 C C . ASP A 1 646 ? -11.750 -0.270 -18.550 1.00 94.50 646 ASP A C 1
ATOM 5151 O O . ASP A 1 646 ? -12.966 -0.378 -18.430 1.00 94.50 646 ASP A O 1
ATOM 5155 N N . VAL A 1 647 ? -11.060 -1.081 -19.354 1.00 94.50 647 VAL A N 1
ATOM 5156 C CA . VAL A 1 647 ? -11.686 -2.235 -20.021 1.00 94.50 647 VAL A CA 1
ATOM 5157 C C . VAL A 1 647 ? -11.528 -3.519 -19.212 1.00 94.50 647 VAL A C 1
ATOM 5159 O O . VAL A 1 647 ? -12.099 -4.557 -19.569 1.00 94.50 647 VAL A O 1
ATOM 5162 N N . MET A 1 648 ? -10.713 -3.478 -18.159 1.00 93.81 648 MET A N 1
ATOM 5163 C CA . MET A 1 648 ? -10.454 -4.596 -17.263 1.00 93.81 648 MET A CA 1
ATOM 5164 C C . MET A 1 648 ? -11.379 -4.582 -16.039 1.00 93.81 648 ME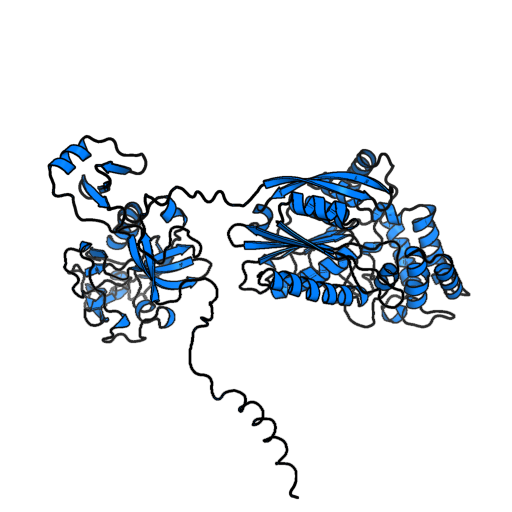T A C 1
ATOM 5166 O O . MET A 1 648 ? -11.815 -5.665 -15.650 1.00 93.81 648 MET A O 1
ATOM 5170 N N . TYR A 1 649 ? -11.677 -3.402 -15.478 1.00 92.69 649 TYR A N 1
ATOM 5171 C CA . TYR A 1 649 ? -12.485 -3.184 -14.269 1.00 92.69 649 TYR A CA 1
ATOM 5172 C C . TYR A 1 649 ? -13.534 -2.095 -14.467 1.00 92.69 649 TYR A C 1
ATOM 5174 O O . TYR A 1 649 ? -14.680 -2.324 -14.038 1.00 92.69 649 TYR A O 1
#

Sequence (649 aa):
MKKKFLSMVMILTMVMSMFSGVDLWNVSVKAASGYAVGTSVYFGAYYQNFITNEDIIYTLDDTDFNKDGTVTYKGVKYARAKAYGRFHYAKANDSIEWLVLGESGGYYTLISKKVLFMSDYQGFWSESQLRDKLNDDFYNTAFTKNEQKDMKAIVNVTKYHPYNDAYIDKKPAQYIETQDKVSLLDSDEVQSLDYGFDDTDSDTDTRIAYTTKYAGYDEPAVRWWLRGPGGWHYGNMVQSFVSVTGKINTQYFTYSYGVRPVIKVKANSVLLSDQPFDRDKVKNVTNKSNSITLNVTGTYKDGQTKKVLRDTEKYSDGYFTKSSSKIQGGLAKLSMLAASSVYNKNYSNKLIKACKFNKYKYVKKTPKKNNNDTISYEVGIRNVDGTNIVAVWVKGTGGDYEWVSNWNLGKGNTHTGFSIAEEKMYKEIKSYLSSNKVGLNKNSKTKVWITGHSRGAAVANLFAKHMNSVVGKNNVYAYTFATPRVSVLAKKKGYENIFNYLNPGDFVTEVAPKKWGYKRYGVDITLTESKKKSMEKKFKKLSKAKYNGFGVQGKNSLVKAFLKYAGNKKSGYYKKKPNKTPEFFCKYGLGYVLGGQLKSGLKNCIAACKSNNDAKKVMLKMVVDGKVNNKFGFAHTQLGYIAWLDVMY

Secondary structure (DSSP, 8-state):
---SSSSSSSSSSSSSSS-------------SSSPPTT-EEEEEEPPPP----HHHHHHHHTSPPPTTSEEEETTEEEEE-TTTS-EEEE-TT-EEEEEEEEEETTEEEEEESSB-EEE---S-GGG-HHHHHIIIIIHHHHS-HHHHHHEE-EEEEEEE--HIIIIIS-PPPEEEEEEESSB---TTGGG-GGGT--S-SS--GGG--BBPGGGTSSS-B--EE-S---EEETTEEEEEEE-TTS-EEEEETT--EEE--EEEEETT-TT-BSS---TTTS-------S--EEEEEEEEE-TTT--EEEEEEEEEGGGGTS-TTS--HHHHHHHHHHHHHTTSHHHHHHHHHHTT-SEEEEE----BTTB-----EEEEEEEETTEEEEEEEE----SSTHHHHHT---SSSB-HHHHHHHHHHHHHHHHHHHHTT---STTS-EEEEEEEETHHHHHHHHHHHHHHHHH-GGGEEEEEESPPP-BTT--STT-TTEEEEE-TT-SGGGSSPGGGT-B-SSEEEE--HHHHHHHHHHHHHHHSS---PPPHHHHHHHHHHHHHHH-SSTHHHHSPPSS--HHHIIIIIIHHHHTT-HHHHHHHHHHHHTT-HHHHHHHHHHHIIIIIS-HHHHHT-HHHHHHHHHHH-